Protein AF-0000000075703861 (afdb_homodimer)

Solvent-accessible surface area (backbone atoms only — not comparable to full-atom values): 19885 Å² total; per-residue (Å²): 90,82,41,71,57,48,51,57,40,54,49,35,54,63,47,43,54,50,29,52,50,24,59,69,41,88,53,83,49,21,38,50,52,21,43,51,49,47,52,51,47,55,50,46,52,57,44,38,56,50,46,34,65,70,59,67,61,59,28,74,54,42,51,46,52,39,55,45,42,53,47,46,44,51,52,47,48,52,52,51,34,42,62,70,59,73,36,63,73,75,49,51,60,48,51,45,50,50,52,47,35,53,46,50,51,52,50,49,43,24,54,28,21,60,70,73,39,82,73,72,83,58,74,72,55,54,57,30,51,50,38,38,49,51,14,50,52,39,38,39,51,42,51,20,36,56,70,62,36,58,82,77,57,58,70,65,58,46,47,51,40,43,52,49,15,50,51,34,40,50,50,21,42,50,47,46,50,49,51,41,52,50,49,49,62,75,44,34,75,75,46,58,65,51,92,83,42,73,59,48,51,57,41,56,49,36,55,60,46,44,53,48,29,52,51,24,57,68,41,86,53,84,48,20,39,50,50,22,43,50,50,47,52,52,48,56,48,46,53,58,45,39,57,49,46,36,63,69,60,68,60,62,28,73,54,42,52,44,52,40,54,44,42,51,48,46,43,51,53,47,46,52,52,50,33,42,62,70,60,74,35,63,74,77,48,50,61,47,52,47,49,49,51,46,37,53,46,49,50,53,51,49,43,23,55,28,22,60,69,73,38,80,73,74,82,58,74,72,56,52,56,31,51,52,38,38,47,51,15,50,52,40,39,40,49,41,50,21,37,57,70,61,36,57,84,76,56,56,70,66,57,48,52,50,40,44,52,48,15,52,49,34,39,51,50,21,44,49,47,46,51,48,50,42,52,49,50,51,60,73,45,35,74,76,46,56,68,51

Foldseek 3Di:
DCPPLNVLLVVLVVLLVQLLVLLPDLDACSLVVSLVSLVVNVVSLVVSVVVCVVVVVDDPVSVVSNVVSLLCSLLSLVVSCCVVPLDPVVCVVLSVLLVVLVVLVVVLQVLCVVVVHHDDDDPLVVVLSVLSSVLSSLSSVLSSCVRNNVPPDDPVVSVVSSVSSNVSSVVSSVSSNVVSVVSCVVVVVSVVVD/DCPPLNVLLVVLVVLLVQLLVLLPDLDACSLVVSLVSLVVNVVSLVVSVVVCVVVVVDDPVSVVSSVVSLLCSLLSLVVSCCVVVLDPVVCVVLSVLLVVLVVLVVVLQVLCVVVVHHDDDPPLVVVLSVLSSVLSSLSSVLSSCVRNNVPPDDPVVSVVSSVSSNVSSVVSSVSSNVVSVVSCVVSVVSVVVD

pLDDT: mean 82.57, std 11.62, range [44.06, 96.0]

Organism: Trichomonas vaginalis (strain ATCC PRA-98 / G3) (NCBI:txid412133)

Sequence (388 aa):
MVNIANAITLSRIPMLFMIVAFLYSKKPYSATIATIIFFFGAWTDWLDGYLARKLHICSSLGAFVDAVTDKIFMIGLFITMLLLNIVPHWTLFFIILILLREFLITALRAVAATRSIVIAAEKAGKIKTVIQMISSITLLIWFTLIKDYPDLVSSKILDYLHKLGIALFAIATFMTAFSGVKYIIDYRQVLADIMVNIANAITLSRIPMLFMIVAFLYSKKPYSATIATIIFFFGAWTDWLDGYLARKLHICSSLGAFVDAVTDKIFMIGLFITMLLLNIVPHWTLFFIILILLREFLITALRAVAATRSIVIAAEKAGKIKTVIQMISSITLLIWFTLIKDYPDLVSSKILDYLHKLGIALFAIATFMTAFSGVKYIIDYRQVLADI

InterPro domains:
  IPR000462 CDP-alcohol phosphatidyltransferase [PF01066] (3-142)
  IPR004570 CDP-diacylglycerol--glycerol-3-phosphate 3-phosphatidyltransferase [PIRSF000847] (1-191)
  IPR004570 CDP-diacylglycerol--glycerol-3-phosphate 3-phosphatidyltransferase [TIGR00560] (2-191)
  IPR043130 CDP-alcohol phosphatidyltransferase, transmembrane domain [G3DSA:1.20.120.1760] (2-190)
  IPR048254 CDP-alcohol phosphatidyltransferase, conserved site [PS00379] (48-70)
  IPR050324 CDP-alcohol phosphatidyltransferase class-I [PTHR14269] (3-187)

Structure (mmCIF, N/CA/C/O backbone):
data_AF-0000000075703861-model_v1
#
loop_
_entity.id
_entity.type
_entity.pdbx_description
1 polymer 'CDP-diacylglycerol--glycerol-3-phosphate 3-phosphatidyltransferase protein, putative'
#
loop_
_atom_site.group_PDB
_atom_site.id
_atom_site.type_symbol
_atom_site.label_atom_id
_atom_site.label_alt_id
_atom_site.label_comp_id
_atom_site.label_asym_id
_atom_site.label_entity_id
_atom_site.label_seq_id
_atom_site.pdbx_PDB_ins_code
_atom_site.Cartn_x
_atom_site.Cartn_y
_atom_site.Cartn_z
_atom_site.occupancy
_atom_site.B_iso_or_equiv
_atom_site.auth_seq_id
_atom_site.auth_comp_id
_atom_site.auth_asym_id
_atom_site.auth_atom_id
_atom_site.pdbx_PDB_model_num
ATOM 1 N N . MET A 1 1 ? 14.234 -5.973 -26.344 1 44.34 1 MET A N 1
ATOM 2 C CA . MET A 1 1 ? 14 -4.617 -26.828 1 44.34 1 MET A CA 1
ATOM 3 C C . MET A 1 1 ? 12.727 -4.031 -26.234 1 44.34 1 MET A C 1
ATOM 5 O O . MET A 1 1 ? 11.695 -4.703 -26.172 1 44.34 1 MET A O 1
ATOM 9 N N . VAL A 1 2 ? 13.023 -3.227 -25.281 1 55.12 2 VAL A N 1
ATOM 10 C CA . VAL A 1 2 ? 11.836 -2.57 -24.75 1 55.12 2 VAL A CA 1
ATOM 11 C C . VAL A 1 2 ? 10.969 -2.072 -25.906 1 55.12 2 VAL A C 1
ATOM 13 O O . VAL A 1 2 ? 11.422 -1.277 -26.734 1 55.12 2 VAL A O 1
ATOM 16 N N . ASN A 1 3 ? 9.984 -2.736 -26.266 1 65.94 3 ASN A N 1
ATOM 17 C CA . ASN A 1 3 ? 9.016 -2.32 -27.266 1 65.94 3 ASN A CA 1
ATOM 18 C C . ASN A 1 3 ? 8.375 -0.98 -26.922 1 65.94 3 ASN A C 1
ATOM 20 O O . ASN A 1 3 ? 8.391 -0.567 -25.75 1 65.94 3 ASN A O 1
ATOM 24 N N . ILE A 1 4 ? 8.172 -0.132 -27.875 1 64.38 4 ILE A N 1
ATOM 25 C CA . ILE A 1 4 ? 7.59 1.202 -27.781 1 64.38 4 ILE A CA 1
ATOM 26 C C . ILE A 1 4 ? 6.438 1.189 -26.781 1 64.38 4 ILE A C 1
ATOM 28 O O . ILE A 1 4 ? 6.309 2.1 -25.953 1 64.38 4 ILE A O 1
ATOM 32 N N . ALA A 1 5 ? 5.793 0.165 -26.797 1 69.38 5 ALA A N 1
ATOM 33 C CA . ALA A 1 5 ? 4.641 0.074 -25.906 1 69.38 5 ALA A CA 1
ATOM 34 C C . ALA A 1 5 ? 5.078 -0.021 -24.453 1 69.38 5 ALA A C 1
ATOM 36 O O . ALA A 1 5 ? 4.488 0.614 -23.578 1 69.38 5 ALA A O 1
ATOM 37 N N . ASN A 1 6 ? 6.164 -0.616 -24.328 1 73.62 6 ASN A N 1
ATOM 38 C CA . ASN A 1 6 ? 6.68 -0.77 -22.969 1 73.62 6 ASN A CA 1
ATOM 39 C C . ASN A 1 6 ? 7.309 0.523 -22.453 1 73.62 6 ASN A C 1
ATOM 41 O O . ASN A 1 6 ? 7.227 0.83 -21.266 1 73.62 6 ASN A O 1
ATOM 45 N N . ALA A 1 7 ? 7.91 1.202 -23.391 1 74.38 7 ALA A N 1
ATOM 46 C CA . ALA A 1 7 ? 8.508 2.479 -23 1 74.38 7 ALA A CA 1
ATOM 47 C C . ALA A 1 7 ? 7.434 3.463 -22.531 1 74.38 7 ALA A C 1
ATOM 49 O O . ALA A 1 7 ? 7.633 4.199 -21.562 1 74.38 7 ALA A O 1
ATOM 50 N N . ILE A 1 8 ? 6.246 3.416 -23.203 1 74.56 8 ILE A N 1
ATOM 51 C CA . ILE A 1 8 ? 5.145 4.297 -22.844 1 74.56 8 ILE A CA 1
ATOM 52 C C . ILE A 1 8 ? 4.586 3.898 -21.484 1 74.56 8 ILE A C 1
ATOM 54 O O . ILE A 1 8 ? 4.332 4.754 -20.625 1 74.56 8 ILE A O 1
ATOM 58 N N . THR A 1 9 ? 4.574 2.691 -21.312 1 78.12 9 THR A N 1
ATOM 59 C CA . THR A 1 9 ? 4.059 2.17 -20.047 1 78.12 9 THR A CA 1
ATOM 60 C C . THR A 1 9 ? 4.977 2.543 -18.891 1 78.12 9 THR A C 1
ATOM 62 O O . THR A 1 9 ? 4.516 3.049 -17.859 1 78.12 9 THR A O 1
ATOM 65 N N . LEU A 1 10 ? 6.188 2.486 -19.188 1 80.75 10 LEU A N 1
ATOM 66 C CA . LEU A 1 10 ? 7.164 2.73 -18.125 1 80.75 10 LEU A CA 1
ATOM 67 C C . LEU A 1 10 ? 7.305 4.227 -17.859 1 80.75 10 LEU A C 1
ATOM 69 O O . LEU A 1 10 ? 7.777 4.621 -16.781 1 80.75 10 LEU A O 1
ATOM 73 N N . SER A 1 11 ? 7 5 -18.844 1 85.62 11 SER A N 1
ATOM 74 C CA . SER A 1 11 ? 7.086 6.449 -18.672 1 85.62 11 SER A CA 1
ATOM 75 C C . SER A 1 11 ? 6.078 6.945 -17.641 1 85.62 11 SER A C 1
ATOM 77 O O . SER A 1 11 ? 6.227 8.039 -17.094 1 85.62 11 SER A O 1
ATOM 79 N N . ARG A 1 12 ? 5.141 6.086 -17.344 1 88.62 12 ARG A N 1
ATOM 80 C CA . ARG A 1 12 ? 4.102 6.504 -16.391 1 88.62 12 ARG A CA 1
ATOM 81 C C . ARG A 1 12 ? 4.629 6.504 -14.969 1 88.62 12 ARG A C 1
ATOM 83 O O . ARG A 1 12 ? 4.074 7.18 -14.094 1 88.62 12 ARG A O 1
ATOM 90 N N . ILE A 1 13 ? 5.648 5.828 -14.742 1 86.44 13 ILE A N 1
ATOM 91 C CA . ILE A 1 13 ? 6.223 5.797 -13.406 1 86.44 13 ILE A CA 1
ATOM 92 C C . ILE A 1 13 ? 6.855 7.148 -13.086 1 86.44 13 ILE A C 1
ATOM 94 O O . ILE A 1 13 ? 6.512 7.781 -12.086 1 86.44 13 ILE A O 1
ATOM 98 N N . PRO A 1 14 ? 7.812 7.621 -13.93 1 89.06 14 PRO A N 1
ATOM 99 C CA . PRO A 1 14 ? 8.336 8.961 -13.68 1 89.06 14 PRO A CA 1
ATOM 100 C C . PRO A 1 14 ? 7.242 10.031 -13.68 1 89.06 14 PRO A C 1
ATOM 102 O O . PRO A 1 14 ? 7.348 11.031 -12.969 1 89.06 14 PRO A O 1
ATOM 105 N N . MET A 1 15 ? 6.191 9.875 -14.508 1 92.12 15 MET A N 1
ATOM 106 C CA . MET A 1 15 ? 5.078 10.812 -14.516 1 92.12 15 MET A CA 1
ATOM 107 C C . MET A 1 15 ? 4.41 10.883 -13.148 1 92.12 15 MET A C 1
ATOM 109 O O . MET A 1 15 ? 4.027 11.969 -12.695 1 92.12 15 MET A O 1
ATOM 113 N N . LEU A 1 16 ? 4.293 9.648 -12.531 1 91.88 16 LEU A N 1
ATOM 114 C CA . LEU A 1 16 ? 3.682 9.617 -11.203 1 91.88 16 LEU A CA 1
ATOM 115 C C . LEU A 1 16 ? 4.5 10.43 -10.203 1 91.88 16 LEU A C 1
ATOM 117 O O . LEU A 1 16 ? 3.947 11.227 -9.445 1 91.88 16 LEU A O 1
ATOM 121 N N . PHE A 1 17 ? 5.785 10.367 -10.25 1 91.12 17 PHE A N 1
ATOM 122 C CA . PHE A 1 17 ? 6.656 11.117 -9.359 1 91.12 17 PHE A CA 1
ATOM 123 C C . PHE A 1 17 ? 6.562 12.609 -9.641 1 91.12 17 PHE A C 1
ATOM 125 O O . PHE A 1 17 ? 6.574 13.422 -8.711 1 91.12 17 PHE A O 1
ATOM 132 N N . MET A 1 18 ? 6.504 12.906 -10.859 1 92.5 18 MET A N 1
ATOM 133 C CA . MET A 1 18 ? 6.355 14.312 -11.242 1 92.5 18 MET A CA 1
ATOM 134 C C . MET A 1 18 ? 5.031 14.875 -10.742 1 92.5 18 MET A C 1
ATOM 136 O O . MET A 1 18 ? 4.98 15.992 -10.219 1 92.5 18 MET A O 1
ATOM 140 N N . ILE A 1 19 ? 3.969 14.086 -10.922 1 93.75 19 ILE A N 1
ATOM 141 C CA . ILE A 1 19 ? 2.65 14.516 -10.469 1 93.75 19 ILE A CA 1
ATOM 142 C C . ILE A 1 19 ? 2.691 14.789 -8.961 1 93.75 19 ILE A C 1
ATOM 144 O O . ILE A 1 19 ? 2.219 15.828 -8.508 1 93.75 19 ILE A O 1
ATOM 148 N N . VAL A 1 20 ? 3.322 13.891 -8.234 1 91.38 20 VAL A N 1
ATOM 149 C CA . VAL A 1 20 ? 3.42 14.031 -6.785 1 91.38 20 VAL A CA 1
ATOM 150 C C . VAL A 1 20 ? 4.211 15.289 -6.438 1 91.38 20 VAL A C 1
ATOM 152 O O . VAL A 1 20 ? 3.797 16.062 -5.578 1 91.38 20 VAL A O 1
ATOM 155 N N . ALA A 1 21 ? 5.27 15.516 -7.105 1 90.5 21 ALA A N 1
ATOM 156 C CA . ALA A 1 21 ? 6.117 16.688 -6.852 1 90.5 21 ALA A CA 1
ATOM 157 C C . ALA A 1 21 ? 5.367 17.984 -7.133 1 90.5 21 ALA A C 1
ATOM 159 O O . ALA A 1 21 ? 5.441 18.922 -6.352 1 90.5 21 ALA A O 1
ATOM 160 N N . PHE A 1 22 ? 4.617 17.984 -8.18 1 92.5 22 PHE A N 1
ATOM 161 C CA . PHE A 1 22 ? 3.906 19.188 -8.57 1 92.5 22 PHE A CA 1
ATOM 162 C C . PHE A 1 22 ? 2.719 19.438 -7.645 1 92.5 22 PHE A C 1
ATOM 164 O O . PHE A 1 22 ? 2.373 20.594 -7.363 1 92.5 22 PHE A O 1
ATOM 171 N N . LEU A 1 23 ? 2.109 18.375 -7.184 1 91.12 23 LEU A N 1
ATOM 172 C CA . LEU A 1 23 ? 0.965 18.547 -6.293 1 91.12 23 LEU A CA 1
ATOM 173 C C . LEU A 1 23 ? 1.405 19.094 -4.938 1 91.12 23 LEU A C 1
ATOM 175 O O . LEU A 1 23 ? 0.652 19.812 -4.273 1 91.12 23 LEU A O 1
ATOM 179 N N . TYR A 1 24 ? 2.633 18.812 -4.566 1 87.56 24 TYR A N 1
ATOM 180 C CA . TYR A 1 24 ? 3.156 19.266 -3.287 1 87.56 24 TYR A CA 1
ATOM 181 C C . TYR A 1 24 ? 3.785 20.656 -3.424 1 87.56 24 TYR A C 1
ATOM 183 O O . TYR A 1 24 ? 3.936 21.375 -2.436 1 87.56 24 TYR A O 1
ATOM 191 N N . SER A 1 25 ? 4.113 20.938 -4.59 1 89.12 25 SER A N 1
ATOM 192 C CA . SER A 1 25 ? 4.758 22.234 -4.809 1 89.12 25 SER A CA 1
ATOM 193 C C . SER A 1 25 ? 3.814 23.391 -4.496 1 89.12 25 SER A C 1
ATOM 195 O O . SER A 1 25 ? 2.611 23.297 -4.75 1 89.12 25 SER A O 1
ATOM 197 N N . LYS A 1 26 ? 4.246 24.406 -3.824 1 85.69 26 LYS A N 1
ATOM 198 C CA . LYS A 1 26 ? 3.461 25.578 -3.492 1 85.69 26 LYS A CA 1
ATOM 199 C C . LYS A 1 26 ? 3.479 26.594 -4.641 1 85.69 26 LYS A C 1
ATOM 201 O O . LYS A 1 26 ? 2.861 27.656 -4.547 1 85.69 26 LYS A O 1
ATOM 206 N N . LYS A 1 27 ? 4.121 26.203 -5.73 1 89.12 27 LYS A N 1
ATOM 207 C CA . LYS A 1 27 ? 4.203 27.109 -6.871 1 89.12 27 LYS A CA 1
ATOM 208 C C . LYS A 1 27 ? 2.848 27.25 -7.559 1 89.12 27 LYS A C 1
ATOM 210 O O . LYS A 1 27 ? 2.039 26.312 -7.551 1 89.12 27 LYS A O 1
ATOM 215 N N . PRO A 1 28 ? 2.672 28.438 -8.078 1 88.44 28 PRO A N 1
ATOM 216 C CA . PRO A 1 28 ? 1.418 28.641 -8.812 1 88.44 28 PRO A CA 1
ATOM 217 C C . PRO A 1 28 ? 1.275 27.688 -10.008 1 88.44 28 PRO A C 1
ATOM 219 O O . PRO A 1 28 ? 2.27 27.359 -10.656 1 88.44 28 PRO A O 1
ATOM 222 N N . TYR A 1 29 ? 0.207 27.188 -10.258 1 91.69 29 TYR A N 1
ATOM 223 C CA . TYR A 1 29 ? -0.189 26.375 -11.406 1 91.69 29 TYR A CA 1
ATOM 224 C C . TYR A 1 29 ? 0.434 24.984 -11.344 1 91.69 29 TYR A C 1
ATOM 226 O O . TYR A 1 29 ? 0.503 24.281 -12.352 1 91.69 29 TYR A O 1
ATOM 234 N N . SER A 1 30 ? 0.991 24.719 -10.219 1 93.12 30 SER A N 1
ATOM 235 C CA . SER A 1 30 ? 1.584 23.391 -10.055 1 93.12 30 SER A CA 1
ATOM 236 C C . SER A 1 30 ? 0.524 22.297 -10.125 1 93.12 30 SER A C 1
ATOM 238 O O . SER A 1 30 ? 0.759 21.234 -10.703 1 93.12 30 SER A O 1
ATOM 240 N N . ALA A 1 31 ? -0.569 22.578 -9.57 1 93.44 31 ALA A N 1
ATOM 241 C CA . ALA A 1 31 ? -1.652 21.594 -9.609 1 93.44 31 ALA A CA 1
ATOM 242 C C . ALA A 1 31 ? -2.152 21.391 -11.039 1 93.44 31 ALA A C 1
ATOM 244 O O . ALA A 1 31 ? -2.521 20.281 -11.422 1 93.44 31 ALA A O 1
ATOM 245 N N . THR A 1 32 ? -2.232 22.484 -11.828 1 94.69 32 THR A N 1
ATOM 246 C CA . THR A 1 32 ? -2.643 22.391 -13.227 1 94.69 32 THR A CA 1
ATOM 247 C C . THR A 1 32 ? -1.692 21.5 -14.016 1 94.69 32 THR A C 1
ATOM 249 O O . THR A 1 32 ? -2.133 20.641 -14.789 1 94.69 32 THR A O 1
ATOM 252 N N . ILE A 1 33 ? -0.406 21.688 -13.758 1 94.81 33 ILE A N 1
ATOM 253 C CA . ILE A 1 33 ? 0.597 20.891 -14.461 1 94.81 33 ILE A CA 1
ATOM 254 C C . ILE A 1 33 ? 0.457 19.422 -14.07 1 94.81 33 ILE A C 1
ATOM 256 O O . ILE A 1 33 ? 0.503 18.547 -14.93 1 94.81 33 ILE A O 1
ATOM 260 N N . ALA A 1 34 ? 0.241 19.172 -12.781 1 94.69 34 ALA A N 1
ATOM 261 C CA . ALA A 1 34 ? 0.046 17.797 -12.305 1 94.69 34 ALA A CA 1
ATOM 262 C C . ALA A 1 34 ? -1.174 17.172 -12.961 1 94.69 34 ALA A C 1
ATOM 264 O O . ALA A 1 34 ? -1.128 16 -13.375 1 94.69 34 ALA A O 1
ATOM 265 N N . THR A 1 35 ? -2.221 17.922 -13.078 1 94.62 35 THR A N 1
ATOM 266 C CA . THR A 1 35 ? -3.451 17.422 -13.68 1 94.62 35 THR A CA 1
ATOM 267 C C . THR A 1 35 ? -3.24 17.109 -15.156 1 94.62 35 THR A C 1
ATOM 269 O O . THR A 1 35 ? -3.701 16.078 -15.648 1 94.62 35 THR A O 1
ATOM 272 N N . ILE A 1 36 ? -2.496 17.938 -15.844 1 94.44 36 ILE A N 1
ATOM 273 C CA . ILE A 1 36 ? -2.209 17.734 -17.266 1 94.44 36 ILE A CA 1
ATOM 274 C C . ILE A 1 36 ? -1.354 16.484 -17.453 1 94.44 36 ILE A C 1
ATOM 276 O O . ILE A 1 36 ? -1.618 15.672 -18.328 1 94.44 36 ILE A O 1
ATOM 280 N N . ILE A 1 37 ? -0.461 16.391 -16.594 1 93.81 37 ILE A N 1
ATOM 281 C CA . ILE A 1 37 ? 0.4 15.211 -16.672 1 93.81 37 ILE A CA 1
ATOM 282 C C . ILE A 1 37 ? -0.425 13.945 -16.422 1 93.81 37 ILE A C 1
ATOM 284 O O . ILE A 1 37 ? -0.243 12.938 -17.109 1 93.81 37 ILE A O 1
ATOM 288 N N . PHE A 1 38 ? -1.264 14 -15.461 1 94.44 38 PHE A N 1
ATOM 289 C CA . PHE A 1 38 ? -2.111 12.844 -15.188 1 94.44 38 PHE A CA 1
ATOM 290 C C . PHE A 1 38 ? -2.986 12.523 -16.391 1 94.44 38 PHE A C 1
ATOM 292 O O . PHE A 1 38 ? -3.166 11.352 -16.734 1 94.44 38 PHE A O 1
ATOM 299 N N . PHE A 1 39 ? -3.572 13.562 -16.953 1 90.75 39 PHE A N 1
ATOM 300 C CA . PHE A 1 39 ? -4.414 13.367 -18.125 1 90.75 39 PHE A CA 1
ATOM 301 C C . PHE A 1 39 ? -3.635 12.68 -19.25 1 90.75 39 PHE A C 1
ATOM 303 O O . PHE A 1 39 ? -4.137 11.75 -19.891 1 90.75 39 PHE A O 1
ATOM 310 N N . PHE A 1 40 ? -2.467 13.125 -19.406 1 89.38 40 PHE A N 1
ATOM 311 C CA . PHE A 1 40 ? -1.63 12.523 -20.438 1 89.38 40 PHE A CA 1
ATOM 312 C C . PHE A 1 40 ? -1.283 11.086 -20.094 1 89.38 40 PHE A C 1
ATOM 314 O O . PHE A 1 40 ? -1.292 10.211 -20.953 1 89.38 40 PHE A O 1
ATOM 321 N N . GLY A 1 41 ? -0.958 10.875 -18.828 1 87.06 41 GLY A N 1
ATOM 322 C CA . GLY A 1 41 ? -0.661 9.523 -18.391 1 87.06 41 GLY A CA 1
ATOM 323 C C . GLY A 1 41 ? -1.837 8.578 -18.531 1 87.06 41 GLY A C 1
ATOM 324 O O . GLY A 1 41 ? -1.671 7.438 -18.969 1 87.06 41 GLY A O 1
ATOM 325 N N . ALA A 1 42 ? -2.971 9.016 -18.156 1 84.38 42 ALA A N 1
ATOM 326 C CA . ALA A 1 42 ? -4.184 8.211 -18.281 1 84.38 42 ALA A CA 1
ATOM 327 C C . ALA A 1 42 ? -4.496 7.93 -19.75 1 84.38 42 ALA A C 1
ATOM 329 O O . ALA A 1 42 ? -4.945 6.836 -20.094 1 84.38 42 ALA A O 1
ATOM 330 N N . TRP A 1 43 ? -4.332 8.898 -20.578 1 82.38 43 TRP A N 1
ATOM 331 C CA . TRP A 1 43 ? -4.574 8.758 -22.016 1 82.38 43 TRP A CA 1
ATOM 332 C C . TRP A 1 43 ? -3.611 7.754 -22.625 1 82.38 43 TRP A C 1
ATOM 334 O O . TRP A 1 43 ? -3.988 6.996 -23.531 1 82.38 43 TRP A O 1
ATOM 344 N N . THR A 1 44 ? -2.375 7.75 -22.141 1 79.88 44 THR A N 1
ATOM 345 C CA . THR A 1 44 ? -1.384 6.828 -22.688 1 79.88 44 THR A CA 1
ATOM 346 C C . THR A 1 44 ? -1.751 5.383 -22.344 1 79.88 44 THR A C 1
ATOM 348 O O . THR A 1 44 ? -1.354 4.457 -23.062 1 79.88 44 THR A O 1
ATOM 351 N N . ASP A 1 45 ? -2.359 5.281 -21.219 1 78 45 ASP A N 1
ATOM 352 C CA . ASP A 1 45 ? -2.844 3.953 -20.859 1 78 45 ASP A CA 1
ATOM 353 C C . ASP A 1 45 ? -3.828 3.428 -21.906 1 78 45 ASP A C 1
ATOM 355 O O . ASP A 1 45 ? -3.76 2.264 -22.312 1 78 45 ASP A O 1
ATOM 359 N N . TRP A 1 46 ? -4.734 4.23 -22.297 1 72.06 46 TRP A N 1
ATOM 360 C CA . TRP A 1 46 ? -5.695 3.867 -23.344 1 72.06 46 TRP A CA 1
ATOM 361 C C . TRP A 1 46 ? -4.992 3.588 -24.656 1 72.06 46 TRP A C 1
ATOM 363 O O . TRP A 1 46 ? -5.344 2.645 -25.375 1 72.06 46 TRP A O 1
ATOM 373 N N . LEU A 1 47 ? -4 4.277 -24.859 1 69.44 47 LEU A N 1
ATOM 374 C CA . LEU A 1 47 ? -3.279 4.16 -26.109 1 69.44 47 LEU A CA 1
ATOM 375 C C . LEU A 1 47 ? -2.459 2.873 -26.156 1 69.44 47 LEU A C 1
ATOM 377 O O . LEU A 1 47 ? -2.426 2.186 -27.172 1 69.44 47 LEU A O 1
ATOM 381 N N . ASP A 1 48 ? -1.83 2.68 -24.984 1 65.5 48 ASP A N 1
ATOM 382 C CA . ASP A 1 48 ? -0.951 1.516 -24.984 1 65.5 48 ASP A CA 1
ATOM 383 C C . ASP A 1 48 ? -1.752 0.222 -25.109 1 65.5 48 ASP A C 1
ATOM 385 O O . ASP A 1 48 ? -1.295 -0.741 -25.734 1 65.5 48 ASP A O 1
ATOM 389 N N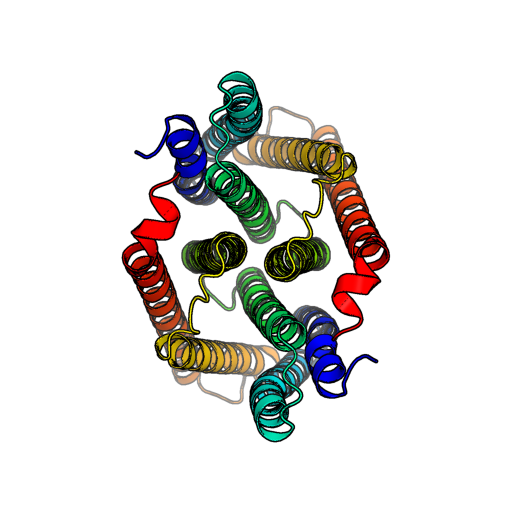 . GLY A 1 49 ? -2.885 0.182 -24.469 1 61.78 49 GLY A N 1
ATOM 390 C CA . GLY A 1 49 ? -3.752 -0.963 -24.688 1 61.78 49 GLY A CA 1
ATOM 391 C C . GLY A 1 49 ? -4.16 -1.125 -26.141 1 61.78 49 GLY A C 1
ATOM 392 O O . GLY A 1 49 ? -4.125 -2.232 -26.688 1 61.78 49 GLY A O 1
ATOM 393 N N . TYR A 1 50 ? -4.441 -0.005 -26.703 1 60.44 50 TYR A N 1
ATOM 394 C CA . TYR A 1 50 ? -4.844 -0.011 -28.109 1 60.44 50 TYR A CA 1
ATOM 395 C C . TYR A 1 50 ? -3.688 -0.435 -29 1 60.44 50 TYR A C 1
ATOM 397 O O . TYR A 1 50 ? -3.861 -1.264 -29.906 1 60.44 50 TYR A O 1
ATOM 405 N N . LEU A 1 51 ? -2.582 0.065 -28.672 1 59.81 51 LEU A N 1
ATOM 406 C CA . LEU A 1 51 ? -1.421 -0.217 -29.5 1 59.81 51 LEU A CA 1
ATOM 407 C C . LEU A 1 51 ? -0.968 -1.664 -29.344 1 59.81 51 LEU A C 1
ATOM 409 O O . LEU A 1 51 ? -0.558 -2.307 -30.312 1 59.81 51 LEU A O 1
ATOM 413 N N . ALA A 1 52 ? -0.976 -2.125 -28.203 1 59.41 52 ALA A N 1
ATOM 414 C CA . ALA A 1 52 ? -0.577 -3.51 -27.953 1 59.41 52 ALA A CA 1
ATOM 415 C C . ALA A 1 52 ? -1.485 -4.48 -28.703 1 59.41 52 ALA A C 1
ATOM 417 O O . ALA A 1 52 ? -1.018 -5.477 -29.266 1 59.41 52 ALA A O 1
ATOM 418 N N . ARG A 1 53 ? -2.775 -4.18 -28.797 1 60.34 53 ARG A N 1
ATOM 419 C CA . ARG A 1 53 ? -3.742 -5 -29.516 1 60.34 53 ARG A CA 1
ATOM 420 C C . ARG A 1 53 ? -3.535 -4.895 -31.031 1 60.34 53 ARG A C 1
ATOM 422 O O . ARG A 1 53 ? -3.598 -5.898 -31.734 1 60.34 53 ARG A O 1
ATOM 429 N N . LYS A 1 54 ? -3.195 -3.812 -31.344 1 62.31 54 LYS A N 1
ATOM 430 C CA . LYS A 1 54 ? -3.074 -3.578 -32.781 1 62.31 54 LYS A CA 1
ATOM 431 C C . LYS A 1 54 ? -1.768 -4.152 -33.312 1 62.31 54 LYS A C 1
ATOM 433 O O . LYS A 1 54 ? -1.732 -4.691 -34.438 1 62.31 54 LYS A O 1
ATOM 438 N N . LEU A 1 55 ? -0.826 -3.969 -32.531 1 60.47 55 LEU A N 1
ATOM 439 C CA . LEU A 1 55 ? 0.467 -4.383 -33.062 1 60.47 55 LEU A CA 1
ATOM 440 C C . LEU A 1 55 ? 0.758 -5.836 -32.719 1 60.47 55 LEU A C 1
ATOM 442 O O . LEU A 1 55 ? 1.818 -6.363 -33.062 1 60.47 55 LEU A O 1
ATOM 446 N N . HIS A 1 56 ? -0.147 -6.527 -32.25 1 57.12 56 HIS A N 1
ATOM 447 C CA . HIS A 1 56 ? -0.035 -7.945 -31.938 1 57.12 56 HIS A CA 1
ATOM 448 C C . HIS A 1 56 ? 1.239 -8.227 -31.141 1 57.12 56 HIS A C 1
ATOM 450 O O . HIS A 1 56 ? 1.907 -9.234 -31.375 1 57.12 56 HIS A O 1
ATOM 456 N N . ILE A 1 57 ? 1.81 -7.223 -30.766 1 56.44 57 ILE A N 1
ATOM 457 C CA . ILE A 1 57 ? 3.074 -7.379 -30.047 1 56.44 57 ILE A CA 1
ATOM 458 C C . ILE A 1 57 ? 2.809 -7.652 -28.578 1 56.44 57 ILE A C 1
ATOM 460 O O . ILE A 1 57 ? 3.715 -7.551 -27.75 1 56.44 57 ILE A O 1
ATOM 464 N N . CYS A 1 58 ? 1.665 -8.164 -28.359 1 56.78 58 CYS A N 1
ATOM 465 C CA . CYS A 1 58 ? 1.423 -8.219 -26.922 1 56.78 58 CYS A CA 1
ATOM 466 C C . CYS A 1 58 ? 2.096 -9.438 -26.297 1 56.78 58 CYS A C 1
ATOM 468 O O . CYS A 1 58 ? 1.713 -10.57 -26.578 1 56.78 58 CYS A O 1
ATOM 470 N N . SER A 1 59 ? 3.393 -9.219 -26 1 64.38 59 SER A N 1
ATOM 471 C CA . SER A 1 59 ? 3.975 -10.289 -25.188 1 64.38 59 SER A CA 1
ATOM 472 C C . SER A 1 59 ? 3.314 -10.359 -23.812 1 64.38 59 SER A C 1
ATOM 474 O O . SER A 1 59 ? 2.691 -9.398 -23.359 1 64.38 59 SER A O 1
ATOM 476 N N . SER A 1 60 ? 3.148 -11.484 -23.453 1 65.06 60 SER A N 1
ATOM 477 C CA . SER A 1 60 ? 2.545 -11.742 -22.141 1 65.06 60 SER A CA 1
ATOM 478 C C . SER A 1 60 ? 3.199 -10.891 -21.062 1 65.06 60 SER A C 1
ATOM 480 O O . SER A 1 60 ? 2.514 -10.344 -20.188 1 65.06 60 SER A O 1
ATOM 482 N N . LEU A 1 61 ? 4.383 -10.617 -21.234 1 67.94 61 LEU A N 1
ATOM 483 C CA . LEU A 1 61 ? 5.094 -9.852 -20.234 1 6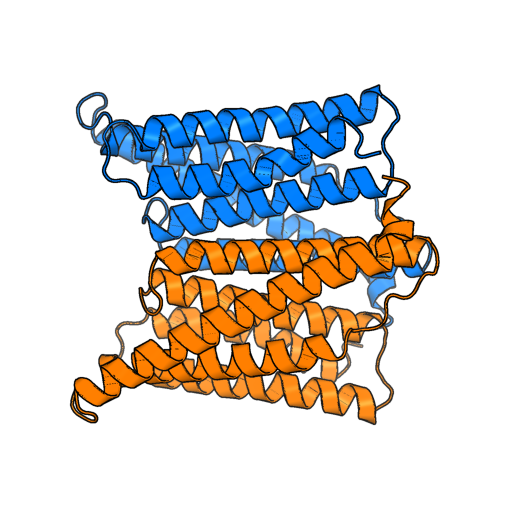7.94 61 LEU A CA 1
ATOM 484 C C . LEU A 1 61 ? 4.77 -8.367 -20.344 1 67.94 61 LEU A C 1
ATOM 486 O O . LEU A 1 61 ? 4.609 -7.676 -19.328 1 67.94 61 LEU A O 1
ATOM 490 N N . GLY A 1 62 ? 4.766 -8 -21.609 1 67.56 62 GLY A N 1
ATOM 491 C CA . GLY A 1 62 ? 4.402 -6.609 -21.828 1 67.56 62 GLY A CA 1
ATOM 492 C C . GLY A 1 62 ? 3.035 -6.254 -21.266 1 67.56 62 GLY A C 1
ATOM 493 O O . GLY A 1 62 ? 2.863 -5.199 -20.656 1 67.56 62 GLY A O 1
ATOM 494 N N . ALA A 1 63 ? 2.229 -7.141 -21.484 1 70.62 63 ALA A N 1
ATOM 495 C CA . ALA A 1 63 ? 0.871 -6.938 -20.984 1 70.62 63 ALA A CA 1
ATOM 496 C C . ALA A 1 63 ? 0.846 -6.906 -19.453 1 70.62 63 ALA A C 1
ATOM 498 O O . ALA A 1 63 ? 0.106 -6.125 -18.859 1 70.62 63 ALA A O 1
ATOM 499 N N . PHE A 1 64 ? 1.646 -7.594 -19.031 1 72.44 64 PHE A N 1
ATOM 500 C CA . PHE A 1 64 ? 1.715 -7.664 -17.562 1 72.44 64 PHE A CA 1
ATOM 501 C C . PHE A 1 64 ? 2.348 -6.402 -17 1 72.44 64 PHE A C 1
ATOM 503 O O . PHE A 1 64 ? 1.851 -5.844 -16.016 1 72.44 64 PHE A O 1
ATOM 510 N N . VAL A 1 65 ? 3.418 -5.977 -17.562 1 75 65 VAL A N 1
ATOM 511 C CA . VAL A 1 65 ? 4.086 -4.758 -17.109 1 75 65 VAL A CA 1
ATOM 512 C C . VAL A 1 65 ? 3.129 -3.572 -17.234 1 75 65 VAL A C 1
ATOM 514 O O . VAL A 1 65 ? 3.084 -2.713 -16.344 1 75 65 VAL A O 1
ATOM 517 N N . ASP A 1 66 ? 2.43 -3.654 -18.266 1 78.25 66 ASP A N 1
ATOM 518 C CA . ASP A 1 66 ? 1.433 -2.607 -18.469 1 78.25 66 ASP A CA 1
ATOM 519 C C . ASP A 1 66 ? 0.399 -2.609 -17.344 1 78.25 66 ASP A C 1
ATOM 521 O O . ASP A 1 66 ? 0.113 -1.564 -16.75 1 78.25 66 ASP A O 1
ATOM 525 N N . ALA A 1 67 ? -0.062 -3.762 -17.016 1 75.81 67 ALA A N 1
ATOM 526 C CA . ALA A 1 67 ? -1.082 -3.902 -15.984 1 75.81 67 ALA A CA 1
ATOM 527 C C . ALA A 1 67 ? -0.552 -3.449 -14.625 1 75.81 67 ALA A C 1
ATOM 529 O O . ALA A 1 67 ? -1.24 -2.738 -13.891 1 75.81 67 ALA A O 1
ATOM 530 N N . VAL A 1 68 ? 0.643 -3.715 -14.391 1 77.94 68 VAL A N 1
ATOM 531 C CA . VAL A 1 68 ? 1.254 -3.389 -13.109 1 77.94 68 VAL A CA 1
ATOM 532 C C . VAL A 1 68 ? 1.504 -1.884 -13.023 1 77.94 68 VAL A C 1
ATOM 534 O O . VAL A 1 68 ? 1.219 -1.258 -12 1 77.94 68 VAL A O 1
ATOM 537 N N . THR A 1 69 ? 2.076 -1.374 -14.094 1 83.12 69 THR A N 1
ATOM 538 C CA . THR A 1 69 ? 2.375 0.054 -14.125 1 83.12 69 THR A CA 1
ATOM 539 C C . THR A 1 69 ? 1.099 0.875 -13.969 1 83.12 69 THR A C 1
ATOM 541 O O . THR A 1 69 ? 1.09 1.887 -13.258 1 83.12 69 THR A O 1
ATOM 544 N N . ASP A 1 70 ? 0.067 0.351 -14.602 1 83.62 70 ASP A N 1
ATOM 545 C CA . ASP A 1 70 ? -1.207 1.056 -14.5 1 83.62 70 ASP A CA 1
ATOM 546 C C . ASP A 1 70 ? -1.721 1.052 -13.062 1 83.62 70 ASP A C 1
ATOM 548 O O . ASP A 1 70 ? -2.227 2.066 -12.57 1 83.62 70 ASP A O 1
ATOM 552 N N . LYS A 1 71 ? -1.443 0.056 -12.422 1 83.88 71 LYS A N 1
ATOM 553 C CA . LYS A 1 71 ? -1.911 -0.072 -11.047 1 83.88 71 LYS A CA 1
ATOM 554 C C . LYS A 1 71 ? -1.115 0.833 -10.109 1 83.88 71 LYS A C 1
ATOM 556 O O . LYS A 1 71 ? -1.691 1.51 -9.258 1 83.88 71 LYS A O 1
ATOM 561 N N . ILE A 1 72 ? 0.054 0.836 -10.297 1 86.75 72 ILE A N 1
ATOM 562 C CA . ILE A 1 72 ? 0.918 1.66 -9.461 1 86.75 72 ILE A CA 1
ATOM 563 C C . ILE A 1 72 ? 0.595 3.137 -9.68 1 86.75 72 ILE A C 1
ATOM 565 O O . ILE A 1 72 ? 0.562 3.92 -8.727 1 86.75 72 ILE A O 1
ATOM 569 N N . PHE A 1 73 ? 0.432 3.42 -10.977 1 89.25 73 PHE A N 1
ATOM 570 C CA . PHE A 1 73 ? 0.107 4.793 -11.344 1 89.25 73 PHE A CA 1
ATOM 571 C C . PHE A 1 73 ? -1.153 5.262 -10.633 1 89.25 73 PHE A C 1
ATOM 573 O O . PHE A 1 73 ? -1.164 6.336 -10.023 1 89.25 73 PHE A O 1
ATOM 580 N N . MET A 1 74 ? -2.141 4.426 -10.555 1 90.25 74 MET A N 1
ATOM 581 C CA . MET A 1 74 ? -3.428 4.797 -9.969 1 90.25 74 MET A CA 1
ATOM 582 C C . MET A 1 74 ? -3.361 4.77 -8.445 1 90.25 74 MET A C 1
ATOM 584 O O . MET A 1 74 ? -3.801 5.711 -7.785 1 90.25 74 MET A O 1
ATOM 588 N N . ILE A 1 75 ? -2.746 3.771 -7.891 1 90 75 ILE A N 1
ATOM 589 C CA . ILE A 1 75 ? -2.658 3.639 -6.438 1 90 75 ILE A CA 1
ATOM 590 C C . ILE A 1 75 ? -1.788 4.754 -5.871 1 90 75 ILE A C 1
ATOM 592 O O . ILE A 1 75 ? -2.127 5.355 -4.848 1 90 75 ILE A O 1
ATOM 596 N N . GLY A 1 76 ? -0.722 5.008 -6.551 1 91.88 76 GLY A N 1
ATOM 597 C CA . GLY A 1 76 ? 0.133 6.109 -6.133 1 91.88 76 GLY A CA 1
ATOM 598 C C . GLY A 1 76 ? -0.583 7.445 -6.113 1 91.88 76 GLY A C 1
ATOM 599 O O . GLY A 1 76 ? -0.379 8.25 -5.199 1 91.88 76 GLY A O 1
ATOM 600 N N . LEU A 1 77 ? -1.37 7.629 -7.129 1 92.75 77 LEU A N 1
ATOM 601 C CA . LEU A 1 77 ? -2.137 8.867 -7.195 1 92.75 77 LEU A CA 1
ATOM 602 C C . LEU A 1 77 ? -3.137 8.953 -6.051 1 92.75 77 LEU A C 1
ATOM 604 O O . LEU A 1 77 ? -3.293 10.008 -5.43 1 92.75 77 LEU A O 1
ATOM 608 N N . PHE A 1 78 ? -3.777 7.859 -5.766 1 93.19 78 PHE A N 1
ATOM 609 C CA . PHE A 1 78 ? -4.77 7.844 -4.703 1 93.19 78 PHE A CA 1
ATOM 610 C C . PHE A 1 78 ? -4.125 8.133 -3.352 1 93.19 78 PHE A C 1
ATOM 612 O O . PHE A 1 78 ? -4.676 8.875 -2.537 1 93.19 78 PHE A O 1
ATOM 619 N N . ILE A 1 79 ? -2.988 7.633 -3.172 1 93 79 ILE A N 1
ATOM 620 C CA . ILE A 1 79 ? -2.27 7.871 -1.925 1 93 79 ILE A CA 1
ATOM 621 C C . ILE A 1 79 ? -1.889 9.344 -1.819 1 93 79 ILE A C 1
ATOM 623 O O . ILE A 1 79 ? -2.002 9.945 -0.75 1 93 79 ILE A O 1
ATOM 627 N N . THR A 1 80 ? -1.47 9.883 -2.889 1 92.5 80 THR A N 1
ATOM 628 C CA . THR A 1 80 ? -1.091 11.289 -2.914 1 92.5 80 THR A CA 1
ATOM 629 C C . THR A 1 80 ? -2.295 12.18 -2.621 1 92.5 80 THR A C 1
ATOM 631 O O . THR A 1 80 ? -2.197 13.125 -1.838 1 92.5 80 THR A O 1
ATOM 634 N N . MET A 1 81 ? -3.408 11.812 -3.244 1 93.44 81 MET A N 1
ATOM 635 C CA . MET A 1 81 ? -4.625 12.586 -3.016 1 93.44 81 MET A CA 1
ATOM 636 C C . MET A 1 81 ? -5.078 12.477 -1.563 1 93.44 81 MET A C 1
ATOM 638 O O . MET A 1 81 ? -5.617 13.43 -1.002 1 93.44 81 MET A O 1
ATOM 642 N N . LEU A 1 82 ? -4.852 11.32 -1.039 1 91.62 82 LEU A N 1
ATOM 643 C CA . LEU A 1 82 ? -5.168 11.102 0.367 1 91.62 82 LEU A CA 1
ATOM 644 C C . LEU A 1 82 ? -4.301 11.977 1.265 1 91.62 82 LEU A C 1
ATOM 646 O O . LEU A 1 82 ? -4.805 12.602 2.199 1 91.62 82 LEU A O 1
ATOM 650 N N . LEU A 1 83 ? -3.094 12.141 0.974 1 89.75 83 LEU A N 1
ATOM 651 C CA . LEU A 1 83 ? -2.135 12.906 1.762 1 89.75 83 LEU A CA 1
ATOM 652 C C . LEU A 1 83 ? -2.439 14.398 1.685 1 89.75 83 LEU A C 1
ATOM 654 O O . LEU A 1 83 ? -2.219 15.133 2.65 1 89.75 83 LEU A O 1
ATOM 658 N N . LEU A 1 84 ? -2.912 14.812 0.542 1 91.44 84 LEU A N 1
ATOM 659 C CA . LEU A 1 84 ? -3.176 16.234 0.322 1 91.44 84 LEU A CA 1
ATOM 660 C C . LEU A 1 84 ? -4.594 16.594 0.749 1 91.44 84 LEU A C 1
ATOM 662 O O . LEU A 1 84 ? -5.055 17.703 0.505 1 91.44 84 LEU A O 1
ATOM 666 N N . ASN A 1 85 ? -5.383 15.562 1.301 1 90.69 85 ASN A N 1
ATOM 667 C CA . ASN A 1 85 ? -6.742 15.758 1.792 1 90.69 85 ASN A CA 1
ATOM 668 C C . ASN A 1 85 ? -7.703 16.109 0.657 1 90.69 85 ASN A C 1
ATOM 670 O O . ASN A 1 85 ? -8.656 16.859 0.853 1 90.69 85 ASN A O 1
ATOM 674 N N . ILE A 1 86 ? -7.289 15.688 -0.566 1 92.12 86 ILE A N 1
ATOM 675 C CA . ILE A 1 86 ? -8.211 15.82 -1.688 1 92.12 86 ILE A CA 1
ATOM 676 C C . ILE A 1 86 ? -9.391 14.867 -1.498 1 92.12 86 ILE A C 1
ATOM 678 O O . ILE A 1 86 ? -10.523 15.195 -1.855 1 92.12 86 ILE A O 1
ATOM 682 N N . VAL A 1 87 ? -9.062 13.742 -0.923 1 91.94 87 VAL A N 1
ATOM 683 C CA . VAL A 1 87 ? -10.086 12.789 -0.518 1 91.94 87 VAL A CA 1
ATOM 684 C C . VAL A 1 87 ? -10.086 12.641 1.002 1 91.94 87 VAL A C 1
ATOM 686 O O . VAL A 1 87 ? -9.047 12.789 1.646 1 91.94 87 VAL A O 1
ATOM 689 N N . PRO A 1 88 ? -11.305 12.422 1.485 1 91.44 88 PRO A N 1
ATOM 690 C CA . PRO A 1 88 ? -11.359 12.312 2.945 1 91.44 88 PRO A CA 1
ATOM 691 C C . PRO A 1 88 ? -10.523 11.148 3.482 1 91.44 88 PRO A C 1
ATOM 693 O O . PRO A 1 88 ? -10.234 10.203 2.748 1 91.44 88 PRO A O 1
ATOM 696 N N . HIS A 1 89 ? -10.195 11.242 4.719 1 87.56 89 HIS A N 1
ATOM 697 C CA . HIS A 1 89 ? -9.297 10.281 5.359 1 87.56 89 HIS A CA 1
ATOM 698 C C . HIS A 1 89 ? -9.922 8.891 5.402 1 87.56 89 HIS A C 1
ATOM 700 O O . HIS A 1 89 ? -9.211 7.887 5.359 1 87.56 89 HIS A O 1
ATOM 706 N N . TRP A 1 90 ? -11.273 8.875 5.449 1 85.88 90 TRP A N 1
ATOM 707 C CA . TRP A 1 90 ? -11.93 7.57 5.543 1 85.88 90 TRP A CA 1
ATOM 708 C C . TRP A 1 90 ? -11.727 6.766 4.266 1 85.88 90 TRP A C 1
ATOM 710 O O . TRP A 1 90 ? -11.906 5.547 4.254 1 85.88 90 TRP A O 1
ATOM 720 N N . THR A 1 91 ? -11.312 7.449 3.152 1 89.94 91 THR A N 1
ATOM 721 C CA . THR A 1 91 ? -11.086 6.766 1.884 1 89.94 91 THR A CA 1
ATOM 722 C C . THR A 1 91 ? -9.836 5.898 1.953 1 89.94 91 THR A C 1
ATOM 724 O O . THR A 1 91 ? -9.578 5.094 1.054 1 89.94 91 THR A O 1
ATOM 727 N N . LEU A 1 92 ? -9.055 6.02 3.029 1 90.19 92 LEU A N 1
ATOM 728 C CA . LEU A 1 92 ? -7.922 5.129 3.254 1 90.19 92 LEU A CA 1
ATOM 729 C C . LEU A 1 92 ? -8.359 3.668 3.242 1 90.19 92 LEU A C 1
ATOM 731 O O . LEU A 1 92 ? -7.672 2.811 2.689 1 90.19 92 LEU A O 1
ATOM 735 N N . PHE A 1 93 ? -9.516 3.422 3.801 1 88.69 93 PHE A N 1
ATOM 736 C CA . PHE A 1 93 ? -10.07 2.074 3.82 1 88.69 93 PHE A CA 1
ATOM 737 C C . PHE A 1 93 ? -10.281 1.557 2.402 1 88.69 93 PHE A C 1
ATOM 739 O O . PHE A 1 93 ? -9.977 0.398 2.109 1 88.69 93 PHE A O 1
ATOM 746 N N . PHE A 1 94 ? -10.719 2.465 1.525 1 90 94 PHE A N 1
ATOM 747 C CA . PHE A 1 94 ? -10.945 2.096 0.133 1 90 94 PHE A CA 1
ATOM 748 C C . PHE A 1 94 ? -9.625 1.804 -0.572 1 90 94 PHE A C 1
ATOM 750 O O . PHE A 1 94 ? -9.523 0.848 -1.344 1 90 94 PHE A O 1
ATOM 757 N N . ILE A 1 95 ? -8.609 2.549 -0.212 1 90.94 95 ILE A N 1
ATOM 758 C CA . ILE A 1 95 ? -7.309 2.385 -0.855 1 90.94 95 ILE A CA 1
ATOM 759 C C . ILE A 1 95 ? -6.688 1.059 -0.425 1 90.94 95 ILE A C 1
ATOM 761 O O . ILE A 1 95 ? -6.121 0.335 -1.249 1 90.94 95 ILE A O 1
ATOM 765 N N . ILE A 1 96 ? -6.875 0.714 0.768 1 89.56 96 ILE A N 1
ATOM 766 C CA . ILE A 1 96 ? -6.359 -0.552 1.276 1 89.56 96 ILE A CA 1
ATOM 767 C C . ILE A 1 96 ? -7.09 -1.714 0.609 1 89.56 96 ILE A C 1
ATOM 769 O O . ILE A 1 96 ? -6.477 -2.727 0.263 1 89.56 96 ILE A O 1
ATOM 773 N N . LEU A 1 97 ? -8.367 -1.581 0.491 1 88.62 97 LEU A N 1
ATOM 774 C CA . LEU A 1 97 ? -9.164 -2.609 -0.17 1 88.62 97 LEU A CA 1
ATOM 775 C C . LEU A 1 97 ? -8.719 -2.791 -1.618 1 88.62 97 LEU A C 1
ATOM 777 O O . LEU A 1 97 ? -8.656 -3.92 -2.113 1 88.62 97 LEU A O 1
ATOM 781 N N . ILE A 1 98 ? -8.422 -1.716 -2.293 1 89 98 ILE A N 1
ATOM 782 C CA . ILE A 1 98 ? -7.949 -1.776 -3.672 1 89 98 ILE A CA 1
ATOM 783 C C . ILE A 1 98 ? -6.598 -2.48 -3.723 1 89 98 ILE A C 1
ATOM 785 O O . ILE A 1 98 ? -6.375 -3.355 -4.562 1 89 98 ILE A O 1
ATOM 789 N N . LEU A 1 99 ? -5.758 -2.135 -2.771 1 88.19 99 LEU A N 1
ATOM 790 C CA . LEU A 1 99 ? -4.441 -2.76 -2.682 1 88.19 99 LEU A CA 1
ATOM 791 C C . LEU A 1 99 ? -4.57 -4.262 -2.443 1 88.19 99 LEU A C 1
ATOM 793 O O . LEU A 1 99 ? -3.91 -5.059 -3.115 1 88.19 99 LEU A O 1
ATOM 797 N N . LEU A 1 100 ? -5.445 -4.59 -1.589 1 85.75 100 LEU A N 1
ATOM 798 C CA . LEU A 1 100 ? -5.688 -5.988 -1.262 1 85.75 100 LEU A CA 1
ATOM 799 C C . LEU A 1 100 ? -6.156 -6.762 -2.49 1 85.75 100 LEU A C 1
ATOM 801 O O . LEU A 1 100 ? -5.609 -7.82 -2.807 1 85.75 100 LEU A O 1
ATOM 805 N N . ARG A 1 101 ? -7.051 -6.195 -3.076 1 86.38 101 ARG A N 1
ATOM 806 C CA . ARG A 1 101 ? -7.613 -6.844 -4.258 1 86.38 101 ARG A CA 1
ATOM 807 C C . ARG A 1 101 ? -6.562 -6.988 -5.352 1 86.38 101 ARG A C 1
ATOM 809 O O . ARG A 1 101 ? -6.473 -8.031 -6 1 86.38 101 ARG A O 1
ATOM 816 N N . GLU A 1 102 ? -5.875 -5.996 -5.566 1 84.44 102 GLU A N 1
ATOM 817 C CA . GLU A 1 102 ? -4.883 -6.016 -6.637 1 84.44 102 GLU A CA 1
ATOM 818 C C . GLU A 1 102 ? -3.801 -7.059 -6.371 1 84.44 102 GLU A C 1
ATOM 820 O O . GLU A 1 102 ? -3.418 -7.809 -7.273 1 84.44 102 GLU A O 1
ATOM 825 N N . PHE A 1 103 ? -3.354 -7.172 -5.184 1 83.12 103 PHE A N 1
ATOM 826 C CA . PHE A 1 103 ? -2.326 -8.148 -4.844 1 83.12 103 PHE A CA 1
ATOM 827 C C . PHE A 1 103 ? -2.893 -9.562 -4.867 1 83.12 103 PHE A C 1
ATOM 829 O O . PHE A 1 103 ? -2.232 -10.492 -5.336 1 83.12 103 PHE A O 1
ATOM 836 N N . LEU A 1 104 ? -4.082 -9.703 -4.445 1 79.94 104 LEU A N 1
ATOM 837 C CA . LEU A 1 104 ? -4.711 -11.023 -4.395 1 79.94 104 LEU A CA 1
ATOM 838 C C . LEU A 1 104 ? -4.934 -11.57 -5.797 1 79.94 104 LEU A C 1
ATOM 840 O O . LEU A 1 104 ? -4.668 -12.742 -6.059 1 79.94 104 LEU A O 1
ATOM 844 N N . ILE A 1 105 ? -5.379 -10.719 -6.629 1 79.81 105 ILE A N 1
ATOM 845 C CA . ILE A 1 105 ? -5.676 -11.148 -7.992 1 79.81 105 ILE A CA 1
ATOM 846 C C . ILE A 1 105 ? -4.375 -11.469 -8.727 1 79.81 105 ILE A C 1
ATOM 848 O O . ILE A 1 105 ? -4.301 -12.445 -9.477 1 79.81 105 ILE A O 1
ATOM 852 N N . THR A 1 106 ? -3.406 -10.625 -8.516 1 76.25 106 THR A N 1
ATOM 853 C CA . THR A 1 106 ? -2.115 -10.891 -9.141 1 76.25 106 THR A CA 1
ATOM 854 C C . THR A 1 106 ? -1.534 -12.211 -8.648 1 76.25 106 THR A C 1
ATOM 856 O O . THR A 1 106 ? -0.994 -12.992 -9.438 1 76.25 106 THR A O 1
ATOM 859 N N . ALA A 1 107 ? -1.674 -12.484 -7.395 1 74.12 107 ALA A N 1
ATOM 860 C CA . ALA A 1 107 ? -1.212 -13.75 -6.82 1 74.12 107 ALA A CA 1
ATOM 861 C C . ALA A 1 107 ? -1.982 -14.93 -7.398 1 74.12 107 ALA A C 1
ATOM 863 O O . ALA A 1 107 ? -1.394 -15.969 -7.715 1 74.12 107 ALA A O 1
ATOM 864 N N . LEU A 1 108 ? -3.236 -14.766 -7.508 1 76.44 108 LEU A N 1
ATOM 865 C CA . LEU A 1 108 ? -4.086 -15.82 -8.055 1 76.44 108 LEU A CA 1
ATOM 866 C C . LEU A 1 108 ? -3.695 -16.156 -9.492 1 76.44 108 LEU A C 1
ATOM 868 O O . LEU A 1 108 ? -3.633 -17.328 -9.867 1 76.44 108 LEU A O 1
ATOM 872 N N . ARG A 1 109 ? -3.396 -15.125 -10.188 1 74.38 109 ARG A N 1
ATOM 873 C CA . ARG A 1 109 ? -3.002 -15.328 -11.578 1 74.38 109 ARG A CA 1
ATOM 874 C C . ARG A 1 109 ? -1.649 -16.031 -11.672 1 74.38 109 ARG A C 1
ATOM 876 O O . ARG A 1 109 ? -1.431 -16.859 -12.555 1 74.38 109 ARG A O 1
ATOM 883 N N . ALA A 1 110 ? -0.786 -15.688 -10.789 1 72.56 110 ALA A N 1
ATOM 884 C CA . ALA A 1 110 ? 0.536 -16.312 -10.766 1 72.56 110 ALA A CA 1
ATOM 885 C C . ALA A 1 110 ? 0.436 -17.797 -10.445 1 72.56 110 ALA A C 1
ATOM 887 O O . ALA A 1 110 ? 1.087 -18.625 -11.086 1 72.56 110 ALA A O 1
ATOM 888 N N . VAL A 1 111 ? -0.398 -18.141 -9.5 1 72.81 111 VAL A N 1
ATOM 889 C CA . VAL A 1 111 ? -0.564 -19.547 -9.102 1 72.81 111 VAL A CA 1
ATOM 890 C C . VAL A 1 111 ? -1.261 -20.312 -10.219 1 72.81 111 VAL A C 1
ATOM 892 O O . VAL A 1 111 ? -0.884 -21.453 -10.523 1 72.81 111 VAL A O 1
ATOM 895 N N . ALA A 1 112 ? -2.229 -19.641 -10.773 1 76.31 112 ALA A N 1
ATOM 896 C CA . ALA A 1 112 ? -2.947 -20.281 -11.875 1 76.31 112 ALA A CA 1
ATOM 897 C C . ALA A 1 112 ? -2.018 -20.562 -13.055 1 76.31 112 ALA A C 1
ATOM 899 O O . ALA A 1 112 ? -2.127 -21.594 -13.711 1 76.31 112 ALA A O 1
ATOM 900 N N . ALA A 1 113 ? -1.103 -19.703 -13.273 1 72.38 113 ALA A N 1
ATOM 901 C CA . ALA A 1 113 ? -0.161 -19.844 -14.383 1 72.38 113 ALA A CA 1
ATOM 902 C C . ALA A 1 113 ? 0.756 -21.047 -14.172 1 72.38 113 ALA A C 1
ATOM 904 O O . ALA A 1 113 ? 1.131 -21.719 -15.133 1 72.38 113 ALA A O 1
ATOM 905 N N . THR A 1 114 ? 1.113 -21.328 -12.914 1 70.94 114 THR A N 1
ATOM 906 C CA . THR A 1 114 ? 1.962 -22.484 -12.617 1 70.94 114 THR A CA 1
ATOM 907 C C . THR A 1 114 ? 1.229 -23.781 -12.922 1 70.94 114 THR A C 1
ATOM 909 O O . THR A 1 114 ? 1.859 -24.828 -13.109 1 70.94 114 THR A O 1
ATOM 912 N N . ARG A 1 115 ? -0.032 -23.656 -12.953 1 75.75 115 ARG A N 1
ATOM 913 C CA . ARG A 1 115 ? -0.847 -24.828 -13.227 1 75.75 115 ARG A CA 1
ATOM 914 C C . ARG A 1 115 ? -1.35 -24.828 -14.672 1 75.75 115 ARG A C 1
ATOM 916 O O . ARG A 1 115 ? -2.283 -25.562 -15.008 1 75.75 115 ARG A O 1
ATOM 923 N N . SER A 1 116 ? -0.852 -23.781 -15.445 1 75.62 116 SER A N 1
ATOM 924 C CA . SER A 1 116 ? -1.188 -23.641 -16.859 1 75.62 116 SER A CA 1
ATOM 925 C C . SER A 1 116 ? -2.641 -23.219 -17.047 1 75.62 116 SER A C 1
ATOM 927 O O . SER A 1 116 ? -3.309 -23.656 -17.984 1 75.62 116 SER A O 1
ATOM 929 N N . ILE A 1 117 ? -3.166 -22.688 -15.914 1 74.81 117 ILE A N 1
ATOM 930 C CA . ILE A 1 117 ? -4.504 -22.109 -16 1 74.81 117 ILE A CA 1
ATOM 931 C C . ILE A 1 117 ? -4.402 -20.625 -16.297 1 74.81 117 ILE A C 1
ATOM 933 O O . ILE A 1 117 ? -3.715 -19.891 -15.594 1 74.81 117 ILE A O 1
ATOM 937 N N . VAL A 1 118 ? -4.938 -20.281 -17.453 1 68.75 118 VAL A N 1
ATOM 938 C CA . VAL A 1 118 ? -4.906 -18.859 -17.828 1 68.75 118 VAL A CA 1
ATOM 939 C C . VAL A 1 118 ? -6.18 -18.172 -17.328 1 68.75 118 VAL A C 1
ATOM 941 O O . VAL A 1 118 ? -7.289 -18.609 -17.672 1 68.75 118 VAL A O 1
ATOM 944 N N . ILE A 1 119 ? -6.008 -17.375 -16.375 1 70.5 119 ILE A N 1
ATOM 945 C CA . ILE A 1 119 ? -7.129 -16.578 -15.883 1 70.5 119 ILE A CA 1
ATOM 946 C C . ILE A 1 119 ? -7.359 -15.391 -16.812 1 70.5 119 ILE A C 1
ATOM 948 O O . ILE A 1 119 ? -6.477 -14.547 -16.984 1 70.5 119 ILE A O 1
ATOM 952 N N . ALA A 1 120 ? -8.516 -15.438 -17.594 1 62.59 120 ALA A N 1
ATOM 953 C CA . ALA A 1 120 ? -8.852 -14.398 -18.562 1 62.59 120 ALA A CA 1
ATOM 954 C C . ALA A 1 120 ? -9.125 -13.07 -17.859 1 62.59 120 ALA A C 1
ATOM 956 O O . ALA A 1 120 ? -9.57 -13.047 -16.703 1 62.59 120 ALA A O 1
ATOM 957 N N . ALA A 1 121 ? -8.609 -11.984 -18.391 1 60.03 121 ALA A N 1
ATOM 958 C CA . ALA A 1 121 ? -8.922 -10.648 -17.891 1 60.03 121 ALA A CA 1
ATOM 959 C C . ALA A 1 121 ? -10.43 -10.406 -17.875 1 60.03 121 ALA A C 1
ATOM 961 O O . ALA A 1 121 ? -11.133 -10.789 -18.812 1 60.03 121 ALA A O 1
ATOM 962 N N . GLU A 1 122 ? -11.062 -10.188 -16.625 1 57.69 122 GLU A N 1
ATOM 963 C CA . GLU A 1 122 ? -12.508 -9.961 -16.562 1 57.69 122 GLU A CA 1
ATOM 964 C C . GLU A 1 122 ? -12.891 -8.648 -17.234 1 57.69 122 GLU A C 1
ATOM 966 O O . GLU A 1 122 ? -12.195 -7.637 -17.078 1 57.69 122 GLU A O 1
ATOM 971 N N . LYS A 1 123 ? -13.844 -8.68 -18.25 1 54.97 123 LYS A N 1
ATOM 972 C CA . LYS A 1 123 ? -14.43 -7.492 -18.875 1 54.97 123 LYS A CA 1
ATOM 973 C C . LYS A 1 123 ? -14.781 -6.438 -17.828 1 54.97 123 LYS A C 1
ATOM 975 O O . LYS A 1 123 ? -14.695 -5.238 -18.094 1 54.97 123 LYS A O 1
ATOM 980 N N . ALA A 1 124 ? -15.266 -6.93 -16.625 1 57.06 124 ALA A N 1
ATOM 981 C CA . ALA A 1 124 ? -15.664 -6 -15.578 1 57.06 124 ALA A CA 1
ATOM 982 C C . ALA A 1 124 ? -14.469 -5.164 -15.109 1 57.06 124 ALA A C 1
ATOM 984 O O . ALA A 1 124 ? -14.648 -4.082 -14.547 1 57.06 124 ALA A O 1
ATOM 985 N N . GLY A 1 125 ? -13.312 -5.535 -15.57 1 63.69 125 GLY A N 1
ATOM 986 C CA . GLY A 1 125 ? -12.062 -4.883 -15.219 1 63.69 125 GLY A CA 1
ATOM 987 C C . GLY A 1 125 ? -11.859 -3.559 -15.93 1 63.69 125 GLY A C 1
ATOM 988 O O . GLY A 1 125 ? -11.328 -2.607 -15.344 1 63.69 125 GLY A O 1
ATOM 989 N N . LYS A 1 126 ? -12.648 -3.459 -17.062 1 70.88 126 LYS A N 1
ATOM 990 C CA . LYS A 1 126 ? -12.461 -2.244 -17.844 1 70.88 126 LYS A CA 1
ATOM 991 C C . LYS A 1 126 ? -13.281 -1.088 -17.281 1 70.88 126 LYS A C 1
ATOM 993 O O . LYS A 1 126 ? -12.781 0.037 -17.188 1 70.88 126 LYS A O 1
ATOM 998 N N . ILE A 1 127 ? -14.453 -1.389 -16.844 1 78.69 127 ILE A N 1
ATOM 999 C CA . ILE A 1 127 ? -15.344 -0.333 -16.359 1 78.69 127 ILE A CA 1
ATOM 1000 C C . ILE A 1 127 ? -14.805 0.241 -15.055 1 78.69 127 ILE A C 1
ATOM 1002 O O . ILE A 1 127 ? -14.82 1.457 -14.844 1 78.69 127 ILE A O 1
ATOM 1006 N N . LYS A 1 128 ? -14.359 -0.614 -14.344 1 81.81 128 LYS A N 1
ATOM 1007 C CA . LYS A 1 128 ? -13.875 -0.134 -13.055 1 81.81 128 LYS A CA 1
ATOM 1008 C C . LYS A 1 128 ? -12.68 0.801 -13.227 1 81.81 128 LYS A C 1
ATOM 1010 O O . LYS A 1 128 ? -12.57 1.808 -12.523 1 81.81 128 LYS A O 1
ATOM 1015 N N . THR A 1 129 ? -11.883 0.484 -14.109 1 80.31 129 THR A N 1
ATOM 1016 C CA . THR A 1 129 ? -10.703 1.301 -14.352 1 80.31 129 THR A CA 1
ATOM 1017 C C . THR A 1 129 ? -11.094 2.66 -14.922 1 80.31 129 THR A C 1
ATOM 1019 O O . THR A 1 129 ? -10.531 3.688 -14.539 1 80.31 129 THR A O 1
ATOM 1022 N N . VAL A 1 130 ? -12.102 2.643 -15.773 1 84.62 130 VAL A N 1
ATOM 1023 C CA . VAL A 1 130 ? -12.578 3.883 -16.375 1 84.62 130 VAL A CA 1
ATOM 1024 C C . VAL A 1 130 ? -13.188 4.781 -15.305 1 84.62 130 VAL A C 1
ATOM 1026 O O . VAL A 1 130 ? -12.914 5.984 -15.266 1 84.62 130 VAL A O 1
ATOM 1029 N N . ILE A 1 131 ? -13.945 4.207 -14.461 1 89.62 131 ILE A N 1
ATOM 1030 C CA . ILE A 1 131 ? -14.586 4.977 -13.398 1 89.62 131 ILE A CA 1
ATOM 1031 C C . ILE A 1 131 ? -13.523 5.523 -12.445 1 89.62 131 ILE A C 1
ATOM 1033 O O . ILE A 1 131 ? -13.625 6.664 -11.984 1 89.62 131 ILE A O 1
ATOM 1037 N N . GLN A 1 132 ? -12.547 4.781 -12.242 1 88.56 132 GLN A N 1
ATOM 1038 C CA . GLN A 1 132 ? -11.453 5.223 -11.383 1 88.56 132 GLN A CA 1
ATOM 1039 C C . GLN A 1 132 ? -10.711 6.398 -12.016 1 88.56 132 GLN A C 1
ATOM 1041 O O . GLN A 1 132 ? -10.32 7.34 -11.312 1 88.56 132 GLN A O 1
ATOM 1046 N N . MET A 1 133 ? -10.594 6.293 -13.258 1 89.44 133 MET A N 1
ATOM 1047 C CA . MET A 1 133 ? -9.898 7.363 -13.977 1 89.44 133 MET A CA 1
ATOM 1048 C C . MET A 1 133 ? -10.711 8.648 -13.953 1 89.44 133 MET A C 1
ATOM 1050 O O . MET A 1 133 ? -10.172 9.727 -13.719 1 89.44 133 MET A O 1
ATOM 1054 N N . ILE A 1 134 ? -11.93 8.492 -14.18 1 92.19 134 ILE A N 1
ATOM 1055 C CA . ILE A 1 134 ? -12.812 9.656 -14.18 1 92.19 134 ILE A CA 1
ATOM 1056 C C . ILE A 1 134 ? -12.844 10.273 -12.781 1 92.19 134 ILE A C 1
ATOM 1058 O O . ILE A 1 134 ? -12.812 11.5 -12.641 1 92.19 134 ILE A O 1
ATOM 1062 N N . SER A 1 135 ? -12.906 9.398 -11.805 1 94.38 135 SER A N 1
ATOM 1063 C CA . SER A 1 135 ? -12.883 9.883 -10.43 1 94.38 135 SER A CA 1
ATOM 1064 C C . SER A 1 135 ? -11.609 10.672 -10.148 1 94.38 135 SER A C 1
ATOM 1066 O O . SER A 1 135 ? -11.664 11.766 -9.586 1 94.38 135 SER A O 1
ATOM 1068 N N . SER A 1 136 ? -10.5 10.164 -10.57 1 94.25 136 SER A N 1
ATOM 1069 C CA . SER A 1 136 ? -9.211 10.805 -10.328 1 94.25 136 SER A CA 1
ATOM 1070 C C . SER A 1 136 ? -9.117 12.148 -11.039 1 94.25 136 SER A C 1
ATOM 1072 O O . SER A 1 136 ? -8.648 13.133 -10.461 1 94.25 136 SER A O 1
ATOM 1074 N N . ILE A 1 137 ? -9.625 12.164 -12.266 1 93.69 137 ILE A N 1
ATOM 1075 C CA . ILE A 1 137 ? -9.602 13.398 -13.039 1 93.69 137 ILE A CA 1
ATOM 1076 C C . ILE A 1 137 ? -10.484 14.445 -12.375 1 93.69 137 ILE A C 1
ATOM 1078 O O . ILE A 1 137 ? -10.086 15.609 -12.234 1 93.69 137 ILE A O 1
ATOM 1082 N N . THR A 1 138 ? -11.625 14.039 -11.984 1 95.5 138 THR A N 1
ATOM 1083 C CA . THR A 1 138 ? -12.578 14.938 -11.344 1 95.5 138 THR A CA 1
ATOM 1084 C C . THR A 1 138 ? -11.992 15.516 -10.055 1 95.5 138 THR A C 1
ATOM 1086 O O . THR A 1 138 ? -12.07 16.719 -9.82 1 95.5 138 THR A O 1
ATOM 1089 N N . LEU A 1 139 ? -11.344 14.75 -9.289 1 96 139 LEU A N 1
ATOM 1090 C CA . LEU A 1 139 ? -10.781 15.18 -8.023 1 96 139 LEU A CA 1
ATOM 1091 C C . LEU A 1 139 ? -9.57 16.078 -8.242 1 96 139 LEU A C 1
ATOM 1093 O O . LEU A 1 139 ? -9.367 17.047 -7.504 1 96 139 LEU A O 1
ATOM 1097 N N . LEU A 1 140 ? -8.82 15.75 -9.188 1 95.25 140 LEU A N 1
ATOM 1098 C CA . LEU A 1 140 ? -7.664 16.578 -9.5 1 95.25 140 LEU A CA 1
ATOM 1099 C C . LEU A 1 140 ? -8.109 17.953 -10.016 1 95.25 140 LEU A C 1
ATOM 1101 O O . LEU A 1 140 ? -7.488 18.969 -9.688 1 95.25 140 LEU A O 1
ATOM 1105 N N . ILE A 1 141 ? -9.094 17.953 -10.883 1 94.56 141 ILE A N 1
ATOM 1106 C CA . ILE A 1 141 ? -9.633 19.234 -11.359 1 94.56 141 ILE A CA 1
ATOM 1107 C C . ILE A 1 141 ? -10.133 20.047 -10.18 1 94.56 141 ILE A C 1
ATOM 1109 O O . ILE A 1 141 ? -9.898 21.266 -10.109 1 94.56 141 ILE A O 1
ATOM 1113 N N . TRP A 1 142 ? -10.836 19.375 -9.25 1 94.38 142 TRP A N 1
ATOM 1114 C CA . TRP A 1 142 ? -11.305 20.062 -8.047 1 94.38 142 TRP A CA 1
ATOM 1115 C C . TRP A 1 142 ? -10.141 20.703 -7.297 1 94.38 142 TRP A C 1
ATOM 1117 O O . TRP A 1 142 ? -10.195 21.875 -6.945 1 94.38 142 TRP A O 1
ATOM 1127 N N . PHE A 1 143 ? -9.086 19.984 -7.152 1 93.94 143 PHE A N 1
ATOM 1128 C CA . PHE A 1 143 ? -7.922 20.469 -6.422 1 93.94 143 PHE A CA 1
ATOM 1129 C C . PHE A 1 143 ? -7.258 21.625 -7.168 1 93.94 143 PHE A C 1
ATOM 1131 O O . PHE A 1 143 ? -6.828 22.594 -6.551 1 93.94 143 PHE A O 1
ATOM 1138 N N . THR A 1 144 ? -7.203 21.422 -8.477 1 92.75 144 THR A N 1
ATOM 1139 C CA . THR A 1 144 ? -6.602 22.453 -9.312 1 92.75 144 THR A CA 1
ATOM 1140 C C . THR A 1 144 ? -7.398 23.75 -9.227 1 92.75 144 THR A C 1
ATOM 1142 O O . THR A 1 144 ? -6.82 24.844 -9.156 1 92.75 144 THR A O 1
ATOM 1145 N N . LEU A 1 145 ? -8.68 23.672 -9.25 1 92.75 145 LEU A N 1
ATOM 1146 C CA . LEU A 1 145 ? -9.539 24.859 -9.211 1 92.75 145 LEU A CA 1
ATOM 1147 C C . LEU A 1 145 ? -9.422 25.562 -7.863 1 92.75 145 LEU A C 1
ATOM 1149 O O . LEU A 1 145 ? -9.422 26.797 -7.805 1 92.75 145 LEU A O 1
ATOM 1153 N N . ILE A 1 146 ? -9.305 24.812 -6.777 1 91.44 146 ILE A N 1
ATOM 1154 C CA . ILE A 1 146 ? -9.211 25.406 -5.445 1 91.44 146 ILE A CA 1
ATOM 1155 C C . ILE A 1 146 ? -7.836 26.047 -5.262 1 91.44 146 ILE A C 1
ATOM 1157 O O . ILE A 1 146 ? -7.723 27.141 -4.703 1 91.44 146 ILE A O 1
ATOM 1161 N N . LYS A 1 147 ? -6.844 25.406 -5.777 1 90.69 147 LYS A N 1
ATOM 1162 C CA . LYS A 1 147 ? -5.477 25.828 -5.52 1 90.69 147 LYS A CA 1
ATOM 1163 C C . LYS A 1 147 ? -5.027 26.875 -6.531 1 90.69 147 LYS A C 1
ATOM 1165 O O . LYS A 1 147 ? -4.5 27.938 -6.156 1 90.69 147 LYS A O 1
ATOM 1170 N N . ASP A 1 148 ? -5.18 26.625 -7.777 1 90.31 148 ASP A N 1
ATOM 1171 C CA . ASP A 1 148 ? -4.617 27.469 -8.82 1 90.31 148 ASP A CA 1
ATOM 1172 C C . ASP A 1 148 ? -5.617 28.531 -9.273 1 90.31 148 ASP A C 1
ATOM 1174 O O . ASP A 1 148 ? -5.227 29.625 -9.703 1 90.31 148 ASP A O 1
ATOM 1178 N N . TYR A 1 149 ? -6.953 28.125 -9.18 1 90.06 149 TYR A N 1
ATOM 1179 C CA . TYR A 1 149 ? -7.961 29.047 -9.688 1 90.06 149 TYR A CA 1
ATOM 1180 C C . TYR A 1 149 ? -9.086 29.234 -8.672 1 90.06 149 TYR A C 1
ATOM 1182 O O . TYR A 1 149 ? -10.25 28.984 -8.984 1 90.06 149 TYR A O 1
ATOM 1190 N N . PRO A 1 150 ? -8.812 29.641 -7.395 1 84.19 150 PRO A N 1
ATOM 1191 C CA . PRO A 1 150 ? -9.82 29.719 -6.328 1 84.19 150 PRO A CA 1
ATOM 1192 C C . PRO A 1 150 ? -11.016 30.594 -6.703 1 84.19 150 PRO A C 1
ATOM 1194 O O . PRO A 1 150 ? -12.133 30.359 -6.234 1 84.19 150 PRO A O 1
ATOM 1197 N N . ASP A 1 151 ? -10.992 31.516 -7.578 1 88.44 151 ASP A N 1
ATOM 1198 C CA . ASP A 1 151 ? -12.078 32.438 -7.855 1 88.44 151 ASP A CA 1
ATOM 1199 C C . ASP A 1 151 ? -12.758 32.125 -9.188 1 88.44 151 ASP A C 1
ATOM 1201 O O . ASP A 1 151 ? -13.656 32.844 -9.617 1 88.44 151 ASP A O 1
ATOM 1205 N N . LEU A 1 152 ? -12.406 31.078 -9.781 1 87.38 152 LEU A N 1
ATOM 1206 C CA . LEU A 1 152 ? -12.953 30.766 -11.102 1 87.38 152 LEU A CA 1
ATOM 1207 C C . LEU A 1 152 ? -14.344 30.156 -10.984 1 87.38 152 LEU A C 1
ATOM 1209 O O . LEU A 1 152 ? -15.219 30.438 -11.812 1 87.38 152 LEU A O 1
ATOM 1213 N N . VAL A 1 153 ? -14.547 29.328 -9.938 1 87.19 153 VAL A N 1
ATOM 1214 C CA . VAL A 1 153 ? -15.797 28.578 -9.836 1 87.19 153 VAL A CA 1
ATOM 1215 C C . VAL A 1 153 ? -16.406 28.766 -8.453 1 87.19 153 VAL A C 1
ATOM 1217 O O . VAL A 1 153 ? -15.68 28.922 -7.465 1 87.19 153 VAL A O 1
ATOM 1220 N N . SER A 1 154 ? -17.703 28.781 -8.391 1 89.69 154 SER A N 1
ATOM 1221 C CA . SER A 1 154 ? -18.422 28.969 -7.137 1 89.69 154 SER A CA 1
ATOM 1222 C C . SER A 1 154 ? -18.125 27.844 -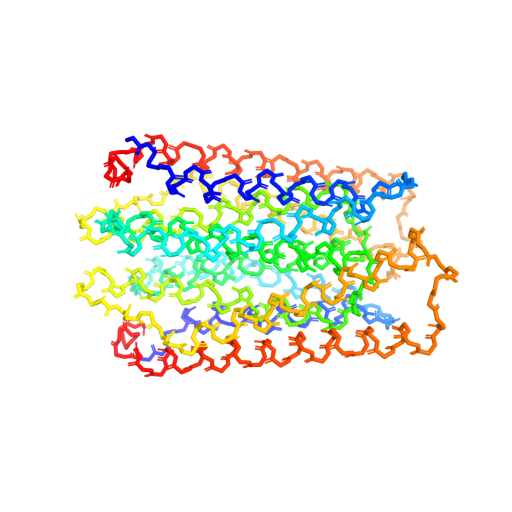6.156 1 89.69 154 SER A C 1
ATOM 1224 O O . SER A 1 154 ? -17.766 26.734 -6.566 1 89.69 154 SER A O 1
ATOM 1226 N N . SER A 1 155 ? -18.203 28.156 -4.879 1 89.75 155 SER A N 1
ATOM 1227 C CA . SER A 1 155 ? -17.953 27.188 -3.822 1 89.75 155 SER A CA 1
ATOM 1228 C C . SER A 1 155 ? -18.922 26 -3.922 1 89.75 155 SER A C 1
ATOM 1230 O O . SER A 1 155 ? -18.547 24.875 -3.598 1 89.75 155 SER A O 1
ATOM 1232 N N . LYS A 1 156 ? -20.172 26.297 -4.402 1 91.81 156 LYS A N 1
ATOM 1233 C CA . LYS A 1 156 ? -21.172 25.234 -4.535 1 91.81 156 LYS A CA 1
ATOM 1234 C C . LYS A 1 156 ? -20.734 24.203 -5.586 1 91.81 156 LYS A C 1
ATOM 1236 O O . LYS A 1 156 ? -20.844 23 -5.359 1 91.81 156 LYS A O 1
ATOM 1241 N N . ILE A 1 157 ? -20.266 24.75 -6.715 1 91.06 157 ILE A N 1
ATOM 1242 C CA . ILE A 1 157 ? -19.828 23.891 -7.805 1 91.06 157 ILE A CA 1
ATOM 1243 C C . ILE A 1 157 ? -18.609 23.062 -7.363 1 91.06 157 ILE A C 1
ATOM 1245 O O . ILE A 1 157 ? -18.5 21.891 -7.691 1 91.06 157 ILE A O 1
ATOM 1249 N N . LEU A 1 158 ? -17.875 23.672 -6.586 1 92.69 158 LEU A N 1
ATOM 1250 C CA . LEU A 1 158 ? -16.688 22.984 -6.09 1 92.69 158 LEU A CA 1
ATOM 1251 C C . LEU A 1 158 ? -17.062 21.859 -5.137 1 92.69 158 LEU A C 1
ATOM 1253 O O . LEU A 1 158 ? -16.469 20.781 -5.176 1 92.69 158 LEU A O 1
ATOM 1257 N N . ASP A 1 159 ? -18 22.156 -4.398 1 93.31 159 ASP A N 1
ATOM 1258 C CA . ASP A 1 159 ? -18.484 21.141 -3.463 1 93.31 159 ASP A CA 1
ATOM 1259 C C . ASP A 1 159 ? -19.078 19.953 -4.207 1 93.31 159 ASP A C 1
ATOM 1261 O O . ASP A 1 159 ? -18.812 18.797 -3.859 1 93.31 159 ASP A O 1
ATOM 1265 N N . TYR A 1 160 ? -19.891 20.266 -5.176 1 93.31 160 TYR A N 1
ATOM 1266 C CA . TYR A 1 160 ? -20.5 19.203 -5.969 1 93.31 160 TYR A CA 1
ATOM 1267 C C . TYR A 1 160 ? -19.438 18.391 -6.699 1 93.31 160 TYR A C 1
ATOM 1269 O O . TYR A 1 160 ? -19.547 17.172 -6.801 1 93.31 160 TYR A O 1
ATOM 1277 N N . LEU A 1 161 ? -18.484 19.062 -7.254 1 93.69 161 LEU A N 1
ATOM 1278 C CA . LEU A 1 161 ? -17.406 18.391 -7.973 1 93.69 161 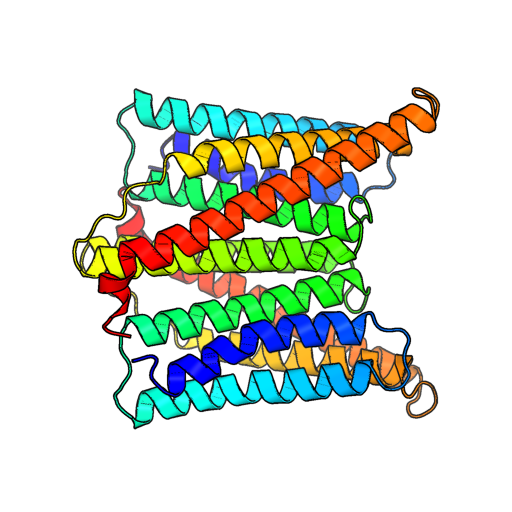LEU A CA 1
ATOM 1279 C C . LEU A 1 161 ? -16.641 17.453 -7.047 1 93.69 161 LEU A C 1
ATOM 1281 O O . LEU A 1 161 ? -16.312 16.328 -7.438 1 93.69 161 LEU A O 1
ATOM 1285 N N . HIS A 1 162 ? -16.406 17.906 -5.855 1 95.19 162 HIS A N 1
ATOM 1286 C CA . HIS A 1 162 ? -15.703 17.094 -4.871 1 95.19 162 HIS A CA 1
ATOM 1287 C C . HIS A 1 162 ? -16.531 15.867 -4.484 1 95.19 162 HIS A C 1
ATOM 1289 O O . HIS A 1 162 ? -16.016 14.742 -4.461 1 95.19 162 HIS A O 1
ATOM 1295 N N . LYS A 1 163 ? -17.828 16.094 -4.246 1 94.75 163 LYS A N 1
ATOM 1296 C CA . LYS A 1 163 ? -18.719 15 -3.867 1 94.75 163 LYS A CA 1
ATOM 1297 C C . LYS A 1 163 ? -18.844 13.984 -4.996 1 94.75 163 LYS A C 1
ATOM 1299 O O . LYS A 1 163 ? -18.891 12.781 -4.746 1 94.75 163 LYS A O 1
ATOM 1304 N N . LEU A 1 164 ? -18.875 14.516 -6.188 1 95.19 164 LEU A N 1
ATOM 1305 C CA . LEU A 1 164 ? -18.938 13.641 -7.355 1 95.19 164 LEU A CA 1
ATOM 1306 C C . LEU A 1 164 ? -17.688 12.781 -7.461 1 95.19 164 LEU A C 1
ATOM 1308 O O . LEU A 1 164 ? -17.766 11.578 -7.719 1 95.19 164 LEU A O 1
ATOM 1312 N N . GLY A 1 165 ? -16.562 13.391 -7.289 1 95.69 165 GLY A N 1
ATOM 1313 C CA . GLY A 1 165 ? -15.312 12.656 -7.348 1 95.69 165 GLY A CA 1
ATOM 1314 C C . GLY A 1 165 ? -15.219 11.562 -6.305 1 95.69 165 GLY A C 1
ATOM 1315 O O . GLY A 1 165 ? -14.781 10.445 -6.602 1 95.69 165 GLY A O 1
ATOM 1316 N N . ILE A 1 166 ? -15.688 11.875 -5.141 1 94.75 166 ILE A N 1
ATOM 1317 C CA . ILE A 1 166 ? -15.641 10.914 -4.043 1 94.75 166 ILE A CA 1
ATOM 1318 C C . ILE A 1 166 ? -16.641 9.781 -4.301 1 94.75 166 ILE A C 1
ATOM 1320 O O . ILE A 1 166 ? -16.359 8.617 -4.035 1 94.75 166 ILE A O 1
ATOM 1324 N N . ALA A 1 167 ? -17.797 10.141 -4.742 1 95.44 167 ALA A N 1
ATOM 1325 C CA . ALA A 1 167 ? -18.812 9.141 -5.055 1 95.44 167 ALA A CA 1
ATOM 1326 C C . ALA A 1 167 ? -18.312 8.164 -6.117 1 95.44 167 ALA A C 1
ATOM 1328 O O . ALA A 1 167 ? -18.484 6.953 -5.988 1 95.44 167 ALA A O 1
ATOM 1329 N N . LEU A 1 168 ? -17.719 8.75 -7.184 1 94.94 168 LEU A N 1
ATOM 1330 C CA . LEU A 1 168 ? -17.156 7.918 -8.242 1 94.94 168 LEU A CA 1
ATOM 1331 C C . LEU A 1 168 ? -16.047 7.027 -7.707 1 94.94 168 LEU A C 1
ATOM 1333 O O . LEU A 1 168 ? -15.914 5.875 -8.125 1 94.94 168 LEU A O 1
ATOM 1337 N N . PHE A 1 169 ? -15.297 7.609 -6.781 1 93 169 PHE A N 1
ATOM 1338 C CA . PHE A 1 169 ? -14.234 6.836 -6.148 1 93 169 PHE A CA 1
ATOM 1339 C C . PHE A 1 169 ? -14.812 5.668 -5.359 1 93 169 PHE A C 1
ATOM 1341 O O . PHE A 1 169 ? -14.32 4.543 -5.457 1 93 169 PHE A O 1
ATOM 1348 N N . ALA A 1 170 ? -15.844 5.883 -4.676 1 92.5 170 ALA A N 1
ATOM 1349 C CA . ALA A 1 170 ? -16.5 4.848 -3.885 1 92.5 170 ALA A CA 1
ATOM 1350 C C . ALA A 1 170 ? -17.094 3.766 -4.781 1 92.5 170 ALA A C 1
ATOM 1352 O O . ALA A 1 170 ? -16.953 2.572 -4.508 1 92.5 170 ALA A O 1
ATOM 1353 N N . ILE A 1 171 ? -17.703 4.164 -5.781 1 93.12 171 ILE A N 1
ATOM 1354 C CA . ILE A 1 171 ? -18.297 3.232 -6.73 1 93.12 171 ILE A CA 1
ATOM 1355 C C . ILE A 1 171 ? -17.219 2.35 -7.344 1 93.12 171 ILE A C 1
ATOM 1357 O O . ILE A 1 171 ? -17.375 1.128 -7.414 1 93.12 171 ILE A O 1
ATOM 1361 N N . ALA A 1 172 ? -16.141 3.037 -7.785 1 89.38 172 ALA A N 1
ATOM 1362 C CA . ALA A 1 172 ? -15.039 2.295 -8.391 1 89.38 172 ALA A CA 1
ATOM 1363 C C . ALA A 1 172 ? -14.461 1.283 -7.406 1 89.38 172 ALA A C 1
ATOM 1365 O O . ALA A 1 172 ? -14.133 0.157 -7.785 1 89.38 172 ALA A O 1
ATOM 1366 N N . THR A 1 173 ? -14.367 1.654 -6.145 1 89.25 173 THR A N 1
ATOM 1367 C CA . THR A 1 173 ? -13.812 0.77 -5.125 1 89.25 173 THR A CA 1
ATOM 1368 C C . THR A 1 173 ? -14.742 -0.417 -4.875 1 89.25 173 THR A C 1
ATOM 1370 O O . THR A 1 173 ? -14.281 -1.552 -4.738 1 89.25 173 THR A O 1
ATOM 1373 N N . PHE A 1 174 ? -16 -0.15 -4.863 1 89.81 174 PHE A N 1
ATOM 1374 C CA . PHE A 1 174 ? -16.969 -1.227 -4.672 1 89.81 174 PHE A CA 1
ATOM 1375 C C . PHE A 1 174 ? -16.922 -2.211 -5.836 1 89.81 174 PHE A C 1
ATOM 1377 O O . PHE A 1 174 ? -16.953 -3.426 -5.629 1 89.81 174 PHE A O 1
ATOM 1384 N N . MET A 1 175 ? -16.828 -1.648 -7 1 88.69 175 MET A N 1
ATOM 1385 C CA . MET A 1 175 ? -16.703 -2.496 -8.188 1 88.69 175 MET A CA 1
ATOM 1386 C C . MET A 1 175 ? -15.43 -3.326 -8.141 1 88.69 175 MET A C 1
ATOM 1388 O O . MET A 1 175 ? -15.43 -4.496 -8.531 1 88.69 175 MET A O 1
ATOM 1392 N N . THR A 1 176 ? -14.398 -2.703 -7.691 1 85.25 176 THR A N 1
ATOM 1393 C CA . THR A 1 176 ? -13.117 -3.393 -7.582 1 85.25 176 THR A CA 1
ATOM 1394 C C . THR A 1 176 ? -13.203 -4.52 -6.559 1 85.25 176 THR A C 1
ATOM 1396 O O . THR A 1 176 ? -12.742 -5.637 -6.82 1 85.25 176 THR A O 1
ATOM 1399 N N . ALA A 1 177 ? -13.781 -4.258 -5.457 1 85.75 177 ALA A N 1
ATOM 1400 C CA . ALA A 1 177 ? -13.945 -5.273 -4.418 1 85.75 177 ALA A CA 1
ATOM 1401 C C . ALA A 1 177 ? -14.828 -6.418 -4.906 1 85.75 177 ALA A C 1
ATOM 1403 O O . ALA A 1 177 ? -14.523 -7.59 -4.668 1 85.75 177 ALA A O 1
ATOM 1404 N N . PHE A 1 178 ? -15.867 -6.043 -5.566 1 85.75 178 PHE A N 1
ATOM 1405 C CA . PHE A 1 178 ? -16.797 -7.047 -6.066 1 85.75 178 PHE A CA 1
ATOM 1406 C C . PHE A 1 178 ? -16.125 -7.945 -7.098 1 85.75 178 PHE A C 1
ATOM 1408 O O . PHE A 1 178 ? -16.312 -9.164 -7.078 1 85.75 178 PHE A O 1
ATOM 1415 N N . SER A 1 179 ? -15.398 -7.336 -7.988 1 84.44 179 SER A N 1
ATOM 1416 C CA . SER A 1 179 ? -14.68 -8.117 -8.984 1 84.44 179 SER A CA 1
ATOM 1417 C C . SER A 1 179 ? -13.648 -9.031 -8.336 1 84.44 179 SER A C 1
ATOM 1419 O O . SER A 1 179 ? -13.438 -10.156 -8.789 1 84.44 179 SER A O 1
ATOM 1421 N N . GLY A 1 180 ? -12.977 -8.562 -7.312 1 82.69 180 GLY A N 1
ATOM 1422 C CA . GLY A 1 180 ? -12.039 -9.398 -6.582 1 82.69 180 GLY A CA 1
ATOM 1423 C C . GLY A 1 180 ? -12.68 -10.617 -5.957 1 82.69 180 GLY A C 1
ATOM 1424 O O . GLY A 1 180 ? -12.156 -11.734 -6.078 1 82.69 180 GLY A O 1
ATOM 1425 N N . VAL A 1 181 ? -13.828 -10.383 -5.359 1 82.75 181 VAL A N 1
ATOM 1426 C CA . VAL A 1 181 ? -14.555 -11.484 -4.738 1 82.75 181 VAL A CA 1
ATOM 1427 C C . VAL A 1 181 ? -15.008 -12.477 -5.809 1 82.75 181 VAL A C 1
ATOM 1429 O O . VAL A 1 181 ? -14.906 -13.688 -5.625 1 82.75 181 VAL A O 1
ATOM 1432 N N . LYS A 1 182 ? -15.508 -11.969 -6.898 1 83.06 182 LYS A N 1
ATOM 1433 C CA . LYS A 1 182 ? -15.953 -12.82 -7.996 1 83.06 182 LYS A CA 1
ATOM 1434 C C . LYS A 1 182 ? -14.805 -13.672 -8.523 1 83.06 182 LYS A C 1
ATOM 1436 O O . LYS A 1 182 ? -14.992 -14.859 -8.812 1 83.06 182 LYS A O 1
ATOM 1441 N N . TYR A 1 183 ? -13.641 -13.078 -8.609 1 80.31 183 TYR A N 1
ATOM 1442 C CA . TYR A 1 183 ? -12.461 -13.805 -9.086 1 80.31 183 TYR A CA 1
ATOM 1443 C C . TYR A 1 183 ? -12.094 -14.93 -8.125 1 80.31 183 TYR A C 1
ATOM 1445 O O . TYR A 1 183 ? -11.766 -16.031 -8.555 1 80.31 183 TYR A O 1
ATOM 1453 N N . ILE A 1 184 ? -12.203 -14.68 -6.934 1 76.88 184 ILE A N 1
ATOM 1454 C CA . ILE A 1 184 ? -11.844 -15.664 -5.922 1 76.88 184 ILE A CA 1
ATOM 1455 C C . ILE A 1 184 ? -12.828 -16.844 -5.98 1 76.88 184 ILE A C 1
ATOM 1457 O O . ILE A 1 184 ? -12.422 -18 -5.883 1 76.88 184 ILE A O 1
ATOM 1461 N N . ILE A 1 185 ? -14.078 -16.453 -6.215 1 80.69 185 ILE A N 1
ATOM 1462 C CA . ILE A 1 185 ? -15.109 -17.484 -6.266 1 80.69 185 ILE A CA 1
ATOM 1463 C C . ILE A 1 185 ? -14.961 -18.312 -7.543 1 80.69 185 ILE A C 1
ATOM 1465 O O . ILE A 1 185 ? -15.047 -19.531 -7.512 1 80.69 185 ILE A O 1
ATOM 1469 N N . ASP A 1 186 ? -14.688 -17.641 -8.641 1 80.75 186 ASP A N 1
ATOM 1470 C CA . ASP A 1 186 ? -14.594 -18.312 -9.938 1 80.75 186 ASP A CA 1
ATOM 1471 C C . ASP A 1 186 ? -13.375 -19.234 -9.992 1 80.75 186 ASP A C 1
ATOM 1473 O O . ASP A 1 186 ? -13.414 -20.281 -10.641 1 80.75 186 ASP A O 1
ATOM 1477 N N . TYR A 1 187 ? -12.367 -18.859 -9.289 1 78 187 TYR A N 1
ATOM 1478 C CA . TYR A 1 187 ? -11.141 -19.641 -9.383 1 78 187 TYR A CA 1
ATOM 1479 C C . TYR A 1 187 ? -10.812 -20.297 -8.039 1 78 187 TYR A C 1
ATOM 1481 O O . TYR A 1 187 ? -9.641 -20.453 -7.691 1 78 187 TYR A O 1
ATOM 1489 N N . ARG A 1 188 ? -11.867 -20.516 -7.398 1 76.31 188 ARG A N 1
ATOM 1490 C CA . ARG A 1 188 ? -11.742 -21.156 -6.09 1 76.31 188 ARG A CA 1
ATOM 1491 C C . ARG A 1 188 ? -11.055 -22.516 -6.207 1 76.31 188 ARG A C 1
ATOM 1493 O O . ARG A 1 188 ? -10.391 -22.953 -5.27 1 76.31 188 ARG A O 1
ATOM 1500 N N . GLN A 1 189 ? -11.172 -23.188 -7.301 1 74.19 189 GLN A N 1
ATOM 1501 C CA . GLN A 1 189 ? -10.578 -24.5 -7.504 1 74.19 189 GLN A CA 1
ATOM 1502 C C . GLN A 1 189 ? -9.055 -24.422 -7.5 1 74.19 189 GLN A C 1
ATOM 1504 O O . GLN A 1 189 ? -8.383 -25.375 -7.086 1 74.19 189 GLN A O 1
ATOM 1509 N N . VAL A 1 190 ? -8.594 -23.266 -8.039 1 71.31 190 VAL A N 1
ATOM 1510 C CA . VAL A 1 190 ? -7.152 -23.047 -8.023 1 71.31 190 VAL A CA 1
ATOM 1511 C C . VAL A 1 190 ? -6.676 -22.859 -6.586 1 71.31 190 VAL A C 1
ATOM 1513 O O . VAL A 1 190 ? -5.547 -23.219 -6.246 1 71.31 190 VAL A O 1
ATOM 1516 N N . LEU A 1 191 ? -7.66 -22.438 -5.773 1 68.06 191 LEU A N 1
ATOM 1517 C CA . LEU A 1 191 ? -7.344 -22.125 -4.387 1 68.06 191 LEU A CA 1
ATOM 1518 C C . LEU A 1 191 ? -7.531 -23.344 -3.492 1 68.06 191 LEU A C 1
ATOM 1520 O O . LEU A 1 191 ? -7.039 -23.375 -2.363 1 68.06 191 LEU A O 1
ATOM 1524 N N . ALA A 1 192 ? -8.359 -24.281 -3.92 1 62.53 192 ALA A N 1
ATOM 1525 C CA . ALA A 1 192 ? -8.703 -25.453 -3.117 1 62.53 192 ALA A CA 1
ATOM 1526 C C . ALA A 1 192 ? -7.449 -26.156 -2.607 1 62.53 192 ALA A C 1
ATOM 1528 O O . ALA A 1 192 ? -7.5 -26.875 -1.611 1 62.53 192 ALA A O 1
ATOM 1529 N N . ASP A 1 193 ? -6.367 -25.844 -3.213 1 58.59 193 ASP A N 1
ATOM 1530 C CA . ASP A 1 193 ? -5.184 -26.516 -2.686 1 58.59 193 ASP A CA 1
ATOM 1531 C C . ASP A 1 193 ? -4.504 -25.656 -1.611 1 58.59 193 ASP A C 1
ATOM 1533 O O . ASP A 1 193 ? -3.369 -25.938 -1.218 1 58.59 193 ASP A O 1
ATOM 1537 N N . ILE A 1 194 ? -5.188 -24.641 -1.231 1 55.31 194 ILE A N 1
ATOM 1538 C CA . ILE A 1 194 ? -4.641 -23.828 -0.146 1 55.31 194 ILE A CA 1
ATOM 1539 C C . ILE A 1 194 ? -4.898 -24.516 1.191 1 55.31 194 ILE A C 1
ATOM 1541 O O . ILE A 1 194 ? -6.023 -24.953 1.471 1 55.31 194 ILE A O 1
ATOM 1545 N N . MET B 1 1 ? -9.578 -26.359 2.531 1 44.06 1 MET B N 1
ATOM 1546 C CA . MET B 1 1 ? -9.578 -26.062 3.963 1 44.06 1 MET B CA 1
ATOM 1547 C C . MET B 1 1 ? -8.539 -25 4.309 1 44.06 1 MET B C 1
ATOM 1549 O O . MET B 1 1 ? -7.406 -25.062 3.84 1 44.06 1 MET B O 1
ATOM 1553 N N . VAL B 1 2 ? -9.117 -23.828 4.477 1 55.06 2 VAL B N 1
ATOM 1554 C CA . VAL B 1 2 ? -8.156 -22.812 4.898 1 55.06 2 VAL B CA 1
ATOM 1555 C C . VAL B 1 2 ? -7.277 -23.359 6.02 1 55.06 2 VAL B C 1
ATOM 1557 O O . VAL B 1 2 ? -7.781 -23.766 7.07 1 55.06 2 VAL B O 1
ATOM 1560 N N . ASN B 1 3 ? -6.121 -23.781 5.719 1 66.12 3 ASN B N 1
ATOM 1561 C CA . ASN B 1 3 ? -5.145 -24.234 6.703 1 66.12 3 ASN B CA 1
ATOM 1562 C C . ASN B 1 3 ? -4.871 -23.156 7.754 1 66.12 3 ASN B C 1
ATOM 1564 O O . ASN B 1 3 ? -5.137 -21.969 7.523 1 66.12 3 ASN B O 1
ATOM 1568 N N . ILE B 1 4 ? -4.742 -23.516 9.039 1 64.5 4 ILE B N 1
ATOM 1569 C CA . ILE B 1 4 ? -4.492 -22.672 10.203 1 64.5 4 ILE B CA 1
ATOM 1570 C C . ILE B 1 4 ? -3.5 -21.578 9.844 1 64.5 4 ILE B C 1
ATOM 1572 O O . ILE B 1 4 ? -3.682 -20.422 10.227 1 64.5 4 ILE B O 1
ATOM 1576 N N . ALA B 1 5 ? -2.643 -21.938 9.023 1 69.44 5 ALA B N 1
ATOM 1577 C CA . ALA B 1 5 ? -1.619 -20.953 8.656 1 69.44 5 ALA B CA 1
ATOM 1578 C C . ALA B 1 5 ? -2.207 -19.859 7.781 1 69.44 5 ALA B C 1
ATOM 1580 O O . ALA B 1 5 ? -1.888 -18.672 7.957 1 69.44 5 ALA B O 1
ATOM 1581 N N . ASN B 1 6 ? -3.158 -20.25 7.07 1 73.75 6 ASN B N 1
ATOM 1582 C CA . ASN B 1 6 ? -3.793 -19.281 6.184 1 73.75 6 ASN B CA 1
ATOM 1583 C C . ASN B 1 6 ? -4.754 -18.359 6.949 1 73.75 6 ASN B C 1
ATOM 1585 O O . ASN B 1 6 ? -4.895 -17.188 6.617 1 73.75 6 ASN B O 1
ATOM 1589 N N . ALA B 1 7 ? -5.352 -18.969 7.93 1 74.31 7 ALA B N 1
ATOM 1590 C CA . ALA B 1 7 ? -6.254 -18.172 8.75 1 74.31 7 ALA B CA 1
ATOM 1591 C C . ALA B 1 7 ? -5.492 -17.078 9.492 1 74.31 7 ALA B C 1
ATOM 1593 O O . ALA B 1 7 ? -5.969 -15.945 9.609 1 74.31 7 ALA B O 1
ATOM 1594 N N . ILE B 1 8 ? -4.293 -17.406 9.914 1 74.94 8 ILE B N 1
ATOM 1595 C CA . ILE B 1 8 ? -3.465 -16.438 10.633 1 74.94 8 ILE B CA 1
ATOM 1596 C C . ILE B 1 8 ? -3.006 -15.344 9.68 1 74.94 8 ILE B C 1
ATOM 1598 O O . ILE B 1 8 ? -3.049 -14.164 10.016 1 74.94 8 ILE B O 1
ATOM 1602 N N . THR B 1 9 ? -2.684 -15.766 8.609 1 78 9 THR B N 1
ATOM 1603 C CA . THR B 1 9 ? -2.229 -14.82 7.598 1 78 9 THR B CA 1
ATOM 1604 C C . THR B 1 9 ? -3.346 -13.859 7.215 1 78 9 THR B C 1
ATOM 1606 O O . THR B 1 9 ? -3.141 -12.641 7.188 1 78 9 THR B O 1
ATOM 1609 N N . LEU B 1 10 ? -4.559 -14.391 7.102 1 80.44 10 LEU B N 1
ATOM 1610 C CA . LEU B 1 10 ? -5.691 -13.586 6.652 1 80.44 10 LEU B CA 1
ATOM 1611 C C . LEU B 1 10 ? -6.191 -12.68 7.773 1 80.44 10 LEU B C 1
ATOM 1613 O O . LEU B 1 10 ? -6.867 -11.68 7.516 1 80.44 10 LEU B O 1
ATOM 1617 N N . SER B 1 11 ? -5.867 -13.078 9.023 1 85.5 11 SER B N 1
ATOM 1618 C CA . SER B 1 11 ? -6.289 -12.273 10.164 1 85.5 11 SER B CA 1
ATOM 1619 C C . SER B 1 11 ? -5.555 -10.938 10.203 1 85.5 11 SER B C 1
ATOM 1621 O O . SER B 1 11 ? -6.016 -9.984 10.836 1 85.5 11 SER B O 1
ATOM 1623 N N . ARG B 1 12 ? -4.547 -10.883 9.414 1 88.56 12 ARG B N 1
ATOM 1624 C CA . ARG B 1 12 ? -3.754 -9.656 9.422 1 88.56 12 ARG B CA 1
ATOM 1625 C C . ARG B 1 12 ? -4.445 -8.555 8.633 1 88.56 12 ARG B C 1
ATOM 1627 O O . ARG B 1 12 ? -4.164 -7.371 8.836 1 88.56 12 ARG B O 1
ATOM 1634 N N . ILE B 1 13 ? -5.309 -8.891 7.812 1 86.25 13 ILE B N 1
ATOM 1635 C CA . ILE B 1 13 ? -6.027 -7.883 7.035 1 86.25 13 ILE B CA 1
ATOM 1636 C C . ILE B 1 13 ? -6.98 -7.113 7.945 1 86.25 13 ILE B C 1
ATOM 1638 O O . ILE B 1 13 ? -6.914 -5.883 8.023 1 86.25 13 ILE B O 1
ATOM 1642 N N . PRO B 1 14 ? -7.883 -7.832 8.703 1 88.88 14 PRO B N 1
ATOM 1643 C CA . PRO B 1 14 ? -8.711 -7.098 9.656 1 88.88 14 PRO B CA 1
ATOM 1644 C C . PRO B 1 14 ? -7.891 -6.355 10.703 1 88.88 14 PRO B C 1
ATOM 1646 O O . PRO B 1 14 ? -8.305 -5.297 11.188 1 88.88 14 PRO B O 1
ATOM 1649 N N . MET B 1 15 ? -6.789 -6.906 11.055 1 92.06 15 MET B N 1
ATOM 1650 C CA . MET B 1 15 ? -5.918 -6.227 12.016 1 92.06 15 MET B CA 1
ATOM 1651 C C . MET B 1 15 ? -5.457 -4.883 11.469 1 92.06 15 MET B C 1
ATOM 1653 O O . MET B 1 15 ? -5.383 -3.898 12.211 1 92.06 15 MET B O 1
ATOM 1657 N N . LEU B 1 16 ? -5.113 -4.902 10.172 1 91.88 16 LEU B N 1
ATOM 1658 C CA . LEU B 1 16 ? -4.684 -3.654 9.555 1 91.88 16 LEU B CA 1
ATOM 1659 C C . LEU B 1 16 ? -5.781 -2.6 9.648 1 91.88 16 LEU B C 1
ATOM 1661 O O . LEU B 1 16 ? -5.516 -1.449 10.008 1 91.88 16 LEU B O 1
ATOM 1665 N N . PHE B 1 17 ? -7.031 -2.955 9.406 1 90.88 17 PHE B N 1
ATOM 1666 C CA . PHE B 1 17 ? -8.156 -2.029 9.484 1 90.88 17 PHE B CA 1
ATOM 1667 C C . PHE B 1 17 ? -8.352 -1.544 10.922 1 90.88 17 PHE B C 1
ATOM 1669 O O . PHE B 1 17 ? -8.672 -0.374 11.148 1 90.88 17 PHE B O 1
ATOM 1676 N N . MET B 1 18 ? -8.195 -2.412 11.797 1 92.38 18 MET B N 1
ATOM 1677 C CA . MET B 1 18 ? -8.305 -2.047 13.203 1 92.38 18 MET B CA 1
ATOM 1678 C C . MET B 1 18 ? -7.215 -1.062 13.602 1 92.38 18 MET B C 1
ATOM 1680 O O . MET B 1 18 ? -7.477 -0.082 14.305 1 92.38 18 MET B O 1
ATOM 1684 N N . ILE B 1 19 ? -6.012 -1.367 13.164 1 93.69 19 ILE B N 1
ATOM 1685 C CA . ILE B 1 19 ? -4.891 -0.482 13.461 1 93.69 19 ILE B CA 1
ATOM 1686 C C . ILE B 1 19 ? -5.184 0.92 12.93 1 93.69 19 ILE B C 1
ATOM 1688 O O . ILE B 1 19 ? -5.016 1.909 13.648 1 93.69 19 ILE B O 1
ATOM 1692 N N . VAL B 1 20 ? -5.68 0.989 11.727 1 91.25 20 VAL B N 1
ATOM 1693 C CA . VAL B 1 20 ? -5.992 2.271 11.102 1 91.25 20 VAL B CA 1
ATOM 1694 C C . VAL B 1 20 ? -7.082 2.984 11.898 1 91.25 20 VAL B C 1
ATOM 1696 O O . VAL B 1 20 ? -6.965 4.176 12.188 1 91.25 20 VAL B O 1
ATOM 1699 N N . ALA B 1 21 ? -8.062 2.277 12.297 1 90.38 21 ALA B N 1
ATOM 1700 C CA . ALA B 1 21 ? -9.172 2.854 13.055 1 90.38 21 ALA B CA 1
ATOM 1701 C C . ALA B 1 21 ? -8.703 3.395 14.398 1 90.38 21 ALA B C 1
ATOM 1703 O O . ALA B 1 21 ? -9.086 4.492 14.805 1 90.38 21 ALA B O 1
ATOM 1704 N N . PHE B 1 22 ? -7.852 2.664 15.023 1 92.44 22 PHE B N 1
ATOM 1705 C CA . PHE B 1 22 ? -7.379 3.064 16.344 1 92.44 22 PHE B CA 1
ATOM 1706 C C . PHE B 1 22 ? -6.402 4.23 16.234 1 92.44 22 PHE B C 1
ATOM 1708 O O . PHE B 1 22 ? -6.359 5.09 17.125 1 92.44 22 PHE B O 1
ATOM 1715 N N . LEU B 1 23 ? -5.652 4.25 15.203 1 91.06 23 LEU B N 1
ATOM 1716 C CA . LEU B 1 23 ? -4.699 5.34 15.039 1 91.06 23 LEU B CA 1
ATOM 1717 C C . LEU B 1 23 ? -5.422 6.656 14.766 1 91.06 23 LEU B C 1
ATOM 1719 O O . LEU B 1 23 ? -4.938 7.727 15.148 1 91.06 23 LEU B O 1
ATOM 1723 N N . TYR B 1 24 ? -6.582 6.582 14.156 1 87.56 24 TYR B N 1
ATOM 1724 C CA . TYR B 1 24 ? -7.359 7.777 13.852 1 87.56 24 TYR B CA 1
ATOM 1725 C C . TYR B 1 24 ? -8.25 8.164 15.023 1 87.56 24 TYR B C 1
ATOM 1727 O O . TYR B 1 24 ? -8.695 9.312 15.125 1 87.56 24 TYR B O 1
ATOM 1735 N N . SER B 1 25 ? -8.484 7.223 15.812 1 88.69 25 SER B N 1
ATOM 1736 C CA . SER B 1 25 ? -9.367 7.496 16.938 1 88.69 25 SER B CA 1
ATOM 1737 C C . SER B 1 25 ? -8.758 8.516 17.891 1 88.69 25 SER B C 1
ATOM 1739 O O . SER B 1 25 ? -7.539 8.523 18.109 1 88.69 25 SER B O 1
ATOM 1741 N N . LYS B 1 26 ? -9.508 9.453 18.375 1 85.75 26 LYS B N 1
ATOM 1742 C CA . LYS B 1 26 ? -9.062 10.469 19.328 1 85.75 26 LYS B CA 1
ATOM 1743 C C . LYS B 1 26 ? -9.148 9.953 20.75 1 85.75 26 LYS B C 1
ATOM 1745 O O . LYS B 1 26 ? -8.789 10.656 21.703 1 85.75 26 LYS B O 1
ATOM 1750 N N . LYS B 1 27 ? -9.5 8.688 20.906 1 89.19 27 LYS B N 1
ATOM 1751 C CA . LYS B 1 27 ? -9.625 8.117 22.25 1 89.19 27 LYS B CA 1
ATOM 1752 C C . LYS B 1 27 ? -8.258 7.906 22.891 1 89.19 27 LYS B C 1
ATOM 1754 O O . LYS B 1 27 ? -7.273 7.652 22.188 1 89.19 27 LYS B O 1
ATOM 1759 N N . PRO B 1 28 ? -8.336 8.047 24.156 1 87.19 28 PRO B N 1
ATOM 1760 C CA . PRO B 1 28 ? -7.074 7.801 24.859 1 87.19 28 PRO B CA 1
ATOM 1761 C C . PRO B 1 28 ? -6.562 6.375 24.672 1 87.19 28 PRO B C 1
ATOM 1763 O O . PRO B 1 28 ? -7.355 5.434 24.594 1 87.19 28 PRO B O 1
ATOM 1766 N N . TYR B 1 29 ? -5.34 6.191 24.531 1 91.12 29 TYR B N 1
ATOM 1767 C CA . TYR B 1 29 ? -4.625 4.922 24.469 1 91.12 29 TYR B CA 1
ATOM 1768 C C . TYR B 1 29 ? -4.926 4.184 23.172 1 91.12 29 TYR B C 1
ATOM 1770 O O . TYR B 1 29 ? -4.703 2.977 23.062 1 91.12 29 TYR B O 1
ATOM 1778 N N . SER B 1 30 ? -5.586 4.879 22.266 1 92.88 30 SER B N 1
ATOM 1779 C CA . SER B 1 30 ? -5.887 4.266 20.969 1 92.88 30 SER B CA 1
ATOM 1780 C C . SER B 1 30 ? -4.609 3.924 20.219 1 92.88 30 SER B C 1
ATOM 1782 O O . SER B 1 30 ? -4.523 2.877 19.562 1 92.88 30 SER B O 1
ATOM 1784 N N . ALA B 1 31 ? -3.66 4.793 20.344 1 93.38 31 ALA B N 1
ATOM 1785 C CA . ALA B 1 31 ? -2.391 4.535 19.672 1 93.38 31 ALA B CA 1
ATOM 1786 C C . ALA B 1 31 ? -1.678 3.332 20.281 1 93.38 31 ALA B C 1
ATOM 1788 O O . ALA B 1 31 ? -1.024 2.564 19.578 1 93.38 31 ALA B O 1
ATOM 1789 N N . THR B 1 32 ? -1.757 3.18 21.578 1 94.31 32 THR B N 1
ATOM 1790 C CA . THR B 1 32 ? -1.158 2.039 22.266 1 94.31 32 THR B CA 1
ATOM 1791 C C . THR B 1 32 ? -1.779 0.732 21.781 1 94.31 32 THR B C 1
ATOM 1793 O O . THR B 1 32 ? -1.066 -0.232 21.5 1 94.31 32 THR B O 1
ATOM 1796 N N . ILE B 1 33 ? -3.078 0.762 21.672 1 94.69 33 ILE B N 1
ATOM 1797 C CA . ILE B 1 33 ? -3.783 -0.432 21.219 1 94.69 33 ILE B CA 1
ATOM 1798 C C . ILE B 1 33 ? -3.369 -0.762 19.781 1 94.69 33 ILE B C 1
ATOM 1800 O O . ILE B 1 33 ? -3.111 -1.924 19.469 1 94.69 33 ILE B O 1
ATOM 1804 N N . ALA B 1 34 ? -3.297 0.26 18.922 1 94.62 34 ALA B N 1
ATOM 1805 C CA . ALA B 1 34 ? -2.865 0.067 17.547 1 94.62 34 ALA B CA 1
ATOM 1806 C C . ALA B 1 34 ? -1.461 -0.528 17.484 1 94.62 34 ALA B C 1
ATOM 1808 O O . ALA B 1 34 ? -1.195 -1.434 16.703 1 94.62 34 ALA B O 1
ATOM 1809 N N . THR B 1 35 ? -0.564 -0.044 18.359 1 94.38 35 THR B N 1
ATOM 1810 C CA . THR B 1 35 ? 0.813 -0.522 18.391 1 94.38 35 THR B CA 1
ATOM 1811 C C . THR B 1 35 ? 0.869 -1.979 18.844 1 94.38 35 THR B C 1
ATOM 1813 O O . THR B 1 35 ? 1.604 -2.785 18.266 1 94.38 35 THR B O 1
ATOM 1816 N N . ILE B 1 36 ? 0.031 -2.322 19.766 1 93.94 36 ILE B N 1
ATOM 1817 C CA . ILE B 1 36 ? -0.021 -3.688 20.281 1 93.94 36 ILE B CA 1
ATOM 1818 C C . ILE B 1 36 ? -0.542 -4.625 19.188 1 93.94 36 ILE B C 1
ATOM 1820 O O . ILE B 1 36 ? 0.009 -5.707 18.984 1 93.94 36 ILE B O 1
ATOM 1824 N N . ILE B 1 37 ? -1.505 -4.152 18.562 1 93.69 37 ILE B N 1
ATOM 1825 C CA . ILE B 1 37 ? -2.068 -4.957 17.5 1 93.69 37 ILE B CA 1
ATOM 1826 C C . ILE B 1 37 ? -1.021 -5.172 16.406 1 93.69 37 ILE B C 1
ATOM 1828 O O . ILE B 1 37 ? -0.89 -6.273 15.867 1 93.69 37 ILE B O 1
ATOM 1832 N N . PHE B 1 38 ? -0.354 -4.117 16.078 1 94.19 38 PHE B N 1
ATOM 1833 C CA . PHE B 1 38 ? 0.687 -4.238 15.062 1 94.19 38 PHE B CA 1
ATOM 1834 C C . PHE B 1 38 ? 1.757 -5.23 15.508 1 94.19 38 PHE B C 1
ATOM 1836 O O . PHE B 1 38 ? 2.229 -6.039 14.703 1 94.19 38 PHE B O 1
ATOM 1843 N N . PHE B 1 39 ? 2.193 -5.105 16.719 1 90.75 39 PHE B N 1
ATOM 1844 C CA . PHE B 1 39 ? 3.203 -6.012 17.25 1 90.75 39 PHE B CA 1
ATOM 1845 C C . PHE B 1 39 ? 2.742 -7.461 17.141 1 90.75 39 PHE B C 1
ATOM 1847 O O . PHE B 1 39 ? 3.514 -8.336 16.734 1 90.75 39 PHE B O 1
ATOM 1854 N N . PHE B 1 40 ? 1.508 -7.648 17.469 1 89.38 40 PHE B N 1
ATOM 1855 C CA . PHE B 1 40 ? 0.958 -9 17.375 1 89.38 40 PHE B CA 1
ATOM 1856 C C . PHE B 1 40 ? 0.905 -9.453 15.914 1 89.38 40 PHE B C 1
ATOM 1858 O O . PHE B 1 40 ? 1.221 -10.609 15.609 1 89.38 40 PHE B O 1
ATOM 1865 N N . GLY B 1 41 ? 0.481 -8.539 15.047 1 86.94 41 GLY B N 1
ATOM 1866 C CA . GLY B 1 41 ? 0.439 -8.867 13.633 1 86.94 41 GLY B CA 1
ATOM 1867 C C . GLY B 1 41 ? 1.804 -9.188 13.055 1 86.94 41 GLY B C 1
ATOM 1868 O O . GLY B 1 41 ? 1.949 -10.141 12.281 1 86.94 41 GLY B O 1
ATOM 1869 N N . ALA B 1 42 ? 2.775 -8.406 13.414 1 84.56 42 ALA B N 1
ATOM 1870 C CA . ALA B 1 42 ? 4.141 -8.633 12.945 1 84.56 42 ALA B CA 1
ATOM 1871 C C . ALA B 1 42 ? 4.695 -9.945 13.484 1 84.56 42 ALA B C 1
ATOM 1873 O O . ALA B 1 42 ? 5.414 -10.656 12.781 1 84.56 42 ALA B O 1
ATOM 1874 N N . TRP B 1 43 ? 4.402 -10.227 14.656 1 82.56 43 TRP B N 1
ATOM 1875 C CA . TRP B 1 43 ? 4.855 -11.461 15.289 1 82.56 43 TRP B CA 1
ATOM 1876 C C . TRP B 1 43 ? 4.227 -12.68 14.625 1 82.56 43 TRP B C 1
ATOM 1878 O O . TRP B 1 43 ? 4.875 -13.719 14.477 1 82.56 43 TRP B O 1
ATOM 1888 N N . THR B 1 44 ? 2.982 -12.555 14.266 1 79.94 44 THR B N 1
ATOM 1889 C CA . THR B 1 44 ? 2.295 -13.664 13.617 1 79.94 44 THR B CA 1
ATOM 1890 C C . THR B 1 44 ? 2.93 -13.977 12.266 1 79.94 44 THR B C 1
ATOM 1892 O O . THR B 1 44 ? 2.844 -15.109 11.781 1 79.94 44 THR B O 1
ATOM 1895 N N . ASP B 1 45 ? 3.375 -12.914 11.664 1 78 45 ASP B N 1
ATOM 1896 C CA . ASP B 1 45 ? 4.094 -13.125 10.414 1 78 45 ASP B CA 1
ATOM 1897 C C . ASP B 1 45 ? 5.293 -14.047 10.617 1 78 45 ASP B C 1
ATOM 1899 O O . ASP B 1 45 ? 5.543 -14.945 9.812 1 78 45 ASP B O 1
ATOM 1903 N N . TRP B 1 46 ? 6.066 -13.82 11.617 1 72 46 TRP B N 1
ATOM 1904 C CA . TRP B 1 46 ? 7.215 -14.656 11.953 1 72 46 TRP B CA 1
ATOM 1905 C C . TRP B 1 46 ? 6.773 -16.078 12.289 1 72 46 TRP B C 1
ATOM 1907 O O . TRP B 1 46 ? 7.418 -17.047 11.891 1 72 46 TRP B O 1
ATOM 1917 N N . LEU B 1 47 ? 5.68 -16.125 12.859 1 69.56 47 LEU B N 1
ATOM 1918 C CA . LEU B 1 47 ? 5.168 -17.422 13.305 1 69.56 47 LEU B CA 1
ATOM 1919 C C . LEU B 1 47 ? 4.672 -18.25 12.125 1 69.56 47 LEU B C 1
ATOM 1921 O O . LEU B 1 47 ? 4.922 -19.453 12.055 1 69.56 47 LEU B O 1
ATOM 1925 N N . ASP B 1 48 ? 3.904 -17.5 11.289 1 65.5 48 ASP B N 1
ATOM 1926 C CA . ASP B 1 48 ? 3.312 -18.234 10.18 1 65.5 48 ASP B CA 1
ATOM 1927 C C . ASP B 1 48 ? 4.391 -18.781 9.242 1 65.5 48 ASP B C 1
ATOM 1929 O O . ASP B 1 48 ? 4.242 -19.859 8.68 1 65.5 48 ASP B O 1
ATOM 1933 N N . GLY B 1 49 ? 5.457 -17.984 9.039 1 62.28 49 GLY B N 1
ATOM 1934 C CA . GLY B 1 49 ? 6.578 -18.531 8.281 1 62.28 49 GLY B CA 1
ATOM 1935 C C . GLY B 1 49 ? 7.195 -19.75 8.93 1 62.28 49 GLY B C 1
ATOM 1936 O O . GLY B 1 49 ? 7.473 -20.75 8.25 1 62.28 49 GLY B O 1
ATOM 1937 N N . TYR B 1 50 ? 7.246 -19.641 10.172 1 60.66 50 TYR B N 1
ATOM 1938 C CA . TYR B 1 50 ? 7.816 -20.75 10.93 1 60.66 50 TYR B CA 1
ATOM 1939 C C . TYR B 1 50 ? 6.91 -21.969 10.867 1 60.66 50 TYR B C 1
ATOM 1941 O O . TYR B 1 50 ? 7.379 -23.094 10.641 1 60.66 50 TYR B O 1
ATOM 1949 N N . LEU B 1 51 ? 5.723 -21.719 11.023 1 59.69 51 LEU B N 1
ATOM 1950 C CA . LEU B 1 51 ? 4.766 -22.828 11.062 1 59.69 51 LEU B CA 1
ATOM 1951 C C . LEU B 1 51 ? 4.629 -23.469 9.688 1 59.69 51 LEU B C 1
ATOM 1953 O O . LEU B 1 51 ? 4.496 -24.688 9.578 1 59.69 51 LEU B O 1
ATOM 1957 N N . ALA B 1 52 ? 4.559 -22.703 8.688 1 59.41 52 ALA B N 1
ATOM 1958 C CA . ALA B 1 52 ? 4.453 -23.234 7.332 1 59.41 52 ALA B CA 1
ATOM 1959 C C . ALA B 1 52 ? 5.641 -24.141 7.004 1 59.41 52 ALA B C 1
ATOM 1961 O O . ALA B 1 52 ? 5.48 -25.188 6.371 1 59.41 52 ALA B O 1
ATOM 1962 N N . ARG B 1 53 ? 6.832 -23.781 7.484 1 60.44 53 ARG B N 1
ATOM 1963 C CA . ARG B 1 53 ? 8.039 -24.578 7.277 1 60.44 53 ARG B CA 1
ATOM 1964 C C . ARG B 1 53 ? 8.008 -25.859 8.102 1 60.44 53 ARG B C 1
ATOM 1966 O O . ARG B 1 53 ? 8.383 -26.922 7.613 1 60.44 53 ARG B O 1
ATOM 1973 N N . LYS B 1 54 ? 7.5 -25.688 9.133 1 62.16 54 LYS B N 1
ATOM 1974 C CA . LYS B 1 54 ? 7.512 -26.828 10.047 1 62.16 54 LYS B CA 1
ATOM 1975 C C . LYS B 1 54 ? 6.445 -27.844 9.672 1 62.16 54 LYS B C 1
ATOM 1977 O O . LYS B 1 54 ? 6.672 -29.062 9.773 1 62.16 54 LYS B O 1
ATOM 1982 N N . LEU B 1 55 ? 5.344 -27.312 9.312 1 60.25 55 LEU B N 1
ATOM 1983 C CA . LEU B 1 55 ? 4.246 -28.25 9.055 1 60.25 55 LEU B CA 1
ATOM 1984 C C . LEU B 1 55 ? 4.25 -28.703 7.605 1 60.25 55 LEU B C 1
ATOM 1986 O O . LEU B 1 55 ? 3.385 -29.484 7.195 1 60.25 55 LEU B O 1
ATOM 1990 N N . HIS B 1 56 ? 5.234 -28.422 6.895 1 56.94 56 HIS B N 1
ATOM 1991 C CA . HIS B 1 56 ? 5.398 -28.844 5.504 1 56.94 56 HIS B CA 1
ATOM 1992 C C . HIS B 1 56 ? 4.129 -28.578 4.699 1 56.94 56 HIS B C 1
ATOM 1994 O O . HIS B 1 56 ? 3.734 -29.406 3.873 1 56.94 56 HIS B O 1
ATOM 2000 N N . ILE B 1 57 ? 3.309 -27.891 5.281 1 56.62 57 ILE B N 1
ATOM 2001 C CA . ILE B 1 57 ? 2.031 -27.641 4.621 1 56.62 57 ILE B CA 1
ATOM 2002 C C . ILE B 1 57 ? 2.162 -26.438 3.684 1 56.62 57 ILE B C 1
ATOM 2004 O O . ILE B 1 57 ? 1.157 -25.875 3.242 1 56.62 57 ILE B O 1
ATOM 2008 N N . CYS B 1 58 ? 3.367 -26.25 3.277 1 57.16 58 CYS B N 1
ATOM 2009 C CA . CYS B 1 58 ? 3.439 -25 2.535 1 57.16 58 CYS B CA 1
ATOM 2010 C C . CYS B 1 58 ? 2.979 -25.188 1.096 1 57.16 58 CYS B C 1
ATOM 2012 O O . CYS B 1 58 ? 3.633 -25.875 0.317 1 57.16 58 CYS B O 1
ATOM 2014 N N . SER B 1 59 ? 1.607 -25.109 0.926 1 64.81 59 SER B N 1
ATOM 2015 C CA . SER B 1 59 ? 1.179 -25.047 -0.468 1 64.81 59 SER B CA 1
ATOM 2016 C C . SER B 1 59 ? 1.661 -23.766 -1.139 1 64.81 59 SER B C 1
ATOM 2018 O O . SER B 1 59 ? 1.998 -22.781 -0.46 1 64.81 59 SER B O 1
ATOM 2020 N N . SER B 1 60 ? 2.082 -23.938 -2.24 1 65.56 60 SER B N 1
ATOM 2021 C CA . SER B 1 60 ? 2.559 -22.812 -3.039 1 65.56 60 SER B CA 1
ATOM 2022 C C . SER B 1 60 ? 1.603 -21.625 -2.951 1 65.56 60 SER B C 1
ATOM 2024 O O . SER B 1 60 ? 2.037 -20.484 -2.834 1 65.56 60 SER B O 1
ATOM 2026 N N . LEU B 1 61 ? 0.384 -21.922 -2.793 1 68.19 61 LEU B N 1
ATOM 2027 C CA . LEU B 1 61 ? -0.601 -20.844 -2.742 1 68.19 61 LEU B CA 1
ATOM 2028 C C . LEU B 1 61 ? -0.607 -20.172 -1.372 1 68.19 61 LEU B C 1
ATOM 2030 O O . LEU B 1 61 ? -0.729 -18.953 -1.273 1 68.19 61 LEU B O 1
ATOM 2034 N N . GLY B 1 62 ? -0.504 -21.078 -0.444 1 67.81 62 GLY B N 1
ATOM 2035 C CA . GLY B 1 62 ? -0.442 -20.516 0.9 1 67.81 62 GLY B CA 1
ATOM 2036 C C . GLY B 1 62 ? 0.733 -19.578 1.106 1 67.81 62 GLY B C 1
ATOM 2037 O O . GLY B 1 62 ? 0.589 -18.531 1.722 1 67.81 62 GLY B O 1
ATOM 2038 N N . ALA B 1 63 ? 1.752 -20.016 0.583 1 70.69 63 ALA B N 1
ATOM 2039 C CA . ALA B 1 63 ? 2.959 -19.188 0.687 1 70.69 63 ALA B CA 1
ATOM 2040 C C . ALA B 1 63 ? 2.791 -17.875 -0.055 1 70.69 63 ALA B C 1
ATOM 2042 O O . ALA B 1 63 ? 3.262 -16.828 0.408 1 70.69 63 ALA B O 1
ATOM 2043 N N . PHE B 1 64 ? 2.088 -18 -0.975 1 72.69 64 PHE B N 1
ATOM 2044 C CA . PHE B 1 64 ? 1.864 -16.797 -1.776 1 72.69 64 PHE B CA 1
ATOM 2045 C C . PHE B 1 64 ? 0.898 -15.852 -1.075 1 72.69 64 PHE B C 1
ATOM 2047 O O . PHE B 1 64 ? 1.136 -14.641 -1.022 1 72.69 64 PHE B O 1
ATOM 2054 N N . VAL B 1 65 ? -0.128 -16.359 -0.567 1 75.12 65 VAL B N 1
ATOM 2055 C CA . VAL B 1 65 ? -1.102 -15.547 0.156 1 75.12 65 VAL B CA 1
ATOM 2056 C C . VAL B 1 65 ? -0.429 -14.883 1.352 1 75.12 65 VAL B C 1
ATOM 2058 O O . VAL B 1 65 ? -0.691 -13.711 1.644 1 75.12 65 VAL B O 1
ATOM 2061 N N . ASP B 1 66 ? 0.378 -15.656 1.892 1 78.25 66 ASP B N 1
ATOM 2062 C CA . ASP B 1 66 ? 1.133 -15.117 3.02 1 78.25 66 ASP B CA 1
ATOM 2063 C C . ASP B 1 66 ? 1.996 -13.93 2.592 1 78.25 66 ASP B C 1
ATOM 2065 O O . ASP B 1 66 ? 1.97 -12.875 3.227 1 78.25 66 ASP B O 1
ATOM 2069 N N . ALA B 1 67 ? 2.658 -14.117 1.536 1 76.19 67 ALA B N 1
ATOM 2070 C CA . ALA B 1 67 ? 3.549 -13.07 1.028 1 76.19 67 ALA B CA 1
ATOM 2071 C C . ALA B 1 67 ? 2.768 -11.812 0.661 1 76.19 67 ALA B C 1
ATOM 2073 O O . ALA B 1 67 ? 3.184 -10.703 0.987 1 76.19 67 ALA B O 1
ATOM 2074 N N . VAL B 1 68 ? 1.645 -11.977 0.134 1 78.19 68 VAL B N 1
ATOM 2075 C CA . VAL B 1 68 ? 0.819 -10.859 -0.314 1 78.19 68 VAL B CA 1
ATOM 2076 C C . VAL B 1 68 ? 0.232 -10.133 0.894 1 78.19 68 VAL B C 1
ATOM 2078 O O . VAL B 1 68 ? 0.239 -8.898 0.948 1 78.19 68 VAL B O 1
ATOM 2081 N N . THR B 1 69 ? -0.3 -10.938 1.823 1 83.12 69 THR B N 1
ATOM 2082 C CA . THR B 1 69 ? -0.901 -10.359 3.02 1 83.12 69 THR B CA 1
ATOM 2083 C C . THR B 1 69 ? 0.128 -9.555 3.805 1 83.12 69 THR B C 1
ATOM 2085 O O . THR B 1 69 ? -0.181 -8.477 4.316 1 83.12 69 THR B O 1
ATOM 2088 N N . ASP B 1 70 ? 1.276 -10.109 3.781 1 83.75 70 ASP B N 1
ATOM 2089 C CA . ASP B 1 70 ? 2.336 -9.414 4.5 1 83.75 70 ASP B CA 1
ATOM 2090 C C . ASP B 1 70 ? 2.65 -8.07 3.842 1 83.75 70 ASP B C 1
ATOM 2092 O O . ASP B 1 70 ? 2.85 -7.066 4.531 1 83.75 70 ASP B O 1
ATOM 2096 N N . LYS B 1 71 ? 2.621 -8.047 2.658 1 84.06 71 LYS B N 1
ATOM 2097 C CA . LYS B 1 71 ? 2.924 -6.828 1.914 1 84.06 71 LYS B CA 1
ATOM 2098 C C . LYS B 1 71 ? 1.83 -5.781 2.107 1 84.06 71 LYS B C 1
ATOM 2100 O O . LYS B 1 71 ? 2.123 -4.605 2.328 1 84.06 71 LYS B O 1
ATOM 2105 N N . ILE B 1 72 ? 0.617 -6.203 2.043 1 86.56 72 ILE B N 1
ATOM 2106 C CA . ILE B 1 72 ? -0.512 -5.297 2.213 1 86.56 72 ILE B CA 1
ATOM 2107 C C . ILE B 1 72 ? -0.505 -4.723 3.627 1 86.56 72 ILE B C 1
ATOM 2109 O O . ILE B 1 72 ? -0.776 -3.535 3.824 1 86.56 72 ILE B O 1
ATOM 2113 N N . PHE B 1 73 ? -0.164 -5.641 4.523 1 89.25 73 PHE B N 1
ATOM 2114 C CA . PHE B 1 73 ? -0.113 -5.234 5.926 1 89.25 73 PHE B CA 1
ATOM 2115 C C . PHE B 1 73 ? 0.909 -4.125 6.129 1 89.25 73 PHE B C 1
ATOM 2117 O O . PHE B 1 73 ? 0.603 -3.098 6.738 1 89.25 73 PHE B O 1
ATOM 2124 N N . MET B 1 74 ? 1.989 -4.258 5.52 1 90.31 74 MET B N 1
ATOM 2125 C CA . MET B 1 74 ? 3.074 -3.299 5.707 1 90.31 74 MET B CA 1
ATOM 2126 C C . MET B 1 74 ? 2.822 -2.027 4.902 1 90.31 74 MET B C 1
ATOM 2128 O O . MET B 1 74 ? 2.951 -0.92 5.426 1 90.31 74 MET B O 1
ATOM 2132 N N . ILE B 1 75 ? 2.432 -2.145 3.695 1 90.12 75 ILE B N 1
ATOM 2133 C CA . ILE B 1 75 ? 2.189 -0.989 2.838 1 90.12 75 ILE B CA 1
ATOM 2134 C C . ILE B 1 75 ? 1.028 -0.169 3.395 1 90.12 75 ILE B C 1
ATOM 2136 O O . ILE B 1 75 ? 1.094 1.062 3.438 1 90.12 75 ILE B O 1
ATOM 2140 N N . GLY B 1 76 ? -0.028 -0.888 3.818 1 91.69 76 GLY B N 1
ATOM 2141 C CA . GLY B 1 76 ? -1.151 -0.204 4.438 1 91.69 76 GLY B CA 1
ATOM 2142 C C . GLY B 1 76 ? -0.759 0.602 5.664 1 91.69 76 GLY B C 1
ATOM 2143 O O . GLY B 1 76 ? -1.251 1.714 5.863 1 91.69 76 GLY B O 1
ATOM 2144 N N . LEU B 1 77 ? 0.109 0.021 6.402 1 92.81 77 LEU B N 1
ATOM 2145 C CA . LEU B 1 77 ? 0.579 0.719 7.594 1 92.81 77 LEU B CA 1
ATOM 2146 C C . LEU B 1 77 ? 1.384 1.958 7.219 1 92.81 77 LEU B C 1
ATOM 2148 O O . LEU B 1 77 ? 1.218 3.02 7.824 1 92.81 77 LEU B O 1
ATOM 2152 N N . PHE B 1 78 ? 2.193 1.805 6.262 1 93.38 78 PHE B N 1
ATOM 2153 C CA . PHE B 1 78 ? 3.02 2.93 5.836 1 93.38 78 PHE B CA 1
ATOM 2154 C C . PHE B 1 78 ? 2.152 4.066 5.309 1 93.38 78 PHE B C 1
ATOM 2156 O O . PHE B 1 78 ? 2.414 5.238 5.594 1 93.38 78 PHE B O 1
ATOM 2163 N N . ILE B 1 79 ? 1.161 3.766 4.617 1 93 79 ILE B N 1
ATOM 2164 C CA . ILE B 1 79 ? 0.252 4.781 4.094 1 93 79 ILE B CA 1
ATOM 2165 C C . ILE B 1 79 ? -0.457 5.484 5.25 1 93 79 ILE B C 1
ATOM 2167 O O . ILE B 1 79 ? -0.618 6.707 5.234 1 93 79 ILE B O 1
ATOM 2171 N N . THR B 1 80 ? -0.866 4.699 6.227 1 92.38 80 THR B N 1
ATOM 2172 C CA . THR B 1 80 ? -1.539 5.254 7.395 1 92.38 80 THR B CA 1
ATOM 2173 C C . THR B 1 80 ? -0.61 6.195 8.156 1 92.38 80 THR B C 1
ATOM 2175 O O . THR B 1 80 ? -1.018 7.289 8.555 1 92.38 80 THR B O 1
ATOM 2178 N N . MET B 1 81 ? 0.618 5.758 8.281 1 93.5 81 MET B N 1
ATOM 2179 C CA . MET B 1 81 ? 1.593 6.59 8.977 1 93.5 81 MET B CA 1
ATOM 2180 C C . MET B 1 81 ? 1.864 7.879 8.203 1 93.5 81 MET B C 1
ATOM 2182 O O . MET B 1 81 ? 2.104 8.93 8.805 1 93.5 81 MET B O 1
ATOM 2186 N N . LEU B 1 82 ? 1.857 7.727 6.949 1 91.75 82 LEU B N 1
ATOM 2187 C CA . LEU B 1 82 ? 2.031 8.891 6.09 1 91.75 82 LEU B CA 1
ATOM 2188 C C . LEU B 1 82 ? 0.884 9.883 6.277 1 91.75 82 LEU B C 1
ATOM 2190 O O . LEU B 1 82 ? 1.111 11.086 6.402 1 91.75 82 LEU B O 1
ATOM 2194 N N . LEU B 1 83 ? -0.324 9.438 6.387 1 89.62 83 LEU B N 1
ATOM 2195 C CA . LEU B 1 83 ? -1.521 10.266 6.523 1 89.62 83 LEU B CA 1
ATOM 2196 C C . LEU B 1 83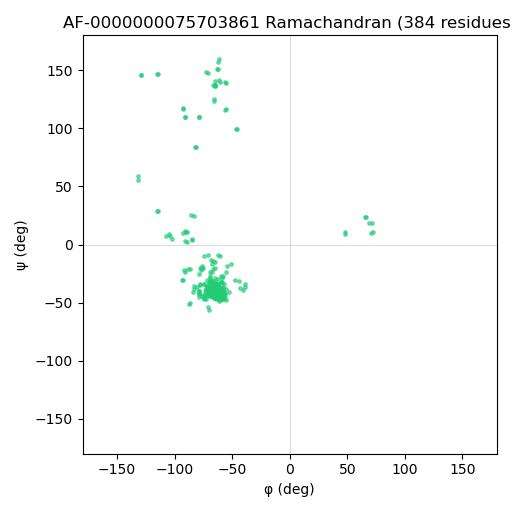 ? -1.549 10.961 7.879 1 89.62 83 LEU B C 1
ATOM 2198 O O . LEU B 1 83 ? -2.053 12.078 7.996 1 89.62 83 LEU B O 1
ATOM 2202 N N . LEU B 1 84 ? -1 10.289 8.875 1 91.44 84 LEU B N 1
ATOM 2203 C CA . LEU B 1 84 ? -1.034 10.828 10.234 1 91.44 84 LEU B CA 1
ATOM 2204 C C . LEU B 1 84 ? 0.205 11.672 10.516 1 91.44 84 LEU B C 1
ATOM 2206 O O . LEU B 1 84 ? 0.429 12.094 11.648 1 91.44 84 LEU B O 1
ATOM 2210 N N . ASN B 1 85 ? 1.092 11.844 9.461 1 90.88 85 ASN B N 1
ATOM 2211 C CA . ASN B 1 85 ? 2.303 12.656 9.555 1 90.88 85 ASN B CA 1
ATOM 2212 C C . ASN B 1 85 ? 3.303 12.055 10.539 1 90.88 85 ASN B C 1
ATOM 2214 O O . ASN B 1 85 ? 4.039 12.781 11.203 1 90.88 85 ASN B O 1
ATOM 2218 N N . ILE B 1 86 ? 3.172 10.711 10.75 1 92.25 86 ILE B N 1
ATOM 2219 C CA . ILE B 1 86 ? 4.18 10.016 11.547 1 92.25 86 ILE B CA 1
ATOM 2220 C C . ILE B 1 86 ? 5.508 9.992 10.789 1 92.25 86 ILE B C 1
ATOM 2222 O O . ILE B 1 86 ? 6.574 10.109 11.391 1 92.25 86 ILE B O 1
ATOM 2226 N N . VAL B 1 87 ? 5.348 9.859 9.5 1 92.12 87 VAL B N 1
ATOM 2227 C CA . VAL B 1 87 ? 6.492 9.992 8.602 1 92.12 87 VAL B CA 1
ATOM 2228 C C . VAL B 1 87 ? 6.32 11.219 7.719 1 92.12 87 VAL B C 1
ATOM 2230 O O . VAL B 1 87 ? 5.195 11.609 7.398 1 92.12 87 VAL B O 1
ATOM 2233 N N . PRO B 1 88 ? 7.484 11.828 7.406 1 91.69 88 PRO B N 1
ATOM 2234 C CA . PRO B 1 88 ? 7.375 13.039 6.59 1 91.69 88 PRO B CA 1
ATOM 2235 C C . PRO B 1 88 ? 6.762 12.766 5.215 1 91.69 88 PRO B C 1
ATOM 2237 O O . PRO B 1 88 ? 6.793 11.633 4.734 1 91.69 88 PRO B O 1
ATOM 2240 N N . HIS B 1 89 ? 6.234 13.773 4.672 1 87.75 89 HIS B N 1
ATOM 2241 C CA . HIS B 1 89 ? 5.5 13.672 3.416 1 87.75 89 HIS B CA 1
ATOM 2242 C C . HIS B 1 89 ? 6.41 13.195 2.287 1 87.75 89 HIS B C 1
ATOM 2244 O O . HIS B 1 89 ? 5.953 12.523 1.359 1 87.75 89 HIS B O 1
ATOM 2250 N N . TRP B 1 90 ? 7.754 13.555 2.404 1 86.19 90 TRP B N 1
ATOM 2251 C CA . TRP B 1 90 ? 8.664 13.172 1.329 1 86.19 90 TRP B CA 1
ATOM 2252 C C . TRP B 1 90 ? 8.82 11.656 1.26 1 86.19 90 TRP B C 1
ATOM 2254 O O . TRP B 1 90 ? 9.273 11.125 0.245 1 86.19 90 TRP B O 1
ATOM 2264 N N . THR B 1 91 ? 8.383 10.938 2.318 1 90.38 91 THR B N 1
ATOM 2265 C CA . THR B 1 91 ? 8.5 9.484 2.34 1 90.38 91 THR B CA 1
ATOM 2266 C C . THR B 1 91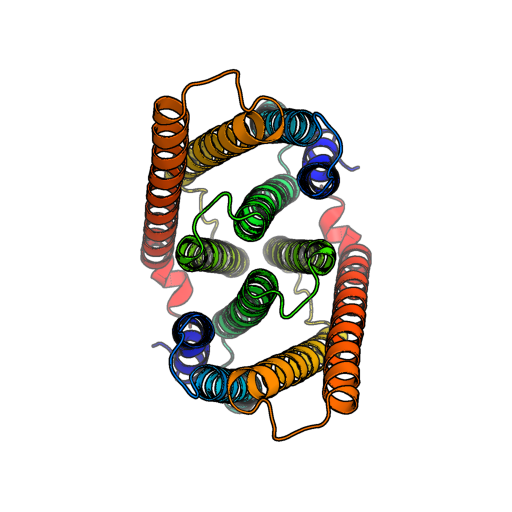 ? 7.469 8.844 1.411 1 90.38 91 THR B C 1
ATOM 2268 O O . THR B 1 91 ? 7.52 7.645 1.15 1 90.38 91 THR B O 1
ATOM 2271 N N . LEU B 1 92 ? 6.559 9.609 0.93 1 90.38 92 LEU B N 1
ATOM 2272 C CA . LEU B 1 92 ? 5.637 9.125 -0.091 1 90.38 92 LEU B CA 1
ATOM 2273 C C . LEU B 1 92 ? 6.391 8.523 -1.269 1 90.38 92 LEU B C 1
ATOM 2275 O O . LEU B 1 92 ? 5.984 7.492 -1.81 1 90.38 92 LEU B O 1
ATOM 2279 N N . PHE B 1 93 ? 7.496 9.18 -1.661 1 89.19 93 PHE B N 1
ATOM 2280 C CA . PHE B 1 93 ? 8.336 8.68 -2.744 1 89.19 93 PHE B CA 1
ATOM 2281 C C . PHE B 1 93 ? 8.844 7.281 -2.434 1 89.19 93 PHE B C 1
ATOM 2283 O O . PHE B 1 93 ? 8.852 6.41 -3.309 1 89.19 93 PHE B O 1
ATOM 2290 N N . PHE B 1 94 ? 9.133 7.059 -1.179 1 90.5 94 PHE B N 1
ATOM 2291 C CA . PHE B 1 94 ? 9.617 5.75 -0.756 1 90.5 94 PHE B CA 1
ATOM 2292 C C . PHE B 1 94 ? 8.5 4.711 -0.819 1 90.5 94 PHE B C 1
ATOM 2294 O O . PHE B 1 94 ? 8.719 3.582 -1.259 1 90.5 94 PHE B O 1
ATOM 2301 N N . ILE B 1 95 ? 7.355 5.094 -0.442 1 91.25 95 ILE B N 1
ATOM 2302 C CA . ILE B 1 95 ? 6.215 4.184 -0.43 1 91.25 95 ILE B CA 1
ATOM 2303 C C . ILE B 1 95 ? 5.859 3.781 -1.859 1 91.25 95 ILE B C 1
ATOM 2305 O O . ILE B 1 95 ? 5.578 2.613 -2.133 1 91.25 95 ILE B O 1
ATOM 2309 N N . ILE B 1 96 ? 5.926 4.758 -2.82 1 89.62 96 ILE B N 1
ATOM 2310 C CA . ILE B 1 96 ? 5.641 4.477 -4.223 1 89.62 96 ILE B CA 1
ATOM 2311 C C . ILE B 1 96 ? 6.699 3.527 -4.785 1 89.62 96 ILE B C 1
ATOM 2313 O O . ILE B 1 96 ? 6.383 2.615 -5.551 1 89.62 96 ILE B O 1
ATOM 2317 N N . LEU B 1 97 ? 7.945 3.705 -4.344 1 89 97 LEU B N 1
ATOM 2318 C CA . LEU B 1 97 ? 9.031 2.832 -4.785 1 89 97 LEU B CA 1
ATOM 2319 C C . LEU B 1 97 ? 8.828 1.411 -4.27 1 89 97 LEU B C 1
ATOM 2321 O O . LEU B 1 97 ? 9.07 0.443 -4.992 1 89 97 LEU B O 1
ATOM 2325 N N . ILE B 1 98 ? 8.375 1.317 -3.119 1 89.38 98 ILE B N 1
ATOM 2326 C CA . ILE B 1 98 ? 8.109 0.008 -2.531 1 89.38 98 ILE B CA 1
ATOM 2327 C C . ILE B 1 98 ? 6.961 -0.668 -3.273 1 89.38 98 ILE B C 1
ATOM 2329 O O . ILE B 1 98 ? 7.047 -1.851 -3.617 1 89.38 98 ILE B O 1
ATOM 2333 N N . LEU B 1 99 ? 5.977 0.076 -3.498 1 88.44 99 LEU B N 1
ATOM 2334 C CA . LEU B 1 99 ? 4.832 -0.433 -4.246 1 88.44 99 LEU B CA 1
ATOM 2335 C C . LEU B 1 99 ? 5.258 -0.915 -5.629 1 88.44 99 LEU B C 1
ATOM 2337 O O . LEU B 1 99 ? 4.879 -2.01 -6.055 1 88.44 99 LEU B O 1
ATOM 2341 N N . LEU B 1 100 ? 6.043 -0.104 -6.301 1 86.25 100 LEU B N 1
ATOM 2342 C CA . LEU B 1 100 ? 6.547 -0.431 -7.629 1 86.25 100 LEU B CA 1
ATOM 2343 C C . LEU B 1 100 ? 7.34 -1.735 -7.605 1 86.25 100 LEU B C 1
ATOM 2345 O O . LEU B 1 100 ? 7.094 -2.629 -8.422 1 86.25 100 LEU B O 1
ATOM 2349 N N . ARG B 1 101 ? 8.133 -1.792 -6.68 1 86.62 101 ARG B N 1
ATOM 2350 C CA . ARG B 1 101 ? 8.977 -2.979 -6.566 1 86.62 101 ARG B CA 1
ATOM 2351 C C . ARG B 1 101 ? 8.141 -4.219 -6.262 1 86.62 101 ARG B C 1
ATOM 2353 O O . ARG B 1 101 ? 8.367 -5.285 -6.832 1 86.62 101 ARG B O 1
ATOM 2360 N N . GLU B 1 102 ? 7.312 -4.082 -5.414 1 84.62 102 GLU B N 1
ATOM 2361 C CA . GLU B 1 102 ? 6.492 -5.223 -5.016 1 84.62 102 GLU B CA 1
ATOM 2362 C C . GLU B 1 102 ? 5.648 -5.73 -6.18 1 84.62 102 GLU B C 1
ATOM 2364 O O . GLU B 1 102 ? 5.562 -6.938 -6.41 1 84.62 102 GLU B O 1
ATOM 2369 N N . PHE B 1 103 ? 5.055 -4.863 -6.93 1 83.12 103 PHE B N 1
ATOM 2370 C CA . PHE B 1 103 ? 4.242 -5.266 -8.07 1 83.12 103 PHE B CA 1
ATOM 2371 C C . PHE B 1 103 ? 5.113 -5.832 -9.188 1 83.12 103 PHE B C 1
ATOM 2373 O O . PHE B 1 103 ? 4.742 -6.812 -9.836 1 83.12 103 PHE B O 1
ATOM 2380 N N . LEU B 1 104 ? 6.273 -5.27 -9.367 1 80.06 104 LEU B N 1
ATOM 2381 C CA . LEU B 1 104 ? 7.168 -5.707 -10.43 1 80.06 104 LEU B CA 1
ATOM 2382 C C . LEU B 1 104 ? 7.688 -7.117 -10.164 1 80.06 104 LEU B C 1
ATOM 2384 O O . LEU B 1 104 ? 7.723 -7.953 -11.062 1 80.06 104 LEU B O 1
ATOM 2388 N N . ILE B 1 105 ? 7.984 -7.324 -8.977 1 80.12 105 ILE B N 1
ATOM 2389 C CA . ILE B 1 105 ? 8.547 -8.625 -8.617 1 80.12 105 ILE B CA 1
ATOM 2390 C C . ILE B 1 105 ? 7.453 -9.695 -8.68 1 80.12 105 ILE B C 1
ATOM 2392 O O . ILE B 1 105 ? 7.691 -10.812 -9.141 1 80.12 105 ILE B O 1
ATOM 2396 N N . THR B 1 106 ? 6.344 -9.352 -8.164 1 76.5 106 THR B N 1
ATOM 2397 C CA . THR B 1 106 ? 5.23 -10.289 -8.242 1 76.5 106 THR B CA 1
ATOM 2398 C C . THR B 1 106 ? 4.906 -10.625 -9.703 1 76.5 106 THR B C 1
ATOM 2400 O O . THR B 1 106 ? 4.656 -11.781 -10.031 1 76.5 106 THR B O 1
ATOM 2403 N N . ALA B 1 107 ? 4.914 -9.617 -10.594 1 74.25 107 ALA B N 1
ATOM 2404 C CA . ALA B 1 107 ? 4.672 -9.82 -12.023 1 74.25 107 ALA B CA 1
ATOM 2405 C C . ALA B 1 107 ? 5.758 -10.703 -12.641 1 74.25 107 ALA B C 1
ATOM 2407 O O . ALA B 1 107 ? 5.465 -11.594 -13.438 1 74.25 107 ALA B O 1
ATOM 2408 N N . LEU B 1 108 ? 6.977 -10.469 -12.227 1 76.69 108 LEU B N 1
ATOM 2409 C CA . LEU B 1 108 ? 8.102 -11.242 -12.742 1 76.69 108 LEU B CA 1
ATOM 2410 C C . LEU B 1 108 ? 7.977 -12.711 -12.352 1 76.69 108 LEU B C 1
ATOM 2412 O O . LEU B 1 108 ? 8.227 -13.602 -13.164 1 76.69 108 LEU B O 1
ATOM 2416 N N . ARG B 1 109 ? 7.535 -12.867 -11.195 1 74.75 109 ARG B N 1
ATOM 2417 C CA . ARG B 1 109 ? 7.371 -14.242 -10.719 1 74.75 109 ARG B CA 1
ATOM 2418 C C . ARG B 1 109 ? 6.23 -14.938 -11.453 1 74.75 109 ARG B C 1
ATOM 2420 O O . ARG B 1 109 ? 6.316 -16.141 -11.742 1 74.75 109 ARG B O 1
ATOM 2427 N N . ALA B 1 110 ? 5.215 -14.234 -11.703 1 72.75 110 ALA B N 1
ATOM 2428 C CA . ALA B 1 110 ? 4.074 -14.797 -12.422 1 72.75 110 ALA B CA 1
ATOM 2429 C C . ALA B 1 110 ? 4.465 -15.195 -13.836 1 72.75 110 ALA B C 1
ATOM 2431 O O . ALA B 1 110 ? 4.102 -16.281 -14.305 1 72.75 110 ALA B O 1
ATOM 2432 N N . VAL B 1 111 ? 5.23 -14.367 -14.508 1 73.06 111 VAL B N 1
ATOM 2433 C CA . VAL B 1 111 ? 5.656 -14.656 -15.875 1 73.06 111 VAL B CA 1
ATOM 2434 C C . VAL B 1 111 ? 6.645 -15.82 -15.875 1 73.06 111 VAL B C 1
ATOM 2436 O O . VAL B 1 111 ? 6.574 -16.703 -16.734 1 73.06 111 VAL B O 1
ATOM 2439 N N . ALA B 1 112 ? 7.48 -15.766 -14.891 1 76.62 112 ALA B N 1
ATOM 2440 C CA . ALA B 1 112 ? 8.453 -16.844 -14.789 1 76.62 112 ALA B CA 1
ATOM 2441 C C . ALA B 1 112 ? 7.77 -18.188 -14.547 1 76.62 112 ALA B C 1
ATOM 2443 O O . ALA B 1 112 ? 8.188 -19.219 -15.086 1 76.62 112 ALA B O 1
ATOM 2444 N N . ALA B 1 113 ? 6.77 -18.172 -13.836 1 72.38 113 ALA B N 1
ATOM 2445 C CA . ALA B 1 113 ? 6.035 -19.391 -13.523 1 72.38 113 ALA B CA 1
ATOM 2446 C C . ALA B 1 113 ? 5.395 -19.984 -14.773 1 72.38 113 ALA B C 1
ATOM 2448 O O . ALA B 1 113 ? 5.309 -21.203 -14.922 1 72.38 113 ALA B O 1
ATOM 2449 N N . THR B 1 114 ? 4.914 -19.125 -15.695 1 71.06 114 THR B N 1
ATOM 2450 C CA . THR B 1 114 ? 4.316 -19.609 -16.938 1 71.06 114 THR B CA 1
ATOM 2451 C C . THR B 1 114 ? 5.355 -20.312 -17.797 1 71.06 114 THR B C 1
ATOM 2453 O O . THR B 1 114 ? 5.008 -21.109 -18.688 1 71.06 114 THR B O 1
ATOM 2456 N N . ARG B 1 115 ? 6.578 -20 -17.5 1 75.94 115 ARG B N 1
ATOM 2457 C CA . ARG B 1 115 ? 7.664 -20.609 -18.266 1 75.94 115 ARG B CA 1
ATOM 2458 C C . ARG B 1 115 ? 8.336 -21.719 -17.453 1 75.94 115 ARG B C 1
ATOM 2460 O O . ARG B 1 115 ? 9.445 -22.141 -17.781 1 75.94 115 ARG B O 1
ATOM 2467 N N . SER B 1 116 ? 7.699 -22.031 -16.25 1 75.81 116 SER B N 1
ATOM 2468 C CA . SER B 1 116 ? 8.18 -23.094 -15.367 1 75.81 116 SER B CA 1
ATOM 2469 C C . SER B 1 116 ? 9.508 -22.719 -14.719 1 75.81 116 SER B C 1
ATOM 2471 O O . SER B 1 116 ? 10.375 -23.562 -14.523 1 75.81 116 SER B O 1
ATOM 2473 N N . ILE B 1 117 ? 9.766 -21.375 -14.758 1 75.06 117 ILE B N 1
ATOM 2474 C CA . ILE B 1 117 ? 10.93 -20.875 -14.039 1 75.06 117 ILE B CA 1
ATOM 2475 C C . ILE B 1 117 ? 10.531 -20.453 -12.633 1 75.06 117 ILE B C 1
ATOM 2477 O O . ILE B 1 117 ? 9.609 -19.656 -12.461 1 75.06 117 ILE B O 1
ATOM 2481 N N . VAL B 1 118 ? 11.109 -21.141 -11.703 1 69.44 118 VAL B N 1
ATOM 2482 C CA . VAL B 1 118 ? 10.805 -20.797 -10.32 1 69.44 118 VAL B CA 1
ATOM 2483 C C . VAL B 1 118 ? 11.812 -19.766 -9.812 1 69.44 118 VAL B C 1
ATOM 2485 O O . VAL B 1 118 ? 13.023 -20 -9.859 1 69.44 118 VAL B O 1
ATOM 2488 N N . ILE B 1 119 ? 11.336 -18.609 -9.625 1 71.38 119 ILE B N 1
ATOM 2489 C CA . ILE B 1 119 ? 12.172 -17.562 -9.039 1 71.38 119 ILE B CA 1
ATOM 2490 C C . ILE B 1 119 ? 12.25 -17.75 -7.523 1 71.38 119 ILE B C 1
ATOM 2492 O O . ILE B 1 119 ? 11.227 -17.672 -6.832 1 71.38 119 ILE B O 1
ATOM 2496 N N . ALA B 1 120 ? 13.477 -18.172 -7.043 1 63.25 120 ALA B N 1
ATOM 2497 C CA . ALA B 1 120 ? 13.695 -18.438 -5.621 1 63.25 120 ALA B CA 1
ATOM 2498 C C . ALA B 1 120 ? 13.586 -17.141 -4.809 1 63.25 120 ALA B C 1
ATOM 2500 O O . ALA B 1 120 ? 13.867 -16.062 -5.312 1 63.25 120 ALA B O 1
ATOM 2501 N N . ALA B 1 121 ? 12.906 -17.219 -3.646 1 60.44 121 ALA B N 1
ATOM 2502 C CA . ALA B 1 121 ? 12.852 -16.078 -2.723 1 60.44 121 ALA B CA 1
ATOM 2503 C C . ALA B 1 121 ? 14.258 -15.633 -2.326 1 60.44 121 ALA B C 1
ATOM 2505 O O . ALA B 1 121 ? 15.133 -16.469 -2.088 1 60.44 121 ALA B O 1
ATOM 2506 N N . GLU B 1 122 ? 14.719 -14.305 -2.707 1 58.22 122 GLU B N 1
ATOM 2507 C CA . GLU B 1 122 ? 16.062 -13.828 -2.359 1 58.22 122 GLU B CA 1
ATOM 2508 C C . GLU B 1 122 ? 16.219 -13.688 -0.849 1 58.22 122 GLU B C 1
ATOM 2510 O O . GLU B 1 122 ? 15.305 -13.203 -0.167 1 58.22 122 GLU B O 1
ATOM 2515 N N . LYS B 1 123 ? 17.25 -14.375 -0.228 1 55.06 123 LYS B N 1
ATOM 2516 C CA . LYS B 1 123 ? 17.625 -14.219 1.176 1 55.06 123 LYS B CA 1
ATOM 2517 C C . LYS B 1 123 ? 17.578 -12.75 1.593 1 55.06 123 LYS B C 1
ATOM 2519 O O . LYS B 1 123 ? 17.266 -12.43 2.738 1 55.06 123 LYS B O 1
ATOM 2524 N N . ALA B 1 124 ? 18.047 -11.852 0.627 1 57.31 124 ALA B N 1
ATOM 2525 C CA . ALA B 1 124 ? 18.094 -10.43 0.932 1 57.31 124 ALA B CA 1
ATOM 2526 C C . ALA B 1 124 ? 16.688 -9.898 1.247 1 57.31 124 ALA B C 1
ATOM 2528 O O . ALA B 1 124 ? 16.547 -8.867 1.912 1 57.31 124 ALA B O 1
ATOM 2529 N N . GLY B 1 125 ? 15.711 -10.727 0.996 1 63.94 125 GLY B N 1
ATOM 2530 C CA . GLY B 1 125 ? 14.312 -10.391 1.211 1 63.94 125 GLY B CA 1
ATOM 2531 C C . GLY B 1 125 ? 13.906 -10.422 2.674 1 63.94 125 GLY B C 1
ATOM 2532 O O . GLY B 1 125 ? 13.117 -9.594 3.121 1 63.94 125 GLY B O 1
ATOM 2533 N N . LYS B 1 126 ? 14.805 -11.148 3.424 1 71.69 126 LYS B N 1
ATOM 2534 C CA . LYS B 1 126 ? 14.445 -11.289 4.832 1 71.69 126 LYS B CA 1
ATOM 2535 C C . LYS B 1 126 ? 14.898 -10.078 5.641 1 71.69 126 LYS B C 1
ATOM 2537 O O . LYS B 1 126 ? 14.156 -9.57 6.48 1 71.69 126 LYS B O 1
ATOM 2542 N N . ILE B 1 127 ? 16.078 -9.609 5.336 1 79.12 127 ILE B N 1
ATOM 2543 C CA . ILE B 1 127 ? 16.641 -8.508 6.105 1 79.12 127 ILE B CA 1
ATOM 2544 C C . ILE B 1 127 ? 15.82 -7.242 5.867 1 79.12 127 ILE B C 1
ATOM 2546 O O . ILE B 1 127 ? 15.539 -6.488 6.805 1 79.12 127 ILE B O 1
ATOM 2550 N N . LYS B 1 128 ? 15.469 -7.113 4.684 1 82.12 128 LYS B N 1
ATOM 2551 C CA . LYS B 1 128 ? 14.719 -5.898 4.375 1 82.12 128 LYS B CA 1
ATOM 2552 C C . LYS B 1 128 ? 13.383 -5.871 5.105 1 82.12 128 LYS B C 1
ATOM 2554 O O . LYS B 1 128 ? 12.953 -4.82 5.59 1 82.12 128 LYS B O 1
ATOM 2559 N N . THR B 1 129 ? 12.828 -6.953 5.207 1 80.75 129 THR B N 1
ATOM 2560 C CA . THR B 1 129 ? 11.539 -7.047 5.879 1 80.75 129 THR B CA 1
ATOM 2561 C C . THR B 1 129 ? 11.688 -6.801 7.379 1 80.75 129 THR B C 1
ATOM 2563 O O . THR B 1 129 ? 10.867 -6.113 7.988 1 80.75 129 THR B O 1
ATOM 2566 N N . VAL B 1 130 ? 12.711 -7.324 7.902 1 84.88 130 VAL B N 1
ATOM 2567 C CA . VAL B 1 130 ? 12.969 -7.152 9.328 1 84.88 130 VAL B CA 1
ATOM 2568 C C . VAL B 1 130 ? 13.219 -5.676 9.633 1 84.88 130 VAL B C 1
ATOM 2570 O O . VAL B 1 130 ? 12.688 -5.137 10.609 1 84.88 130 VAL B O 1
ATOM 2573 N N . ILE B 1 131 ? 14.023 -5.062 8.836 1 89.94 131 ILE B N 1
ATOM 2574 C CA . ILE B 1 131 ? 14.328 -3.65 9.039 1 89.94 131 ILE B CA 1
ATOM 2575 C C . ILE B 1 131 ? 13.055 -2.82 8.898 1 89.94 131 ILE B C 1
ATOM 2577 O O . ILE B 1 131 ? 12.844 -1.865 9.648 1 89.94 131 ILE B O 1
ATOM 2581 N N . GLN B 1 132 ? 12.227 -3.195 7.973 1 88.62 132 GLN B N 1
ATOM 2582 C CA . GLN B 1 132 ? 10.953 -2.506 7.785 1 88.62 132 GLN B CA 1
ATOM 2583 C C . GLN B 1 132 ? 10.055 -2.654 9.008 1 88.62 132 GLN B C 1
ATOM 2585 O O . GLN B 1 132 ? 9.383 -1.704 9.414 1 88.62 132 GLN B O 1
ATOM 2590 N N . MET B 1 133 ? 10.148 -3.795 9.57 1 89.44 133 MET B N 1
ATOM 2591 C CA . MET B 1 133 ? 9.344 -4.059 10.758 1 89.44 133 MET B CA 1
ATOM 2592 C C . MET B 1 133 ? 9.844 -3.252 11.953 1 89.44 133 MET B C 1
ATOM 2594 O O . MET B 1 133 ? 9.047 -2.664 12.688 1 89.44 133 MET B O 1
ATOM 2598 N N . ILE B 1 134 ? 11.031 -3.25 12.07 1 92.25 134 ILE B N 1
ATOM 2599 C CA . ILE B 1 134 ? 11.633 -2.506 13.18 1 92.25 134 ILE B CA 1
ATOM 2600 C C . ILE B 1 134 ? 11.344 -1.015 13.008 1 92.25 134 ILE B C 1
ATOM 2602 O O . ILE B 1 134 ? 11.023 -0.324 13.977 1 92.25 134 ILE B O 1
ATOM 2606 N N . SER B 1 135 ? 11.5 -0.586 11.789 1 94.5 135 SER B N 1
ATOM 2607 C CA . SER B 1 135 ? 11.188 0.811 11.508 1 94.5 135 SER B CA 1
ATOM 2608 C C . SER B 1 135 ? 9.742 1.137 11.875 1 94.5 135 SER B C 1
ATOM 2610 O O . SER B 1 135 ? 9.477 2.145 12.531 1 94.5 135 SER B O 1
ATOM 2612 N N . SER B 1 136 ? 8.836 0.294 11.484 1 94.38 136 SER B N 1
ATOM 2613 C CA . SER B 1 136 ? 7.418 0.509 11.75 1 94.38 136 SER B CA 1
ATOM 2614 C C . SER B 1 136 ? 7.125 0.516 13.242 1 94.38 136 SER B C 1
ATOM 2616 O O . SER B 1 136 ? 6.379 1.366 13.734 1 94.38 136 SER B O 1
ATOM 2618 N N . ILE B 1 137 ? 7.734 -0.397 13.969 1 93.69 137 ILE B N 1
ATOM 2619 C CA . ILE B 1 137 ? 7.535 -0.482 15.406 1 93.69 137 ILE B CA 1
ATOM 2620 C C . ILE B 1 137 ? 8.078 0.778 16.078 1 93.69 137 ILE B C 1
ATOM 2622 O O . ILE B 1 137 ? 7.422 1.357 16.953 1 93.69 137 ILE B O 1
ATOM 2626 N N . THR B 1 138 ? 9.234 1.164 15.68 1 95.5 138 THR B N 1
ATOM 2627 C CA . THR B 1 138 ? 9.859 2.348 16.25 1 95.5 138 THR B CA 1
ATOM 2628 C C . THR B 1 138 ? 9 3.586 16.016 1 95.5 138 THR B C 1
ATOM 2630 O O . THR B 1 138 ? 8.781 4.375 16.938 1 95.5 138 THR B O 1
ATOM 2633 N N . LEU B 1 139 ? 8.469 3.768 14.867 1 96 139 LEU B N 1
ATOM 2634 C CA . LEU B 1 139 ? 7.656 4.926 14.516 1 96 139 LEU B CA 1
ATOM 2635 C C . LEU B 1 139 ? 6.32 4.891 15.25 1 96 139 LEU B C 1
ATOM 2637 O O . LEU B 1 139 ? 5.809 5.93 15.68 1 96 139 LEU B O 1
ATOM 2641 N N . LEU B 1 140 ? 5.758 3.705 15.375 1 95.25 140 LEU B N 1
ATOM 2642 C CA . LEU B 1 140 ? 4.496 3.578 16.109 1 95.25 140 LEU B CA 1
ATOM 2643 C C . LEU B 1 140 ? 4.691 3.887 17.578 1 95.25 140 LEU B C 1
ATOM 2645 O O . LEU B 1 140 ? 3.826 4.508 18.203 1 95.25 140 LEU B O 1
ATOM 2649 N N . ILE B 1 141 ? 5.785 3.426 18.125 1 94.62 141 ILE B N 1
ATOM 2650 C CA . ILE B 1 141 ? 6.086 3.732 19.516 1 94.62 141 ILE B CA 1
ATOM 2651 C C . ILE B 1 141 ? 6.238 5.242 19.688 1 94.62 141 ILE B C 1
ATOM 2653 O O . ILE B 1 141 ? 5.738 5.812 20.656 1 94.62 141 ILE B O 1
ATOM 2657 N N . TRP B 1 142 ? 6.93 5.797 18.766 1 94.38 142 TRP B N 1
ATOM 2658 C CA . TRP B 1 142 ? 7.074 7.25 18.797 1 94.38 142 TRP B CA 1
ATOM 2659 C C . TRP B 1 142 ? 5.711 7.93 18.812 1 94.38 142 TRP B C 1
ATOM 2661 O O . TRP B 1 142 ? 5.465 8.812 19.641 1 94.38 142 TRP B O 1
ATOM 2671 N N . PHE B 1 143 ? 4.887 7.523 17.969 1 94.12 143 PHE B N 1
ATOM 2672 C CA . PHE B 1 143 ? 3.559 8.117 17.875 1 94.12 143 PHE B CA 1
ATOM 2673 C C . PHE B 1 143 ? 2.762 7.875 19.141 1 94.12 143 PHE B C 1
ATOM 2675 O O . PHE B 1 143 ? 2.051 8.766 19.625 1 94.12 143 PHE B O 1
ATOM 2682 N N . THR B 1 144 ? 2.859 6.648 19.656 1 92.88 144 THR B N 1
ATOM 2683 C CA . THR B 1 144 ? 2.156 6.281 20.875 1 92.88 144 THR B CA 1
ATOM 2684 C C . THR B 1 144 ? 2.627 7.141 22.047 1 92.88 144 THR B C 1
ATOM 2686 O O . THR B 1 144 ? 1.816 7.586 22.875 1 92.88 144 THR B O 1
ATOM 2689 N N . LEU B 1 145 ? 3.893 7.398 22.141 1 92.81 145 LEU B N 1
ATOM 2690 C CA . LEU B 1 145 ? 4.457 8.18 23.234 1 92.81 145 LEU B CA 1
ATOM 2691 C C . LEU B 1 145 ? 4.008 9.641 23.141 1 92.81 145 LEU B C 1
ATOM 2693 O O . LEU B 1 145 ? 3.727 10.266 24.172 1 92.81 145 LEU B O 1
ATOM 2697 N N . ILE B 1 146 ? 3.932 10.148 21.969 1 91.44 146 ILE B N 1
ATOM 2698 C CA . ILE B 1 146 ? 3.531 11.539 21.781 1 91.44 146 ILE B CA 1
ATOM 2699 C C . ILE B 1 146 ? 2.037 11.695 22.062 1 91.44 146 ILE B C 1
ATOM 2701 O O . ILE B 1 146 ? 1.614 12.664 22.688 1 91.44 146 ILE B O 1
ATOM 2705 N N . LYS B 1 147 ? 1.291 10.75 21.625 1 90.75 147 LYS B N 1
ATOM 2706 C CA . LYS B 1 147 ? -0.163 10.875 21.688 1 90.75 147 LYS B CA 1
ATOM 2707 C C . LYS B 1 147 ? -0.694 10.406 23.031 1 90.75 147 LYS B C 1
ATOM 2709 O O . LYS B 1 147 ? -1.478 11.109 23.672 1 90.75 147 LYS B O 1
ATOM 2714 N N . ASP B 1 148 ? -0.316 9.25 23.484 1 90.38 148 ASP B N 1
ATOM 2715 C CA . ASP B 1 148 ? -0.912 8.633 24.672 1 90.38 148 ASP B CA 1
ATOM 2716 C C . ASP B 1 148 ? -0.119 8.977 25.922 1 90.38 148 ASP B C 1
ATOM 2718 O O . ASP B 1 148 ? -0.681 9.039 27.016 1 90.38 148 ASP B O 1
ATOM 2722 N N . TYR B 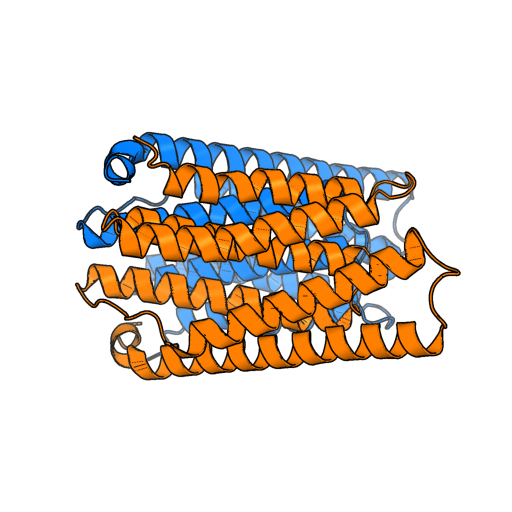1 149 ? 1.238 9.164 25.672 1 90.06 149 TYR B N 1
ATOM 2723 C CA . TYR B 1 149 ? 2.074 9.398 26.844 1 90.06 149 TYR B CA 1
ATOM 2724 C C . TYR B 1 149 ? 2.988 10.602 26.625 1 90.06 149 TYR B C 1
ATOM 2726 O O . TYR B 1 149 ? 4.211 10.484 26.734 1 90.06 149 TYR B O 1
ATOM 2734 N N . PRO B 1 150 ? 2.473 11.789 26.359 1 84.44 150 PRO B N 1
ATOM 2735 C CA . PRO B 1 150 ? 3.287 12.961 26.016 1 84.44 150 PRO B CA 1
ATOM 2736 C C . PRO B 1 150 ? 4.297 13.312 27.109 1 84.44 150 PRO B C 1
ATOM 2738 O O . PRO B 1 150 ? 5.367 13.844 26.812 1 84.44 150 PRO B O 1
ATOM 2741 N N . ASP B 1 151 ? 4.148 13.047 28.297 1 88.38 151 ASP B N 1
ATOM 2742 C CA . ASP B 1 151 ? 5.027 13.492 29.359 1 88.38 151 ASP B CA 1
ATOM 2743 C C . ASP B 1 151 ? 5.926 12.359 29.859 1 88.38 151 ASP B C 1
ATOM 2745 O O . ASP B 1 151 ? 6.699 12.531 30.797 1 88.38 151 ASP B O 1
ATOM 2749 N N . LEU B 1 152 ? 5.973 11.242 29.234 1 87.31 152 LEU B N 1
ATOM 2750 C CA . LEU B 1 152 ? 6.746 10.102 29.719 1 87.31 152 LEU B CA 1
ATOM 2751 C C . LEU B 1 152 ? 8.211 10.227 29.312 1 87.31 152 LEU B C 1
ATOM 2753 O O . LEU B 1 152 ? 9.102 9.852 30.078 1 87.31 152 LEU B O 1
ATOM 2757 N N . VAL B 1 153 ? 8.406 10.781 28.094 1 87 153 VAL B N 1
ATOM 2758 C CA . VAL B 1 153 ? 9.758 10.781 27.547 1 87 153 VAL B CA 1
ATOM 2759 C C . VAL B 1 153 ? 10.133 12.195 27.094 1 87 153 VAL B C 1
ATOM 2761 O O . VAL B 1 153 ? 9.266 12.953 26.656 1 87 153 VAL B O 1
ATOM 2764 N N . SER B 1 154 ? 11.383 12.578 27.219 1 89.69 154 SER B N 1
ATOM 2765 C CA . SER B 1 154 ? 11.875 13.898 26.828 1 89.69 154 SER B CA 1
ATOM 2766 C C . SER B 1 154 ? 11.719 14.133 25.328 1 89.69 154 SER B C 1
ATOM 2768 O O . SER B 1 154 ? 11.664 13.188 24.547 1 89.69 154 SER B O 1
ATOM 2770 N N . SER B 1 155 ? 11.562 15.367 24.984 1 89.94 155 SER B N 1
ATOM 2771 C CA . SER B 1 155 ? 11.398 15.758 23.594 1 89.94 155 SER B CA 1
ATOM 2772 C C . SER B 1 155 ? 12.594 15.328 22.75 1 89.94 155 SER B C 1
ATOM 2774 O O . SER B 1 155 ? 12.445 14.992 21.578 1 89.94 155 SER B O 1
ATOM 2776 N N . LYS B 1 156 ? 13.789 15.328 23.453 1 91.81 156 LYS B N 1
ATOM 2777 C CA . LYS B 1 156 ? 15.008 14.93 22.734 1 91.81 156 LYS B CA 1
ATOM 2778 C C . LYS B 1 156 ? 14.953 13.461 22.328 1 91.81 156 LYS B C 1
ATOM 2780 O O . LYS B 1 156 ? 15.289 13.109 21.203 1 91.81 156 LYS B O 1
ATOM 2785 N N . ILE B 1 157 ? 14.562 12.695 23.25 1 90.62 157 ILE B N 1
ATOM 2786 C CA . ILE B 1 157 ? 14.477 11.258 23.016 1 90.62 157 ILE B CA 1
ATOM 2787 C C . ILE B 1 157 ? 13.43 10.977 21.938 1 90.62 157 ILE B C 1
ATOM 2789 O O . ILE B 1 157 ? 13.617 10.109 21.094 1 90.62 157 ILE B O 1
ATOM 2793 N N . LEU B 1 158 ? 12.406 11.688 22.016 1 92.62 158 LEU B N 1
ATOM 2794 C CA . LEU B 1 158 ? 11.352 11.523 21.031 1 92.62 158 LEU B CA 1
ATOM 2795 C C . LEU B 1 158 ? 11.844 11.891 19.625 1 92.62 158 LEU B C 1
ATOM 2797 O O . LEU B 1 158 ? 11.516 11.219 18.656 1 92.62 158 LEU B O 1
ATOM 2801 N N . ASP B 1 159 ? 12.617 12.945 19.562 1 93.38 159 ASP B N 1
ATOM 2802 C CA . ASP B 1 159 ? 13.18 13.367 18.281 1 93.38 159 ASP B CA 1
ATOM 2803 C C . ASP B 1 159 ? 14.117 12.305 17.719 1 93.38 159 ASP B C 1
ATOM 2805 O O . ASP B 1 159 ? 14.078 12 16.531 1 93.38 159 ASP B O 1
ATOM 2809 N N . TYR B 1 160 ? 14.93 11.758 18.625 1 93.38 160 TYR B N 1
ATOM 2810 C CA . TYR B 1 160 ? 15.859 10.719 18.188 1 93.38 160 TYR B CA 1
ATOM 2811 C C . TYR B 1 160 ? 15.117 9.469 17.734 1 93.38 160 TYR B C 1
ATOM 2813 O O . TYR B 1 160 ? 15.508 8.828 16.75 1 93.38 160 TYR B O 1
ATOM 2821 N N . LEU B 1 161 ? 14.156 9.117 18.453 1 93.75 161 LEU B N 1
ATOM 2822 C CA . LEU B 1 161 ? 13.352 7.949 18.109 1 93.75 161 LEU B CA 1
ATOM 2823 C C . LEU B 1 161 ? 12.703 8.117 16.75 1 93.75 161 LEU B C 1
ATOM 2825 O O . LEU B 1 161 ? 12.672 7.18 15.945 1 93.75 161 LEU B O 1
ATOM 2829 N N . HIS B 1 162 ? 12.172 9.312 16.484 1 95.25 162 HIS B N 1
ATOM 2830 C CA . HIS B 1 162 ? 11.547 9.602 15.203 1 95.25 162 HIS B CA 1
ATOM 2831 C C . HIS B 1 162 ? 12.562 9.539 14.07 1 95.25 162 HIS B C 1
ATOM 2833 O O . HIS B 1 162 ? 12.312 8.906 13.039 1 95.25 162 HIS B O 1
ATOM 2839 N N . LYS B 1 163 ? 13.75 10.141 14.312 1 94.88 163 LYS B N 1
ATOM 2840 C CA . LYS B 1 163 ? 14.797 10.148 13.305 1 94.88 163 LYS B CA 1
ATOM 2841 C C . LYS B 1 163 ? 15.297 8.734 13.023 1 94.88 163 LYS B C 1
ATOM 2843 O O . LYS B 1 163 ? 15.586 8.391 11.875 1 94.88 163 LYS B O 1
ATOM 2848 N N . LEU B 1 164 ? 15.359 7.973 14.07 1 95.19 164 LEU B N 1
ATOM 2849 C CA . LEU B 1 164 ? 15.781 6.582 13.922 1 95.19 164 LEU B CA 1
ATOM 2850 C C . LEU B 1 164 ? 14.773 5.797 13.086 1 95.19 164 LEU B C 1
ATOM 2852 O O . LEU B 1 164 ? 15.156 5.035 12.195 1 95.19 164 LEU B O 1
ATOM 2856 N N . GLY B 1 165 ? 13.531 5.961 13.391 1 95.69 165 GLY B N 1
ATOM 2857 C CA . GLY B 1 165 ? 12.492 5.285 12.633 1 95.69 165 GLY B CA 1
ATOM 2858 C C . GLY B 1 165 ? 12.5 5.637 11.156 1 95.69 165 GLY B C 1
ATOM 2859 O O . GLY B 1 165 ? 12.367 4.758 10.305 1 95.69 165 GLY B O 1
ATOM 2860 N N . ILE B 1 166 ? 12.734 6.922 10.852 1 94.81 166 ILE B N 1
ATOM 2861 C CA . ILE B 1 166 ? 12.75 7.395 9.477 1 94.81 166 ILE B CA 1
ATOM 2862 C C . ILE B 1 166 ? 14 6.871 8.766 1 94.81 166 ILE B C 1
ATOM 2864 O O . ILE B 1 166 ? 13.945 6.48 7.602 1 94.81 166 ILE B O 1
ATOM 2868 N N . ALA B 1 167 ? 15.086 6.867 9.508 1 95.56 167 ALA B N 1
ATOM 2869 C CA . ALA B 1 167 ? 16.328 6.359 8.938 1 95.56 167 ALA B CA 1
ATOM 2870 C C . ALA B 1 167 ? 16.219 4.883 8.578 1 95.56 167 AL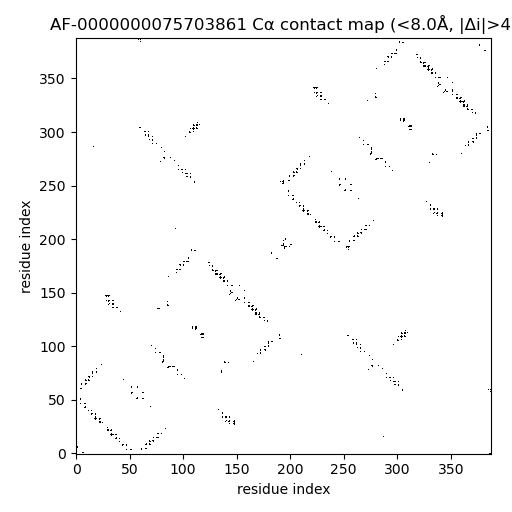A B C 1
ATOM 2872 O O . ALA B 1 167 ? 16.625 4.465 7.496 1 95.56 167 ALA B O 1
ATOM 2873 N N . LEU B 1 168 ? 15.672 4.168 9.469 1 95.06 168 LEU B N 1
ATOM 2874 C CA . LEU B 1 168 ? 15.469 2.746 9.219 1 95.06 168 LEU B CA 1
ATOM 2875 C C . LEU B 1 168 ? 14.516 2.533 8.055 1 95.06 168 LEU B C 1
ATOM 2877 O O . LEU B 1 168 ? 14.695 1.603 7.262 1 95.06 168 LEU B O 1
ATOM 2881 N N . PHE B 1 169 ? 13.516 3.379 8.039 1 93.44 169 PHE B N 1
ATOM 2882 C CA . PHE B 1 169 ? 12.578 3.314 6.922 1 93.44 169 PHE B CA 1
ATOM 2883 C C . PHE B 1 169 ? 13.297 3.568 5.598 1 93.44 169 PHE B C 1
ATOM 2885 O O . PHE B 1 169 ? 13.078 2.848 4.621 1 93.44 169 PHE B O 1
ATOM 2892 N N . ALA B 1 170 ? 14.148 4.539 5.523 1 92.81 170 ALA B N 1
ATOM 2893 C CA . ALA B 1 170 ? 14.914 4.879 4.324 1 92.81 170 ALA B CA 1
ATOM 2894 C C . ALA B 1 170 ? 15.852 3.738 3.932 1 92.81 170 ALA B C 1
ATOM 2896 O O . ALA B 1 170 ? 15.938 3.375 2.758 1 92.81 170 ALA B O 1
ATOM 2897 N N . ILE B 1 171 ? 16.469 3.158 4.883 1 93.31 171 ILE B N 1
ATOM 2898 C CA . ILE B 1 171 ? 17.391 2.051 4.637 1 93.31 171 ILE B CA 1
ATOM 2899 C C . ILE B 1 171 ? 16.625 0.865 4.059 1 93.31 171 ILE B C 1
ATOM 2901 O O . ILE B 1 171 ? 17.047 0.264 3.068 1 93.31 171 ILE B O 1
ATOM 2905 N N . ALA B 1 172 ? 15.523 0.579 4.707 1 89.88 172 ALA B N 1
ATOM 2906 C CA . ALA B 1 172 ? 14.695 -0.532 4.238 1 89.88 172 ALA B CA 1
ATOM 2907 C C . ALA B 1 172 ? 14.227 -0.299 2.803 1 89.88 172 ALA B C 1
ATOM 2909 O O . ALA B 1 172 ? 14.203 -1.228 1.992 1 89.88 172 ALA B O 1
ATOM 2910 N N . THR B 1 173 ? 13.875 0.943 2.482 1 89.75 173 THR B N 1
ATOM 2911 C CA . THR B 1 173 ? 13.398 1.272 1.142 1 89.75 173 THR B CA 1
ATOM 2912 C C . THR B 1 173 ? 14.523 1.131 0.121 1 89.75 173 THR B C 1
ATOM 2914 O O . THR B 1 173 ? 14.312 0.607 -0.976 1 89.75 173 THR B O 1
ATOM 2917 N N . PHE B 1 174 ? 15.695 1.54 0.51 1 90.38 174 PHE B N 1
ATOM 2918 C CA . PHE B 1 174 ? 16.844 1.411 -0.382 1 90.38 174 PHE B CA 1
ATOM 2919 C C . PHE B 1 174 ? 17.172 -0.055 -0.635 1 90.38 174 PHE B C 1
ATOM 2921 O O . PHE B 1 174 ? 17.438 -0.45 -1.771 1 90.38 174 PHE B O 1
ATOM 2928 N N . MET B 1 175 ? 17.094 -0.792 0.396 1 89.25 175 MET B N 1
ATOM 2929 C CA . MET B 1 175 ? 17.328 -2.227 0.256 1 89.25 175 MET B CA 1
ATOM 2930 C C . MET B 1 175 ? 16.281 -2.871 -0.633 1 89.25 175 MET B C 1
ATOM 2932 O O . MET B 1 175 ? 16.578 -3.756 -1.433 1 89.25 175 MET B O 1
ATOM 2936 N N . THR B 1 176 ? 15.094 -2.449 -0.426 1 85.62 176 THR B N 1
ATOM 2937 C CA . THR B 1 176 ? 13.992 -2.965 -1.233 1 85.62 176 THR B CA 1
ATOM 2938 C C . THR B 1 176 ? 14.188 -2.607 -2.703 1 85.62 176 THR B C 1
ATOM 2940 O O . THR B 1 176 ? 14.023 -3.457 -3.582 1 85.62 176 THR B O 1
ATOM 2943 N N . ALA B 1 177 ? 14.539 -1.382 -2.996 1 86.06 177 ALA B N 1
ATOM 2944 C CA . ALA B 1 177 ? 14.789 -0.938 -4.367 1 86.06 177 ALA B CA 1
ATOM 2945 C C . ALA B 1 177 ? 15.961 -1.693 -4.984 1 86.06 177 ALA B C 1
ATOM 2947 O O . ALA B 1 177 ? 15.891 -2.113 -6.145 1 86.06 177 ALA B O 1
ATOM 2948 N N . PHE B 1 178 ? 16.969 -1.882 -4.172 1 85.94 178 PHE B N 1
ATOM 2949 C CA . PHE B 1 178 ? 18.141 -2.578 -4.66 1 85.94 178 PHE B CA 1
ATOM 2950 C C . PHE B 1 178 ? 17.828 -4.031 -4.992 1 85.94 178 PHE B C 1
ATOM 2952 O O . PHE B 1 178 ? 18.266 -4.551 -6.016 1 85.94 178 PHE B O 1
ATOM 2959 N N . SER B 1 179 ? 17.125 -4.641 -4.125 1 84.81 179 SER B N 1
ATOM 2960 C CA . SER B 1 179 ? 16.719 -6.02 -4.379 1 84.81 179 SER B CA 1
ATOM 2961 C C . SER B 1 179 ? 15.852 -6.125 -5.625 1 84.81 179 SER B C 1
ATOM 2963 O O . SER B 1 179 ? 15.961 -7.086 -6.387 1 84.81 179 SER B O 1
ATOM 2965 N N . GLY B 1 180 ? 14.953 -5.195 -5.816 1 82.81 180 GLY B N 1
ATOM 2966 C CA . GLY B 1 180 ? 14.133 -5.18 -7.02 1 82.81 180 GLY B CA 1
ATOM 2967 C C . GLY B 1 180 ? 14.945 -5.082 -8.297 1 82.81 180 GLY B C 1
ATOM 2968 O O . GLY B 1 180 ? 14.703 -5.828 -9.25 1 82.81 180 GLY B O 1
ATOM 2969 N N . VAL B 1 181 ? 15.953 -4.188 -8.242 1 83.12 181 VAL B N 1
ATOM 2970 C CA . VAL B 1 181 ? 16.828 -4.02 -9.406 1 83.12 181 VAL B CA 1
ATOM 2971 C C . VAL B 1 181 ? 17.625 -5.297 -9.648 1 83.12 181 VAL B C 1
ATOM 2973 O O . VAL B 1 181 ? 17.766 -5.738 -10.789 1 83.12 181 VAL B O 1
ATOM 2976 N N . LYS B 1 182 ? 18.078 -5.879 -8.625 1 83.44 182 LYS B N 1
ATOM 2977 C CA . LYS B 1 182 ? 18.844 -7.121 -8.742 1 83.44 182 LYS B CA 1
ATOM 2978 C C . LYS B 1 182 ? 17.984 -8.234 -9.352 1 83.44 182 LYS B C 1
ATOM 2980 O O . LYS B 1 182 ? 18.469 -8.992 -10.195 1 83.44 182 LYS B O 1
ATOM 2985 N N . TYR B 1 183 ? 16.797 -8.297 -8.922 1 81.06 183 TYR B N 1
ATOM 2986 C CA . TYR B 1 183 ? 15.883 -9.305 -9.453 1 81.06 183 TYR B CA 1
ATOM 2987 C C . TYR B 1 183 ? 15.656 -9.102 -10.945 1 81.06 183 TYR B C 1
ATOM 2989 O O . TYR B 1 183 ? 15.633 -10.062 -11.719 1 81.06 183 TYR B O 1
ATOM 2997 N N . ILE B 1 184 ? 15.508 -7.906 -11.344 1 77.12 184 ILE B N 1
ATOM 2998 C CA . ILE B 1 184 ? 15.25 -7.598 -12.742 1 77.12 184 ILE B CA 1
ATOM 2999 C C . ILE B 1 184 ? 16.469 -7.977 -13.586 1 77.12 184 ILE B C 1
ATOM 3001 O O . ILE B 1 184 ? 16.328 -8.531 -14.68 1 77.12 184 ILE B O 1
ATOM 3005 N N . ILE B 1 185 ? 17.656 -7.746 -12.945 1 81 185 ILE B N 1
ATOM 3006 C CA . ILE B 1 185 ? 18.891 -8.055 -13.664 1 81 185 ILE B CA 1
ATOM 3007 C C . ILE B 1 185 ? 19.094 -9.562 -13.734 1 81 185 ILE B C 1
ATOM 3009 O O . ILE B 1 185 ? 19.438 -10.102 -14.781 1 81 185 ILE B O 1
ATOM 3013 N N . ASP B 1 186 ? 18.797 -10.227 -12.695 1 81.81 186 ASP B N 1
ATOM 3014 C CA . ASP B 1 186 ? 19.016 -11.664 -12.625 1 81.81 186 ASP B CA 1
ATOM 3015 C C . ASP B 1 186 ? 18.047 -12.414 -13.539 1 81.81 186 ASP B C 1
ATOM 3017 O O . ASP B 1 186 ? 18.406 -13.453 -14.102 1 81.81 186 ASP B O 1
ATOM 3021 N N . TYR B 1 187 ? 16.922 -11.883 -13.672 1 78.44 187 TYR B N 1
ATOM 3022 C CA . TYR B 1 187 ? 15.922 -12.594 -14.453 1 78.44 187 TYR B CA 1
ATOM 3023 C C . TYR B 1 187 ? 15.57 -11.836 -15.727 1 78.44 187 TYR B C 1
ATOM 3025 O O . TYR B 1 187 ? 14.43 -11.867 -16.188 1 78.44 187 TYR B O 1
ATOM 3033 N N . ARG B 1 188 ? 16.547 -11.148 -16.125 1 76.75 188 ARG B N 1
ATOM 3034 C CA . ARG B 1 188 ? 16.391 -10.359 -17.344 1 76.75 188 ARG B CA 1
ATOM 3035 C C . ARG B 1 188 ? 16.047 -11.25 -18.531 1 76.75 188 ARG B C 1
ATOM 3037 O O . ARG B 1 188 ? 15.367 -10.812 -19.469 1 76.75 188 ARG B O 1
ATOM 3044 N N . GLN B 1 189 ? 16.438 -12.492 -18.531 1 74.56 189 GLN B N 1
ATOM 3045 C CA . GLN B 1 189 ? 16.188 -13.422 -19.625 1 74.56 189 GLN B CA 1
ATOM 3046 C C . GLN B 1 189 ? 14.688 -13.719 -19.75 1 74.56 189 GLN B C 1
ATOM 3048 O O . GLN B 1 189 ? 14.188 -13.961 -20.844 1 74.56 189 GLN B O 1
ATOM 3053 N N . VAL B 1 190 ? 14.062 -13.711 -18.562 1 71.88 190 VAL B N 1
ATOM 3054 C CA . VAL B 1 190 ? 12.617 -13.922 -18.562 1 71.88 190 VAL B CA 1
ATOM 3055 C C . VAL B 1 190 ? 11.914 -12.711 -19.188 1 71.88 190 VAL B C 1
ATOM 3057 O O . VAL B 1 190 ? 10.859 -12.859 -19.812 1 71.88 190 VAL B O 1
ATOM 3060 N N . LEU B 1 191 ? 12.68 -11.594 -19.109 1 68.62 191 LEU B N 1
ATOM 3061 C CA . LEU B 1 191 ? 12.109 -10.336 -19.578 1 68.62 191 LEU B CA 1
ATOM 3062 C C . LEU B 1 191 ? 12.453 -10.102 -21.047 1 68.62 191 LEU B C 1
ATOM 3064 O O . LEU B 1 191 ? 11.82 -9.281 -21.703 1 68.62 191 LEU B O 1
ATOM 3068 N N . ALA B 1 192 ? 13.461 -10.719 -21.516 1 62.88 192 ALA B N 1
ATOM 3069 C CA . ALA B 1 192 ? 13.961 -10.5 -22.875 1 62.88 192 ALA B CA 1
ATOM 3070 C C . ALA B 1 192 ? 12.852 -10.695 -23.906 1 62.88 192 ALA B C 1
ATOM 3072 O O . ALA B 1 192 ? 12.93 -10.172 -25.016 1 62.88 192 ALA B O 1
ATOM 3073 N N . ASP B 1 193 ? 11.852 -11.336 -23.484 1 58.38 193 ASP B N 1
ATOM 3074 C CA . ASP B 1 193 ? 10.805 -11.477 -24.484 1 58.38 193 ASP B CA 1
ATOM 3075 C C . ASP B 1 193 ? 9.797 -10.328 -24.406 1 58.38 193 ASP B C 1
ATOM 3077 O O . ASP B 1 193 ? 8.719 -10.391 -24.984 1 58.38 193 ASP B O 1
ATOM 3081 N N . ILE B 1 194 ? 10.172 -9.359 -23.656 1 55.34 194 ILE B N 1
ATOM 3082 C CA . ILE B 1 194 ? 9.312 -8.188 -23.578 1 55.34 194 ILE B CA 1
ATOM 3083 C C . ILE B 1 194 ? 9.523 -7.312 -24.812 1 55.34 194 ILE B C 1
ATOM 3085 O O . ILE B 1 194 ? 10.664 -7.016 -25.188 1 55.34 194 ILE B O 1
#

Radius of gyration: 20.99 Å; Cα contacts (8 Å, |Δi|>4): 420; chains: 2; bounding box: 40×61×63 Å

Secondary structure (DSSP, 8-state):
---HHHHHHHHHHHHHHHHHHHHH--STTHHHHHHHHHHHHHHHHHHHHHHHHHTT---HHHHHHHHHHHHHHHHHHHHHHHHTTSS-GGGHHHHHHHHHHHHHHHHHHHHHHHTT---PPPTHHHHHHHHHHHHHHHHHHHHHHHHT-TTTS-HHHHHHHHHHHHHHHHHHHHHHHHHHHHHHHHTHHHHTT-/---HHHHHHHHHHHHHHHHHHHHH--STTHHHHHHHHHHHHHHHHHHHHHHHHHTT---HHHHHHHHHHHHHHHHHHHHHHHHTTSS-GGGHHHHHHHHHHHHHHHHHHHHHHHTT---PPPTHHHHHHHHHHHHHHHHHHHHHHHHT-TTTS-HHHHHHHHHHHHHHHHHHHHHHHHHHHHHHHHTHHHHTT-

Nearest PDB structures (foldseek):
  7drk-assembly1_B  TM=8.241E-01  e=5.692E-07  Staphylococcus aureus subsp. aureus N315
  4q7c-assembly1_A  TM=5.783E-01  e=5.320E-03  Archaeoglobus fulgidus DSM 4304
  4q7c-assembly1_B  TM=5.674E-01  e=4.839E-03  Archaeoglobus fulgidus DSM 4304
  4o6m-assembly1_A  TM=5.819E-01  e=1.509E-02  Archaeoglobus fulgidus DSM 4304
  7drk-assembly1_B  TM=8.246E-01  e=3.009E-07  Staphylococcus aureus subsp. aureus N315